Protein AF-0000000072900307 (afdb_homodimer)

Sequence (488 aa):
MNLLVRNEFMKLKRLKSIYFVFVLSFFPYIVNTVGLFLKATQYDATKYYMFVFNQYAFLLPAVVFIFSGFYFYIEFKNKTMLNWMSYPFKNFQLIFSKIVATFIVLFSISIVNHILHLATLWIIFQNEQSFNDVLSMFLTSVLFTVLSLCVIPIAALLASITKNIMVVSIAGVLSFFVMTILLGGNVSILFPFSFIYRISMQTFDYEMGYSDFALQAGGSAIFAAYILAAFIGLYVYSKKTRSYMNLLVRNEFMKLKRLKSIYFVFVLSFFPYIVNTVGLFLKATQYDATKYYMFVFNQYAFLLPAVVFIFSGFYFYIEFKNKTMLNWMSYPFKNFQLIFSKIVATFIVLFSISIVNHILHLATLWIIFQNEQSFNDVLSMFLTSVLFTVLSLCVIPIAALLASITKNIMVVSIAGVLSFFVMTILLGGNVSILFPFSFIYRISMQTFDYEMGYSDFALQAGGSAIFAAYILAAFIGLYVYSKKTRSY

pLDDT: mean 90.38, std 6.72, range [49.38, 97.88]

Secondary structure (DSSP, 8-state):
-HHHHHHHHHHHHT-THHHHHHHHHHHHHHHHHHHHHTT-S---HHHHHHHHHHHHHHHHHHHHHHHHHHHHHHHHHTT-HHHHHTSSS-HHHHHHHHHHHHHHHHHHHHHHHHHHHHHHHHHHSGGG--HHHHHHHHHHHHHHHHHHHTTHHHHHHHHHHH--HHHHHHHHHHHHHHHHHHTTSGGGGGSHHHHHHHHHHTTT-GGGS-S-HHHHHHHHHHHHHHHHHHHHHHHHHHHHHHT-/-HHHHHHHHHHHHT-THHHHHHHHHHHHHHHHHHHHHTT-S---HHHHHHHHHHHHHHHHHHHHHHHHHHHHHHHHHTT-HHHHHTSSS-HHHHHHHHHHHHHHHHHHHHHHHHHHHHHHHHHHSGGG--HHHHHHHHHHHHHHHHHHHTTHHHHHHHHHHH--HHHHHHHHHHHHHHHHHHTTSGGGGGSHHHHHHHHHHTTT-GGGS-S-HHHHHHHHHHHHHHHHHHHHHHHHHHHHHHT-

Solvent-accessible surface area (backbone atoms only — not comparable to full-atom values): 25120 Å² total; per-residue (Å²): 108,67,66,52,23,51,53,42,41,54,55,52,71,68,38,70,64,54,57,55,52,51,53,59,67,41,41,37,52,51,55,53,50,51,33,53,74,65,59,73,50,93,69,50,68,67,54,48,50,49,53,32,48,49,49,40,60,47,46,44,48,28,50,47,17,37,51,42,9,44,62,58,34,45,33,62,65,69,67,36,46,64,65,62,59,62,43,99,58,59,49,49,57,55,52,50,21,47,51,50,31,50,41,51,53,56,47,53,54,48,49,54,48,50,51,52,51,52,50,51,48,44,73,75,33,47,91,80,51,56,70,68,55,52,49,28,48,49,50,22,54,50,46,33,48,55,58,56,50,59,47,42,49,50,27,39,37,49,14,65,74,62,73,33,61,63,58,26,40,50,50,8,53,49,46,30,53,53,25,66,68,31,53,86,46,79,69,12,38,78,38,59,67,21,30,40,50,27,59,22,36,32,63,63,36,61,85,62,24,70,90,46,65,66,54,52,53,49,23,50,49,47,40,48,47,54,46,49,51,22,49,52,51,41,47,56,52,36,56,58,61,69,74,102,107,67,67,53,24,51,52,40,41,55,53,51,72,68,39,72,64,53,57,55,52,51,53,60,67,41,40,36,52,52,55,52,49,52,32,53,76,64,58,73,49,94,68,51,65,66,54,49,50,49,52,31,49,50,50,41,60,46,45,44,47,27,51,48,16,36,52,41,9,44,62,58,34,46,33,62,65,68,66,37,46,65,64,62,60,62,44,101,58,59,50,50,56,53,54,48,21,47,50,50,29,50,43,50,52,57,47,53,55,48,50,54,47,49,51,53,51,52,50,51,48,44,70,76,36,48,90,78,52,54,70,68,56,53,49,28,48,50,51,20,54,51,45,34,49,55,58,56,51,57,48,42,48,48,27,38,37,48,14,66,74,62,72,33,61,65,59,24,38,51,50,8,53,49,45,30,53,52,26,66,68,31,54,85,45,80,70,11,36,78,39,60,68,20,29,39,49,28,59,21,36,32,63,63,36,60,86,62,26,69,92,44,67,66,55,50,53,49,24,50,51,48,39,50,47,54,44,49,52,21,50,50,50,40,47,54,51,35,57,57,62,66,73,103

Organism: NCBI:txid1402861

Structure (mmCIF, N/CA/C/O backbone):
data_AF-0000000072900307-model_v1
#
loop_
_entity.id
_entity.type
_entity.pdbx_description
1 polymer 'Uncharacterized protein'
#
loop_
_atom_site.group_PDB
_atom_site.id
_atom_site.type_symbol
_atom_site.label_atom_id
_atom_site.label_alt_id
_atom_site.label_comp_id
_atom_site.label_asym_id
_atom_site.label_entity_id
_atom_site.label_seq_id
_atom_site.pdbx_PDB_ins_code
_atom_site.Cartn_x
_atom_site.Cartn_y
_atom_site.Cartn_z
_atom_site.occupancy
_atom_site.B_iso_or_equiv
_atom_site.auth_seq_id
_atom_site.auth_comp_id
_atom_site.auth_asym_id
_atom_site.auth_atom_id
_atom_site.pdbx_PDB_model_num
ATOM 1 N N . MET A 1 1 ? -30.188 13.219 7.391 1 85.25 1 MET A N 1
ATOM 2 C CA . MET A 1 1 ? -29.062 12.398 6.965 1 85.25 1 MET A CA 1
ATOM 3 C C . MET A 1 1 ? -28.688 12.688 5.516 1 85.25 1 MET A C 1
ATOM 5 O O . MET A 1 1 ? -27.5 12.812 5.184 1 85.25 1 MET A O 1
ATOM 9 N N . ASN A 1 2 ? -29.594 12.984 4.68 1 87.75 2 ASN A N 1
ATOM 10 C CA . ASN A 1 2 ? -29.328 13.242 3.27 1 87.75 2 ASN A CA 1
ATOM 11 C C . ASN A 1 2 ? -28.547 14.539 3.078 1 87.75 2 ASN A C 1
ATOM 13 O O . ASN A 1 2 ? -27.625 14.602 2.258 1 87.75 2 ASN A O 1
ATOM 17 N N . LEU A 1 3 ? -28.891 15.453 3.859 1 90.44 3 LEU A N 1
ATOM 18 C CA . LEU A 1 3 ? -28.188 16.734 3.781 1 90.44 3 LEU A CA 1
ATOM 19 C C . LEU A 1 3 ? -26.734 16.578 4.207 1 90.44 3 LEU A C 1
ATOM 21 O O . LEU A 1 3 ? -25.828 17.141 3.582 1 90.44 3 LEU A O 1
ATOM 25 N N . LEU A 1 4 ? -26.547 15.781 5.168 1 91.44 4 LEU A N 1
ATOM 26 C CA . LEU A 1 4 ? -25.188 15.578 5.68 1 91.44 4 LEU A CA 1
ATOM 27 C C . LEU A 1 4 ? -24.328 14.828 4.664 1 91.44 4 LEU A C 1
ATOM 29 O O . LEU A 1 4 ? -23.172 15.188 4.441 1 91.44 4 LEU A O 1
ATOM 33 N N . VAL A 1 5 ? -24.922 13.867 4.09 1 92.94 5 VAL A N 1
ATOM 34 C CA . VAL A 1 5 ? -24.203 13.078 3.092 1 92.94 5 VAL A CA 1
ATOM 35 C C . VAL A 1 5 ? -23.891 13.945 1.876 1 92.94 5 VAL A C 1
ATOM 37 O O . VAL A 1 5 ? -22.797 13.852 1.315 1 92.94 5 VAL A O 1
ATOM 40 N N . ARG A 1 6 ? -24.828 14.812 1.502 1 92.38 6 ARG A N 1
ATOM 41 C CA . ARG A 1 6 ? -24.625 15.703 0.363 1 92.38 6 ARG A CA 1
ATOM 42 C C . ARG A 1 6 ? -23.5 16.688 0.633 1 92.38 6 ARG A C 1
ATOM 44 O O . ARG A 1 6 ? -22.688 16.953 -0.252 1 92.38 6 ARG A O 1
ATOM 51 N N . ASN A 1 7 ? -23.406 17.125 1.818 1 89.12 7 ASN A N 1
ATOM 52 C CA . ASN A 1 7 ? -22.344 18.031 2.199 1 89.12 7 ASN A CA 1
ATOM 53 C C . ASN A 1 7 ? -20.969 17.359 2.156 1 89.12 7 ASN A C 1
ATOM 55 O O . ASN A 1 7 ? -20 17.938 1.667 1 89.12 7 ASN A O 1
ATOM 59 N N . GLU A 1 8 ? -20.953 16.141 2.627 1 91.56 8 GLU A N 1
ATOM 60 C CA . GLU A 1 8 ? -19.688 15.406 2.607 1 91.56 8 GLU A CA 1
ATOM 61 C C . GLU A 1 8 ? -19.281 15.062 1.18 1 91.56 8 GLU A C 1
ATOM 63 O O . GLU A 1 8 ? -18.094 15.07 0.854 1 91.56 8 GLU A O 1
ATOM 68 N N . PHE A 1 9 ? -20.312 14.82 0.419 1 90.25 9 PHE A N 1
ATOM 69 C CA . PHE A 1 9 ? -20.047 14.523 -0.981 1 90.25 9 PHE A CA 1
ATOM 70 C C . PHE A 1 9 ? -19.453 15.734 -1.69 1 90.25 9 PHE A C 1
ATOM 72 O O . PHE A 1 9 ? -18.547 15.602 -2.506 1 90.25 9 PHE A O 1
ATOM 79 N N . MET A 1 10 ?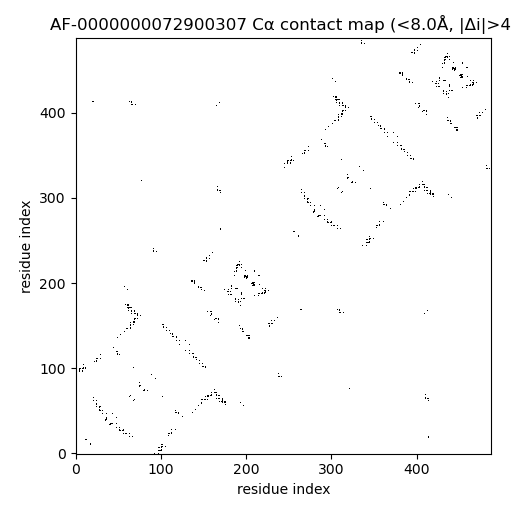 -19.859 16.891 -1.364 1 89.56 10 MET A N 1
ATOM 80 C CA . MET A 1 10 ? -19.344 18.125 -1.954 1 89.56 10 MET A CA 1
ATOM 81 C C . MET A 1 10 ? -17.906 18.391 -1.504 1 89.56 10 MET A C 1
ATOM 83 O O . MET A 1 10 ? -17.094 18.859 -2.287 1 89.56 10 MET A O 1
ATOM 87 N N . LYS A 1 11 ? -17.656 18.047 -0.281 1 87.88 11 LYS A N 1
ATOM 88 C CA . LYS A 1 11 ? -16.297 18.172 0.227 1 87.88 11 LYS A CA 1
ATOM 89 C C . LYS A 1 11 ? -15.344 17.234 -0.51 1 87.88 11 LYS A C 1
ATOM 91 O O . LYS A 1 11 ? -14.242 17.641 -0.897 1 87.88 11 LYS A O 1
ATOM 96 N N . LEU A 1 12 ? -15.82 16.047 -0.747 1 89.44 12 LEU A N 1
ATOM 97 C CA . LEU A 1 12 ? -15.008 15.023 -1.387 1 89.44 12 LEU A CA 1
ATOM 98 C C . LEU A 1 12 ? -14.719 15.383 -2.842 1 89.44 12 LEU A C 1
ATOM 100 O O . LEU A 1 12 ? -13.617 15.148 -3.342 1 89.44 12 LEU A O 1
ATOM 104 N N . LYS A 1 13 ? -15.703 15.922 -3.455 1 84.94 13 LYS A N 1
ATOM 105 C CA . LYS A 1 13 ? -15.586 16.281 -4.863 1 84.94 13 LYS A CA 1
ATOM 106 C C . LYS A 1 13 ? -14.492 17.344 -5.07 1 84.94 13 LYS A C 1
ATOM 108 O O . LYS A 1 13 ? -13.898 17.422 -6.145 1 84.94 13 LYS A O 1
ATOM 113 N N . ARG A 1 14 ? -14.172 18.031 -4.055 1 84.5 14 ARG A N 1
ATOM 114 C CA . ARG A 1 14 ? -13.219 19.125 -4.168 1 84.5 14 ARG A CA 1
ATOM 115 C C . ARG A 1 14 ? -11.805 18.656 -3.834 1 84.5 14 ARG A C 1
ATOM 117 O O . ARG A 1 14 ? -10.828 19.359 -4.094 1 84.5 14 ARG A O 1
ATOM 124 N N . LEU A 1 15 ? -11.766 17.469 -3.346 1 85.62 15 LEU A N 1
ATOM 125 C CA . LEU A 1 15 ? -10.461 16.953 -2.955 1 85.62 15 LEU A CA 1
ATOM 126 C C . LEU A 1 15 ? -9.688 16.453 -4.172 1 85.62 15 LEU A C 1
ATOM 128 O O . LEU A 1 15 ? -10.164 15.586 -4.902 1 85.62 15 LEU A O 1
ATOM 132 N N . LYS A 1 16 ? -8.531 16.984 -4.375 1 82.94 16 LYS A N 1
ATOM 133 C CA . LYS A 1 16 ? -7.672 16.562 -5.48 1 82.94 16 LYS A CA 1
ATOM 134 C C . LYS A 1 16 ? -7.215 15.125 -5.309 1 82.94 16 LYS A C 1
ATOM 136 O O . LYS A 1 16 ? -6.848 14.461 -6.281 1 82.94 16 LYS A O 1
ATOM 141 N N . SER A 1 17 ? -7.301 14.648 -4.066 1 83.12 17 SER A N 1
ATOM 142 C CA . SER A 1 17 ? -6.848 13.297 -3.75 1 83.12 17 SER A CA 1
ATOM 143 C C . SER A 1 17 ? -7.688 12.25 -4.473 1 83.12 17 SER A C 1
ATOM 145 O O . SER A 1 17 ? -7.223 11.133 -4.723 1 83.12 17 SER A O 1
ATOM 147 N N . ILE A 1 18 ? -8.883 12.555 -4.863 1 86.75 18 ILE A N 1
ATOM 148 C CA . ILE A 1 18 ? -9.789 11.617 -5.52 1 86.75 18 ILE A CA 1
ATOM 149 C C . ILE A 1 18 ? -9.203 11.203 -6.867 1 86.75 18 ILE A C 1
ATOM 151 O O . ILE A 1 18 ? -9.344 10.047 -7.277 1 86.75 18 ILE A O 1
ATOM 155 N N . TYR A 1 19 ? -8.461 12.047 -7.477 1 86.56 19 TYR A N 1
ATOM 156 C CA . TYR A 1 19 ? -7.891 11.75 -8.781 1 86.56 19 TYR A CA 1
ATOM 157 C C . TYR A 1 19 ? -6.785 10.703 -8.672 1 86.56 19 TYR A C 1
ATOM 159 O O . TYR A 1 19 ? -6.625 9.859 -9.555 1 86.56 19 TYR A O 1
ATOM 167 N N . PHE A 1 20 ? -6.133 10.734 -7.605 1 85.69 20 PHE A N 1
ATOM 168 C CA . PHE A 1 20 ? -5.051 9.773 -7.414 1 85.69 20 PHE A CA 1
ATOM 169 C C . PHE A 1 20 ? -5.605 8.391 -7.109 1 85.69 20 PHE A C 1
ATOM 171 O O . PHE A 1 20 ? -5.035 7.379 -7.535 1 85.69 20 PHE A O 1
ATOM 178 N N . VAL A 1 21 ? -6.699 8.398 -6.418 1 88.19 21 VAL A N 1
ATOM 179 C CA . VAL A 1 21 ? -7.375 7.129 -6.145 1 88.19 21 VAL A CA 1
ATOM 180 C C . VAL A 1 21 ? -7.922 6.547 -7.445 1 88.19 21 VAL A C 1
ATOM 182 O O . VAL A 1 21 ? -7.863 5.332 -7.664 1 88.19 21 VAL A O 1
ATOM 185 N N . PHE A 1 22 ? -8.406 7.445 -8.289 1 89.31 22 PHE A N 1
ATOM 186 C CA . PHE A 1 22 ? -8.922 7.035 -9.586 1 89.31 22 PHE A CA 1
ATOM 187 C C . PHE A 1 22 ? -7.832 6.379 -10.422 1 89.31 22 PHE A C 1
ATOM 189 O O . PHE A 1 22 ? -8.031 5.285 -10.961 1 89.31 22 PHE A O 1
ATOM 196 N N . VAL A 1 23 ? -6.723 6.93 -10.422 1 86.62 23 VAL A N 1
ATOM 197 C CA . VAL A 1 23 ? -5.609 6.414 -11.211 1 86.62 23 VAL A CA 1
ATOM 198 C C . VAL A 1 23 ? -5.152 5.07 -10.648 1 86.62 23 VAL A C 1
ATOM 200 O O . VAL A 1 23 ? -4.938 4.113 -11.398 1 86.62 23 VAL A O 1
ATOM 203 N N . LEU A 1 24 ? -5.086 5.012 -9.398 1 88.56 24 LEU A N 1
ATOM 204 C CA . LEU A 1 24 ? -4.648 3.777 -8.758 1 88.56 24 LEU A CA 1
ATOM 205 C C . LEU A 1 24 ? -5.637 2.648 -9.023 1 88.56 24 LEU A C 1
ATOM 207 O O . LEU A 1 24 ? -5.238 1.52 -9.312 1 88.56 24 LEU A O 1
ATOM 211 N N . SER A 1 25 ? -6.902 2.971 -9.008 1 91.12 25 SER A N 1
ATOM 212 C CA . SER A 1 25 ? -7.949 1.965 -9.156 1 91.12 25 SER A CA 1
ATOM 213 C C . SER A 1 25 ? -7.984 1.406 -10.578 1 91.12 25 SER A C 1
ATOM 215 O O . SER A 1 25 ? -8.359 0.25 -10.789 1 91.12 25 SER A O 1
ATOM 217 N N . PHE A 1 26 ? -7.539 2.146 -11.516 1 93.5 26 PHE A N 1
ATOM 218 C CA . PHE A 1 26 ? -7.613 1.729 -12.914 1 93.5 26 PHE A CA 1
ATOM 219 C C . PHE A 1 26 ? -6.316 1.056 -13.344 1 93.5 26 PHE A C 1
ATOM 221 O O . PHE A 1 26 ? -6.238 0.491 -14.438 1 93.5 26 PHE A O 1
ATOM 228 N N . PHE A 1 27 ? -5.457 0.992 -12.516 1 92.62 27 PHE A N 1
ATOM 229 C CA . PHE A 1 27 ? -4.137 0.48 -12.852 1 92.62 27 PHE A CA 1
ATOM 230 C C . PHE A 1 27 ? -4.219 -0.973 -13.305 1 92.62 27 PHE A C 1
ATOM 232 O O . PHE A 1 27 ? -3.711 -1.326 -14.375 1 92.62 27 PHE A O 1
ATOM 239 N N . PRO A 1 28 ? -4.863 -1.81 -12.531 1 92.69 28 PRO A N 1
ATOM 240 C CA . PRO A 1 28 ? -4.926 -3.205 -12.969 1 92.69 28 PRO A CA 1
ATOM 241 C C . PRO A 1 28 ? -5.574 -3.361 -14.344 1 92.69 28 PRO A C 1
ATOM 243 O O . PRO A 1 28 ? -5.09 -4.133 -15.18 1 92.69 28 PRO A O 1
ATOM 246 N N . TYR A 1 29 ? -6.586 -2.586 -14.578 1 95.06 29 TYR A N 1
ATOM 247 C CA . TYR A 1 29 ? -7.277 -2.648 -15.859 1 95.06 29 TYR A CA 1
ATOM 248 C C . TYR A 1 29 ? -6.367 -2.195 -16.984 1 95.06 29 TYR A C 1
ATOM 250 O O . TYR A 1 29 ? -6.242 -2.885 -18 1 95.06 29 TYR A O 1
ATOM 258 N N . ILE A 1 30 ? -5.688 -1.134 -16.828 1 92.62 30 ILE A N 1
ATOM 259 C CA . ILE A 1 30 ? -4.867 -0.534 -17.859 1 92.62 30 ILE A CA 1
ATOM 260 C C . ILE A 1 30 ? -3.684 -1.447 -18.188 1 92.62 30 ILE A C 1
ATOM 262 O O . ILE A 1 30 ? -3.416 -1.744 -19.344 1 92.62 30 ILE A O 1
ATOM 266 N N . VAL A 1 31 ? -3.055 -1.949 -17.234 1 88.5 31 VAL A N 1
ATOM 267 C 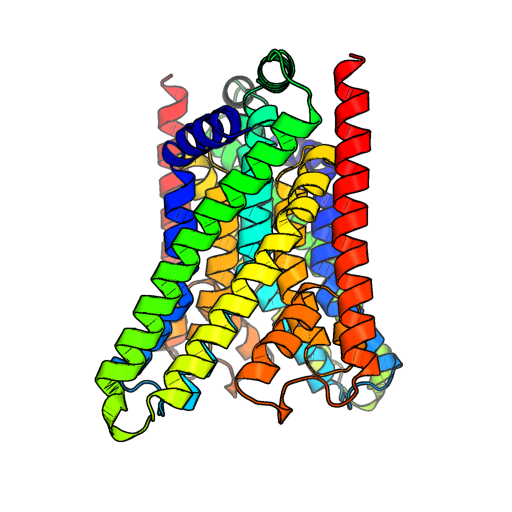CA . VAL A 1 31 ? -1.84 -2.734 -17.422 1 88.5 31 VAL A CA 1
ATOM 268 C C . VAL A 1 31 ? -2.176 -4.043 -18.125 1 88.5 31 VAL A C 1
ATOM 270 O O . VAL A 1 31 ? -1.488 -4.434 -19.078 1 88.5 31 VAL A O 1
ATOM 273 N N . ASN A 1 32 ? -3.205 -4.684 -17.688 1 90.56 32 ASN A N 1
ATOM 274 C CA . ASN A 1 32 ? -3.551 -5.969 -18.281 1 90.56 32 ASN A CA 1
ATOM 275 C C . ASN A 1 32 ? -4.133 -5.793 -19.688 1 90.56 32 ASN A C 1
ATOM 277 O O . ASN A 1 32 ? -3.939 -6.645 -20.547 1 90.56 32 ASN A O 1
ATOM 281 N N . THR A 1 33 ? -4.812 -4.703 -19.938 1 92.62 33 THR A N 1
ATOM 282 C CA . THR A 1 33 ? -5.348 -4.441 -21.281 1 92.62 33 THR A CA 1
ATOM 283 C C . THR A 1 33 ? -4.223 -4.094 -22.25 1 92.62 33 THR A C 1
ATOM 285 O O . THR A 1 33 ? -4.234 -4.531 -23.406 1 92.62 33 THR A O 1
ATOM 288 N N . VAL A 1 34 ? -3.295 -3.359 -21.797 1 88.38 34 VAL A N 1
ATOM 289 C CA . VAL A 1 34 ? -2.125 -3.074 -22.625 1 88.38 34 VAL A CA 1
ATOM 290 C C . VAL A 1 34 ? -1.368 -4.371 -22.906 1 88.38 34 VAL A C 1
ATOM 292 O O . VAL A 1 34 ? -0.914 -4.594 -24.031 1 88.38 34 VAL A O 1
ATOM 295 N N . GLY A 1 35 ? -1.248 -5.195 -21.891 1 85.56 35 GLY A N 1
ATOM 296 C CA . GLY A 1 35 ? -0.63 -6.496 -22.094 1 85.56 35 GLY A CA 1
ATOM 297 C C . GLY A 1 35 ? -1.364 -7.359 -23.109 1 85.56 35 GLY A C 1
ATOM 298 O O . GLY A 1 35 ? -0.74 -8.102 -23.859 1 85.56 35 GLY A O 1
ATOM 299 N N . LEU A 1 36 ? -2.611 -7.254 -23.078 1 87.94 36 LEU A N 1
ATOM 300 C CA . LEU A 1 36 ? -3.449 -7.984 -24.031 1 87.94 36 LEU A CA 1
ATOM 301 C C . LEU A 1 36 ? -3.197 -7.508 -25.453 1 87.94 36 LEU A C 1
ATOM 303 O O . LEU A 1 36 ? -2.994 -8.32 -26.359 1 87.94 36 LEU A O 1
ATOM 307 N N . PHE A 1 37 ? -3.119 -6.281 -25.625 1 88.69 37 PHE A N 1
ATOM 308 C CA . PHE A 1 37 ? -2.965 -5.707 -26.953 1 88.69 37 PHE A CA 1
ATOM 309 C C . PHE A 1 37 ? -1.543 -5.902 -27.469 1 88.69 37 PHE A C 1
ATOM 311 O O . PHE A 1 37 ? -1.328 -6.07 -28.672 1 88.69 37 PHE A O 1
ATOM 318 N N . LEU A 1 38 ? -0.64 -5.953 -26.547 1 81.06 38 LEU A N 1
ATOM 319 C CA . LEU A 1 38 ? 0.753 -6.148 -26.922 1 81.06 38 LEU A CA 1
ATOM 320 C C . LEU A 1 38 ? 1.082 -7.633 -27.047 1 81.06 38 LEU A C 1
ATOM 322 O O . LEU A 1 38 ? 2.205 -7.996 -27.391 1 81.06 38 LEU A O 1
ATOM 326 N N . LYS A 1 39 ? 0.154 -8.5 -26.812 1 78.25 39 LYS A N 1
ATOM 327 C CA . LYS A 1 39 ? 0.313 -9.945 -26.875 1 78.25 39 LYS A CA 1
ATOM 328 C C . LYS A 1 39 ? 1.459 -10.406 -25.969 1 78.25 39 LYS A C 1
ATOM 330 O O . LYS A 1 39 ? 2.234 -11.289 -26.359 1 78.25 39 LYS A O 1
ATOM 335 N N . ALA A 1 40 ? 1.614 -9.641 -24.906 1 70.69 40 ALA A N 1
ATOM 336 C CA . ALA A 1 40 ? 2.66 -9.977 -23.953 1 70.69 40 ALA A CA 1
ATOM 337 C C . ALA A 1 40 ? 2.352 -11.297 -23.234 1 70.69 40 ALA A C 1
ATOM 339 O O . ALA A 1 40 ? 3.262 -11.984 -22.766 1 70.69 40 ALA A O 1
ATOM 340 N N . THR A 1 41 ? 1.085 -11.594 -23.125 1 70.62 41 THR A N 1
ATOM 341 C CA . THR A 1 41 ? 0.592 -12.812 -22.484 1 70.62 41 THR A CA 1
ATOM 342 C C . THR A 1 41 ? -0.491 -13.469 -23.344 1 70.62 41 THR A C 1
ATOM 344 O O . THR A 1 41 ? -1.204 -12.781 -24.078 1 70.62 41 THR A O 1
ATOM 347 N N . GLN A 1 42 ? -0.431 -14.719 -23.281 1 81.06 42 GLN A N 1
ATOM 348 C CA . GLN A 1 42 ? -1.507 -15.43 -23.969 1 81.06 42 GLN A CA 1
ATOM 349 C C . GLN A 1 42 ? -2.785 -15.422 -23.141 1 81.06 42 GLN A C 1
ATOM 351 O O . GLN A 1 42 ? -2.99 -16.312 -22.297 1 81.06 42 GLN A O 1
ATOM 356 N N . TYR A 1 43 ? -3.592 -14.469 -23.422 1 85.81 43 TYR A N 1
ATOM 357 C CA . TYR A 1 43 ? -4.824 -14.312 -22.656 1 85.81 43 TYR A CA 1
ATOM 358 C C . TYR A 1 43 ? -5.98 -15.039 -23.328 1 85.81 43 TYR A C 1
ATOM 360 O O . TYR A 1 43 ? -6.125 -14.992 -24.562 1 85.81 43 TYR A O 1
ATOM 368 N N . ASP A 1 44 ? -6.691 -15.82 -22.531 1 90.62 44 ASP A N 1
ATOM 369 C CA . ASP A 1 44 ? -8.078 -16.125 -22.859 1 90.62 44 ASP A CA 1
ATOM 370 C C . ASP A 1 44 ? -9.039 -15.273 -22.031 1 90.62 44 ASP A C 1
ATOM 372 O O . ASP A 1 44 ? -8.609 -14.453 -21.219 1 90.62 44 ASP A O 1
ATOM 376 N N . ALA A 1 45 ? -10.352 -15.336 -22.266 1 91.75 45 ALA A N 1
ATOM 377 C CA . ALA A 1 45 ? -11.336 -14.492 -21.594 1 91.75 45 ALA A CA 1
ATOM 378 C C . ALA A 1 45 ? -11.258 -14.656 -20.078 1 91.75 45 ALA A C 1
ATOM 380 O O . ALA A 1 45 ? -11.234 -13.672 -19.344 1 91.75 45 ALA A O 1
ATOM 381 N N . THR A 1 46 ? -11.203 -15.883 -19.656 1 91.19 46 THR A N 1
ATOM 382 C CA . THR A 1 46 ? 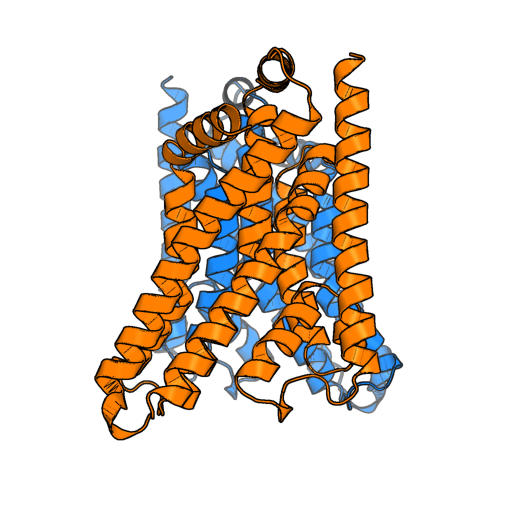-11.195 -16.188 -18.234 1 91.19 46 THR A CA 1
ATOM 383 C C . THR A 1 46 ? -9.898 -15.695 -17.594 1 91.19 46 THR A C 1
ATOM 385 O O . THR A 1 46 ? -9.922 -15.094 -16.516 1 91.19 46 THR A O 1
ATOM 388 N N . LYS A 1 47 ? -8.812 -15.898 -18.234 1 92.31 47 LYS A N 1
ATOM 389 C CA . LYS A 1 47 ? -7.523 -15.469 -17.703 1 92.31 47 LYS A CA 1
ATOM 390 C C . LYS A 1 47 ? -7.449 -13.945 -17.625 1 92.31 47 LYS A C 1
ATOM 392 O O . LYS A 1 47 ? -6.945 -13.391 -16.641 1 92.31 47 LYS A O 1
ATOM 397 N N . TYR A 1 48 ? -7.898 -13.336 -18.688 1 93.75 48 TYR A N 1
ATOM 398 C CA . TYR A 1 48 ? -7.914 -11.883 -18.688 1 93.75 48 TYR A CA 1
ATOM 399 C C . TYR A 1 48 ? -8.75 -11.336 -17.531 1 93.75 48 TYR A C 1
ATOM 401 O O . TYR A 1 48 ? -8.305 -10.445 -16.812 1 93.75 48 TYR A O 1
ATOM 409 N N . TYR A 1 49 ? -9.945 -11.883 -17.312 1 94.81 49 TYR A N 1
ATOM 410 C CA . TYR A 1 49 ? -10.812 -11.445 -16.219 1 94.81 49 TYR A CA 1
ATOM 411 C C . TYR A 1 49 ? -10.141 -11.664 -14.875 1 94.81 49 TYR A C 1
ATOM 413 O O . TYR A 1 49 ? -10.109 -10.758 -14.031 1 94.81 49 TYR A O 1
ATOM 421 N N . MET A 1 50 ? -9.555 -12.805 -14.711 1 93.5 50 MET A N 1
ATOM 422 C CA . MET A 1 50 ? -9 -13.188 -13.414 1 93.5 50 MET A CA 1
ATOM 423 C C . MET A 1 50 ? -7.781 -12.336 -13.07 1 93.5 50 MET A C 1
ATOM 425 O O . MET A 1 50 ? -7.586 -11.969 -11.914 1 93.5 50 MET A O 1
ATOM 429 N N . PHE A 1 51 ? -7.039 -11.992 -14.023 1 91.31 51 PHE A N 1
ATOM 430 C CA . PHE A 1 51 ? -5.852 -11.18 -13.766 1 91.31 51 PHE A CA 1
ATOM 431 C C . PHE A 1 51 ? -6.242 -9.773 -13.336 1 91.31 51 PHE A C 1
ATOM 433 O O . PHE A 1 51 ? -5.707 -9.25 -12.352 1 91.31 51 PHE A O 1
ATOM 440 N N . VAL A 1 52 ? -7.137 -9.227 -14.031 1 94 52 VAL A N 1
ATOM 441 C CA . VAL A 1 52 ? -7.59 -7.883 -13.688 1 94 52 VAL A CA 1
ATOM 442 C C . VAL A 1 52 ? -8.289 -7.902 -12.328 1 94 52 VAL A C 1
ATOM 444 O O . VAL A 1 52 ? -8.008 -7.074 -11.461 1 94 52 VAL A O 1
ATOM 447 N N . PHE A 1 53 ? -9.148 -8.859 -12.133 1 94.81 53 PHE A N 1
ATOM 448 C CA . PHE A 1 53 ? -9.914 -8.969 -10.898 1 94.81 53 PHE A CA 1
ATOM 449 C C . PHE A 1 53 ? -8.992 -9.172 -9.703 1 94.81 53 PHE A C 1
ATOM 451 O O . PHE A 1 53 ? -9.141 -8.508 -8.672 1 94.81 53 PHE A O 1
ATOM 458 N N . ASN A 1 54 ? -8.055 -10.047 -9.828 1 92.19 54 ASN A N 1
ATOM 459 C CA . ASN A 1 54 ? -7.16 -10.359 -8.719 1 92.19 54 ASN A CA 1
ATOM 460 C C . ASN A 1 54 ? -6.316 -9.148 -8.328 1 92.19 54 ASN A C 1
ATOM 462 O O . ASN A 1 54 ? -6.176 -8.844 -7.141 1 92.19 54 ASN A O 1
ATOM 466 N N . GLN A 1 55 ? -5.754 -8.555 -9.297 1 91.25 55 GLN A N 1
ATOM 467 C CA . GLN A 1 55 ? -4.945 -7.379 -8.992 1 91.25 55 GLN A CA 1
ATOM 468 C C . GLN A 1 55 ? -5.797 -6.277 -8.375 1 91.25 55 GLN A C 1
ATOM 470 O O . GLN A 1 55 ? -5.352 -5.582 -7.461 1 91.25 55 GLN A O 1
ATOM 475 N N . TYR A 1 56 ? -6.973 -6.09 -8.852 1 93.62 56 TYR A N 1
ATOM 476 C CA . TYR A 1 56 ? -7.898 -5.117 -8.281 1 93.62 56 TYR A CA 1
ATOM 477 C C . TYR A 1 56 ? -8.258 -5.484 -6.844 1 93.62 56 TYR A C 1
ATOM 479 O O . TYR A 1 56 ? -8.266 -4.625 -5.961 1 93.62 56 TYR A O 1
ATOM 487 N N . ALA A 1 57 ? -8.539 -6.738 -6.656 1 93.06 57 ALA A N 1
ATOM 488 C CA . ALA A 1 57 ? -8.93 -7.223 -5.336 1 93.06 57 ALA A CA 1
ATOM 489 C C . ALA A 1 57 ? -7.797 -7.047 -4.328 1 93.06 57 ALA A C 1
ATOM 491 O O . ALA A 1 57 ? -8.039 -6.727 -3.16 1 93.06 57 ALA A O 1
ATOM 492 N N . PHE A 1 58 ? -6.645 -7.215 -4.785 1 90.69 58 PHE A N 1
ATOM 493 C CA . PHE A 1 58 ? -5.496 -7.07 -3.9 1 90.69 58 PHE A CA 1
ATOM 494 C C . PHE A 1 58 ? -5.23 -5.602 -3.59 1 90.69 58 PHE A C 1
ATOM 496 O O . PHE A 1 58 ? -4.781 -5.266 -2.494 1 90.69 58 PHE A O 1
ATOM 503 N N . LEU A 1 59 ? -5.523 -4.797 -4.48 1 91 59 LEU A N 1
ATOM 504 C CA . LEU A 1 59 ? -5.258 -3.365 -4.375 1 91 59 LEU A CA 1
ATOM 505 C C . LEU A 1 59 ? -6.316 -2.676 -3.523 1 91 59 LEU A C 1
ATOM 507 O O . LEU A 1 59 ? -6.02 -1.707 -2.82 1 91 59 LEU A O 1
ATOM 511 N N . LEU A 1 60 ? -7.488 -3.152 -3.525 1 92.94 60 LEU A N 1
ATOM 512 C CA . LEU A 1 60 ? -8.656 -2.449 -3 1 92.94 60 LEU A CA 1
ATOM 513 C C . LEU A 1 60 ? -8.539 -2.254 -1.493 1 92.94 60 LEU A C 1
ATOM 515 O O . LEU A 1 60 ? -8.867 -1.183 -0.976 1 92.94 60 LEU A O 1
ATOM 519 N N . PRO A 1 61 ? -8.031 -3.234 -0.753 1 92.12 61 PRO A N 1
ATOM 520 C CA . PRO A 1 61 ? -7.875 -2.996 0.684 1 92.12 61 PRO A CA 1
ATOM 521 C C . PRO A 1 61 ? -7.008 -1.775 0.988 1 92.12 61 PRO A C 1
ATOM 523 O O . PRO A 1 61 ? -7.344 -0.979 1.868 1 92.12 61 PRO A O 1
ATOM 526 N N . ALA A 1 62 ? -5.984 -1.67 0.272 1 92 62 ALA A N 1
ATOM 527 C CA . ALA A 1 62 ? -5.109 -0.518 0.478 1 92 62 ALA A CA 1
ATOM 528 C C . ALA A 1 62 ? -5.828 0.783 0.131 1 92 62 ALA A C 1
ATOM 530 O O . ALA A 1 62 ? -5.711 1.775 0.853 1 92 62 ALA A O 1
ATOM 531 N N . VAL A 1 63 ? -6.562 0.792 -0.923 1 92.31 63 VAL A N 1
ATOM 532 C CA . VAL A 1 63 ? -7.293 1.976 -1.367 1 92.31 63 VAL A CA 1
ATOM 533 C C . VAL A 1 63 ? -8.336 2.363 -0.319 1 92.31 63 VAL A C 1
ATOM 535 O O . VAL A 1 63 ? -8.461 3.539 0.031 1 92.31 63 VAL A O 1
ATOM 538 N N . VAL A 1 64 ? -9.016 1.384 0.156 1 94.25 64 VAL A N 1
ATOM 539 C CA . VAL A 1 64 ? -10.07 1.626 1.134 1 94.25 64 VAL A CA 1
ATOM 540 C C . VAL A 1 64 ? -9.477 2.24 2.398 1 94.25 64 VAL A C 1
ATOM 542 O O . VAL A 1 64 ? -9.969 3.252 2.898 1 94.25 64 VAL A O 1
ATOM 545 N N . PHE A 1 65 ? -8.391 1.714 2.857 1 94.69 65 PHE A N 1
ATOM 546 C CA . PHE A 1 65 ? -7.777 2.199 4.09 1 94.69 65 PHE A CA 1
ATOM 547 C C . PHE A 1 65 ? -7.141 3.566 3.873 1 94.69 65 PHE A C 1
ATOM 549 O O . PHE A 1 65 ? -7.363 4.492 4.656 1 94.69 65 PHE A O 1
ATOM 556 N N . ILE A 1 66 ? -6.457 3.723 2.805 1 92.5 66 ILE A N 1
ATOM 557 C CA . ILE A 1 66 ? -5.715 4.961 2.576 1 92.5 66 ILE A CA 1
ATOM 558 C C . ILE A 1 66 ? -6.691 6.105 2.316 1 92.5 66 ILE A C 1
ATOM 560 O O . ILE A 1 66 ? -6.578 7.176 2.92 1 92.5 66 ILE A O 1
ATOM 564 N N . PHE A 1 67 ? -7.672 5.895 1.538 1 93.5 67 PHE A N 1
ATOM 565 C CA . PHE A 1 67 ? -8.602 6.961 1.178 1 93.5 67 PHE A CA 1
ATOM 566 C C . PHE A 1 67 ? -9.516 7.297 2.348 1 93.5 67 PHE A C 1
ATOM 568 O O . PHE A 1 67 ? -9.695 8.469 2.682 1 93.5 67 PHE A O 1
ATOM 575 N N . SER A 1 68 ? -10.094 6.273 2.904 1 93.44 68 SER A N 1
ATOM 576 C CA . SER A 1 68 ? -10.984 6.52 4.031 1 93.44 68 SER A CA 1
ATOM 577 C C . SER A 1 68 ? -10.227 7.125 5.211 1 93.44 68 SER A C 1
ATOM 579 O O . SER A 1 68 ? -10.703 8.07 5.844 1 93.44 68 SER A O 1
ATOM 581 N N . GLY A 1 69 ? -9.117 6.559 5.449 1 91 69 GLY A N 1
ATOM 582 C CA . GLY A 1 69 ? -8.297 7.121 6.512 1 91 69 GLY A CA 1
ATOM 583 C C . GLY A 1 69 ? -7.941 8.578 6.285 1 91 69 GLY A C 1
ATOM 584 O O . GLY A 1 69 ? -8.031 9.391 7.207 1 91 69 GLY A O 1
ATOM 585 N N . PHE A 1 70 ? -7.566 8.859 5.102 1 89.94 70 PHE A N 1
ATOM 586 C CA . PHE A 1 70 ? -7.211 10.234 4.754 1 89.94 70 PHE A CA 1
ATOM 587 C C . PHE A 1 70 ? -8.406 11.156 4.922 1 89.94 70 PHE A C 1
ATOM 589 O O . PHE A 1 70 ? -8.273 12.273 5.434 1 89.94 70 PHE A O 1
ATOM 596 N N . TYR A 1 71 ? -9.508 10.727 4.488 1 92.12 71 TYR A N 1
ATOM 597 C CA . TYR A 1 71 ? -10.703 11.562 4.539 1 92.12 71 TYR A CA 1
ATOM 598 C C . TYR A 1 71 ? -11.07 11.898 5.977 1 92.12 71 TYR A C 1
ATOM 600 O O . TYR A 1 71 ? -11.5 13.023 6.266 1 92.12 71 TYR A O 1
ATOM 608 N N . PHE A 1 72 ? -10.914 10.992 6.844 1 91.25 72 PHE A N 1
ATOM 609 C CA . PHE A 1 72 ? -11.188 11.266 8.25 1 91.25 72 PHE A CA 1
ATOM 610 C C . PHE A 1 72 ? -10.07 12.086 8.875 1 91.25 72 PHE A C 1
ATOM 612 O O . PHE A 1 72 ? -10.32 12.938 9.734 1 91.25 72 PHE A O 1
ATOM 619 N N . TYR A 1 73 ? -8.906 11.836 8.383 1 88.06 73 TYR A N 1
ATOM 620 C CA . TYR A 1 73 ? -7.727 12.508 8.922 1 88.06 73 TYR A CA 1
ATOM 621 C C . TYR A 1 73 ? -7.727 13.992 8.555 1 88.06 73 TYR A C 1
ATOM 623 O O . TYR A 1 73 ? -7.156 14.812 9.273 1 88.06 73 TYR A O 1
ATOM 631 N N . ILE A 1 74 ? -8.344 14.367 7.52 1 86.19 74 ILE A N 1
ATOM 632 C CA . ILE A 1 74 ? -8.344 15.734 7.008 1 86.19 74 ILE A CA 1
ATOM 633 C C . ILE A 1 74 ? -8.898 16.672 8.07 1 86.19 74 ILE A C 1
ATOM 635 O O . ILE A 1 74 ? -8.445 17.812 8.195 1 86.19 74 ILE A O 1
ATOM 639 N N . GLU A 1 75 ? -9.836 16.203 8.836 1 85.19 75 GLU A N 1
ATOM 640 C CA . GLU A 1 75 ? -10.414 17.047 9.891 1 85.19 75 GLU A CA 1
ATOM 641 C C . GLU A 1 75 ? -9.383 17.359 10.969 1 85.19 75 GLU A C 1
ATOM 643 O O . GLU A 1 75 ? -9.375 18.469 11.508 1 85.19 75 GLU A O 1
ATOM 648 N N . PHE A 1 76 ? -8.555 16.438 11.203 1 82.81 76 PHE A N 1
ATOM 649 C CA . PHE A 1 76 ? -7.488 16.656 12.172 1 82.81 76 PHE A CA 1
ATOM 650 C C . PHE A 1 76 ? -6.402 17.562 11.594 1 82.81 76 PHE A C 1
ATOM 652 O O . PHE A 1 76 ? -5.93 18.484 12.258 1 82.81 76 PHE A O 1
ATOM 659 N N . LYS A 1 77 ? -6.121 17.281 10.438 1 79.12 77 LYS A N 1
ATOM 660 C CA . LYS A 1 77 ? -5.07 18.016 9.742 1 79.12 77 LYS A CA 1
ATOM 661 C C . LYS A 1 77 ? -5.414 19.5 9.641 1 79.12 77 LYS A C 1
ATOM 663 O O . LYS A 1 77 ? -4.57 20.359 9.898 1 79.12 77 LYS A O 1
ATOM 668 N N . ASN A 1 78 ? -6.66 19.766 9.234 1 79.38 78 ASN A N 1
ATOM 669 C CA . ASN A 1 78 ? -7.109 21.141 9.023 1 79.38 78 ASN A CA 1
ATOM 670 C C . ASN A 1 78 ? -7.574 21.781 10.328 1 79.38 78 ASN A C 1
ATOM 672 O O . ASN A 1 78 ? -8.008 22.938 10.336 1 79.38 78 ASN A O 1
ATOM 676 N N . LYS A 1 79 ? -7.508 21.062 11.461 1 79.56 79 LYS A N 1
ATOM 677 C CA . LYS A 1 79 ? -7.953 21.531 12.773 1 79.56 79 LYS A CA 1
ATOM 678 C C . LYS A 1 79 ? -9.414 21.984 12.734 1 79.56 79 LYS A C 1
ATOM 680 O O . LYS A 1 79 ? -9.766 23.016 13.289 1 79.56 79 LYS A O 1
ATOM 685 N N . THR A 1 80 ? -10.148 21.344 11.938 1 80.44 80 THR A N 1
ATOM 686 C CA . THR A 1 80 ? -11.562 21.688 11.812 1 80.44 80 THR A CA 1
ATOM 687 C C . THR A 1 80 ? -12.438 20.672 12.539 1 80.44 80 THR A C 1
ATOM 689 O O . THR A 1 80 ? -13.656 20.641 12.352 1 80.44 80 THR A O 1
ATOM 692 N N . MET A 1 81 ? -11.812 19.891 13.297 1 80.69 81 MET A N 1
ATOM 693 C CA . MET A 1 81 ? -12.547 18.859 14.016 1 80.69 81 MET A CA 1
ATOM 694 C C . MET A 1 81 ? -13.602 19.469 14.938 1 80.69 81 MET A C 1
ATOM 696 O O . MET A 1 81 ? -14.734 19 14.977 1 80.69 81 MET A O 1
ATOM 700 N N . LEU A 1 82 ? -13.195 20.438 15.562 1 78.31 82 LEU A N 1
ATOM 701 C CA . LEU A 1 82 ? -14.117 21.094 16.484 1 78.31 82 LEU A CA 1
ATOM 702 C C . LEU A 1 82 ? -15.258 21.766 15.727 1 78.31 82 LEU A C 1
ATOM 704 O O . LEU A 1 82 ? -16.422 21.703 16.156 1 78.31 82 LEU A O 1
ATOM 708 N N . ASN A 1 83 ? -14.906 22.438 14.625 1 82.19 83 ASN A N 1
ATOM 709 C CA . ASN A 1 83 ? -15.938 23.016 13.773 1 82.19 83 ASN A CA 1
ATOM 710 C C . ASN A 1 83 ? -16.891 21.969 13.234 1 82.19 83 ASN A C 1
ATOM 712 O O . ASN A 1 83 ? -18.109 22.188 13.188 1 82.19 83 ASN A O 1
ATOM 716 N N . TRP A 1 84 ? -16.344 20.906 12.922 1 82.62 84 TRP A N 1
ATOM 717 C CA . TRP A 1 84 ? -17.125 19.797 12.375 1 82.62 84 TRP A CA 1
ATOM 718 C C . TRP A 1 84 ? -18.047 19.203 13.43 1 82.62 84 TRP A C 1
ATOM 720 O O . TRP A 1 84 ? -19.219 18.922 13.156 1 82.62 84 TRP A O 1
ATOM 730 N N . MET A 1 85 ? -17.656 19.172 14.641 1 79.69 85 MET A N 1
ATOM 731 C CA . MET A 1 85 ? -18.422 18.578 15.727 1 79.69 85 MET A CA 1
ATOM 732 C C . MET A 1 85 ? -19.422 19.578 16.297 1 79.69 85 MET A C 1
ATOM 734 O O . MET A 1 85 ? -20.312 19.203 17.062 1 79.69 85 MET A O 1
ATOM 738 N N . SER A 1 86 ? -19.234 20.797 15.938 1 79.25 86 SER A N 1
ATOM 739 C CA . SER A 1 86 ? -20.125 21.828 16.453 1 79.25 86 SER A CA 1
ATOM 740 C C . SER A 1 86 ? -21.391 21.938 15.625 1 79.25 86 SER A C 1
ATOM 742 O O . SER A 1 86 ? -22.328 22.656 16 1 79.25 86 SER A O 1
ATOM 744 N N . TYR A 1 87 ? -21.453 21.25 14.578 1 80.75 87 TYR A N 1
ATOM 745 C CA . TYR A 1 87 ? -22.672 21.234 13.789 1 80.75 87 TYR A CA 1
ATOM 746 C C . TYR A 1 87 ? -23.859 20.781 14.625 1 80.75 87 TYR A C 1
ATOM 748 O O . TYR A 1 87 ? -23.703 19.984 15.539 1 80.75 87 TYR A O 1
ATOM 756 N N . PRO A 1 88 ? -25.062 21.281 14.281 1 84.25 88 PRO A N 1
ATOM 757 C CA . PRO A 1 88 ? -26.25 20.953 15.078 1 84.25 88 PRO A CA 1
ATOM 758 C C . PRO A 1 88 ? -26.781 19.547 14.789 1 84.25 88 PRO A C 1
ATOM 760 O O . PRO A 1 88 ? -27.953 19.391 14.438 1 84.25 88 PRO A O 1
ATOM 763 N N . PHE A 1 89 ? -25.953 18.578 14.836 1 88.19 89 PHE A N 1
ATOM 764 C CA . PHE A 1 89 ? -26.312 17.188 14.664 1 88.19 89 PHE A CA 1
ATOM 765 C C . PHE A 1 89 ? -25.531 16.312 15.648 1 88.19 89 PHE A C 1
ATOM 767 O O . PHE A 1 89 ? -24.578 16.766 16.266 1 88.19 89 PHE A O 1
ATOM 774 N N . LYS A 1 90 ? -26.016 15.156 15.758 1 89.75 90 LYS A N 1
ATOM 775 C CA . LYS A 1 90 ? -25.281 14.211 16.578 1 89.75 90 LYS A CA 1
ATOM 776 C C . LYS A 1 90 ? -23.938 13.852 15.945 1 89.75 90 LYS A C 1
ATOM 778 O O . LYS A 1 90 ? -23.859 13.695 14.727 1 89.75 90 LYS A O 1
ATOM 783 N N . ASN A 1 91 ? -22.953 13.648 16.703 1 90.44 91 ASN A N 1
ATOM 784 C CA . ASN A 1 91 ? -21.609 13.359 16.203 1 90.44 91 ASN A CA 1
ATOM 785 C C . ASN A 1 91 ? -21.578 12.062 15.406 1 90.44 91 ASN A C 1
ATOM 787 O O . ASN A 1 91 ? -20.891 11.984 14.383 1 90.44 91 ASN A O 1
ATOM 791 N N . PHE A 1 92 ? -22.344 11.141 15.883 1 91.94 92 PHE A N 1
ATOM 792 C CA . PHE A 1 92 ? -22.344 9.852 15.188 1 91.94 92 PHE A CA 1
ATOM 793 C C . PHE A 1 92 ? -22.953 9.984 13.805 1 91.94 92 PHE A C 1
ATOM 795 O O . PHE A 1 92 ? -22.531 9.305 12.859 1 91.94 92 PHE A O 1
ATOM 802 N N . GLN A 1 93 ? -23.875 10.82 13.625 1 92.62 93 GLN A N 1
ATOM 803 C CA . GLN A 1 93 ? -24.484 11.062 12.312 1 92.62 93 GLN A CA 1
ATOM 804 C C . GLN A 1 93 ? -23.484 11.695 11.352 1 92.62 93 GLN A C 1
ATOM 806 O O . GLN A 1 93 ? -23.5 11.398 10.156 1 92.62 93 GLN A O 1
ATOM 811 N N . LEU A 1 94 ? -22.719 12.445 11.906 1 91.56 94 LEU A N 1
ATOM 812 C CA . LEU A 1 94 ? -21.688 13.078 11.094 1 91.56 94 LEU A CA 1
ATOM 813 C C . LEU A 1 94 ? -20.672 12.055 10.625 1 91.56 94 LEU A C 1
ATOM 815 O O . LEU A 1 94 ? -20.297 12.031 9.445 1 91.56 94 LEU A O 1
ATOM 819 N N . ILE A 1 95 ? -20.312 11.234 11.547 1 93.5 95 ILE A N 1
ATOM 820 C CA . ILE A 1 95 ? -19.359 10.18 11.234 1 93.5 95 ILE A CA 1
ATOM 821 C C . ILE A 1 95 ? -19.953 9.242 10.188 1 93.5 95 ILE A C 1
ATOM 823 O O . ILE A 1 95 ? -19.297 8.906 9.195 1 93.5 95 ILE A O 1
ATOM 827 N N . PHE A 1 96 ? -21.172 8.898 10.398 1 95 96 PHE A N 1
ATOM 828 C CA . PHE A 1 96 ? -21.859 7.965 9.508 1 95 96 PHE A CA 1
ATOM 829 C C . PHE A 1 96 ? -22.016 8.562 8.117 1 95 96 PHE A C 1
ATOM 831 O O . PHE A 1 96 ? -21.891 7.855 7.117 1 95 96 PHE A O 1
ATOM 838 N N . SER A 1 97 ? -22.312 9.836 8.047 1 94.38 97 SER A N 1
ATOM 839 C CA . SER A 1 97 ? -22.453 10.492 6.75 1 94.38 97 SER A CA 1
ATOM 840 C C . SER A 1 97 ? -21.141 10.477 5.98 1 94.38 97 SER A C 1
ATOM 842 O O . SER A 1 97 ? -21.125 10.352 4.754 1 94.38 97 SER A O 1
ATOM 844 N N . LYS A 1 98 ? -20.078 10.641 6.703 1 94.25 98 LYS A N 1
ATOM 845 C CA . LYS A 1 98 ? -18.766 10.594 6.082 1 94.25 98 LYS A CA 1
ATOM 846 C C . LYS A 1 98 ? -18.469 9.203 5.516 1 94.25 98 LYS A C 1
ATOM 848 O O . LYS A 1 98 ? -17.875 9.078 4.441 1 94.25 98 LYS A O 1
ATOM 853 N N . ILE A 1 99 ? -18.859 8.211 6.219 1 96.62 99 ILE A N 1
ATOM 854 C CA . ILE A 1 99 ? -18.672 6.828 5.801 1 96.62 99 ILE A CA 1
ATOM 855 C C . ILE A 1 99 ? -19.5 6.551 4.547 1 96.62 99 ILE A C 1
ATOM 857 O O . ILE A 1 99 ? -19 5.984 3.574 1 96.62 99 ILE A O 1
ATOM 861 N N . VAL A 1 100 ? -20.672 7 4.551 1 96.31 100 VAL A N 1
ATOM 862 C CA . VAL A 1 100 ? -21.578 6.777 3.428 1 96.31 100 VAL A CA 1
ATOM 863 C C . VAL A 1 100 ? -21.062 7.52 2.195 1 96.31 100 VAL A C 1
ATOM 865 O O . VAL A 1 100 ? -21.078 6.977 1.087 1 96.31 100 VAL A O 1
ATOM 868 N N . ALA A 1 101 ? -20.656 8.719 2.404 1 95.12 101 ALA A N 1
ATOM 869 C CA . ALA A 1 101 ? -20.141 9.5 1.285 1 95.12 101 ALA A CA 1
ATOM 870 C C . ALA A 1 101 ? -18.906 8.828 0.684 1 95.12 101 ALA A C 1
ATOM 872 O O . ALA A 1 101 ? -18.766 8.75 -0.54 1 95.12 101 ALA A O 1
ATOM 873 N N . THR A 1 102 ? -18.047 8.367 1.583 1 95.69 102 THR A N 1
ATOM 874 C CA . THR A 1 102 ? -16.844 7.664 1.13 1 95.69 102 THR A CA 1
ATOM 875 C C . THR A 1 102 ? -17.234 6.398 0.366 1 95.69 102 THR A C 1
ATOM 877 O O . THR A 1 102 ? -16.656 6.105 -0.683 1 95.69 102 THR A O 1
ATOM 880 N N . PHE A 1 103 ? -18.219 5.684 0.852 1 97 103 PHE A N 1
ATOM 881 C CA . PHE A 1 103 ? -18.703 4.473 0.207 1 97 103 PHE A CA 1
ATOM 882 C C . PHE A 1 103 ? -19.203 4.773 -1.202 1 97 103 PHE A C 1
ATOM 884 O O . PHE A 1 103 ? -18.844 4.074 -2.154 1 97 103 PHE A O 1
ATOM 891 N N . ILE A 1 104 ? -19.906 5.789 -1.316 1 95.94 104 ILE A N 1
ATOM 892 C CA . ILE A 1 104 ? -20.516 6.129 -2.594 1 95.94 104 ILE A CA 1
ATOM 893 C C . ILE A 1 104 ? -19.438 6.508 -3.604 1 95.94 104 ILE A C 1
ATOM 895 O O . ILE A 1 104 ? -19.484 6.066 -4.754 1 95.94 104 ILE A O 1
ATOM 899 N N . VAL A 1 105 ? -18.516 7.242 -3.209 1 94.69 105 VAL A N 1
ATOM 900 C CA . VAL A 1 105 ? -17.469 7.699 -4.113 1 94.69 105 VAL A CA 1
ATOM 901 C C . VAL A 1 105 ? -16.625 6.512 -4.57 1 94.69 105 VAL A C 1
ATOM 903 O O . VAL A 1 105 ? -16.391 6.328 -5.766 1 94.69 105 VAL A O 1
ATOM 906 N N . LEU A 1 106 ? -16.172 5.719 -3.617 1 95.75 106 LEU A N 1
ATOM 907 C CA . LEU A 1 106 ? -15.336 4.57 -3.963 1 95.75 106 LEU A CA 1
ATOM 908 C C . LEU A 1 106 ? -16.125 3.553 -4.777 1 95.75 106 LEU A C 1
ATOM 910 O O . LEU A 1 106 ? -15.586 2.918 -5.684 1 95.75 106 LEU A O 1
ATOM 914 N N . PHE A 1 107 ? -17.406 3.42 -4.453 1 97.19 107 PHE A N 1
ATOM 915 C CA . PHE A 1 107 ? -18.266 2.512 -5.207 1 97.19 107 PHE A CA 1
ATOM 916 C C . PHE A 1 107 ? -18.422 2.986 -6.645 1 97.19 107 PHE A C 1
ATOM 918 O O . PHE A 1 107 ? -18.375 2.182 -7.578 1 97.19 107 PHE A O 1
ATOM 925 N N . SER A 1 108 ? -18.625 4.242 -6.805 1 95.81 108 SER A N 1
ATOM 926 C CA . SER A 1 108 ? -18.766 4.812 -8.141 1 95.81 108 SER A CA 1
ATOM 927 C C . SER A 1 108 ? -17.516 4.594 -8.977 1 95.81 108 SER A C 1
ATOM 929 O O . SER A 1 108 ? -17.609 4.211 -10.148 1 95.81 108 SER A O 1
ATOM 931 N N . ILE A 1 109 ? -16.406 4.766 -8.391 1 94.94 109 ILE A N 1
ATOM 932 C CA . ILE A 1 109 ? -15.141 4.555 -9.094 1 94.94 109 ILE A CA 1
ATOM 933 C C . ILE A 1 109 ? -15 3.08 -9.461 1 94.94 109 ILE A C 1
ATOM 935 O O . ILE A 1 109 ? -14.609 2.75 -10.586 1 94.94 109 ILE A O 1
ATOM 939 N N . SER A 1 110 ? -15.359 2.211 -8.562 1 96.12 110 SER A N 1
ATOM 940 C CA . SER A 1 110 ? -15.219 0.773 -8.773 1 96.12 110 SER A CA 1
ATOM 941 C C . SER A 1 110 ? -16.156 0.282 -9.867 1 96.12 110 SER A C 1
ATOM 943 O O . SER A 1 110 ? -15.773 -0.547 -10.695 1 96.12 110 SER A O 1
ATOM 945 N N . ILE A 1 111 ? -17.359 0.802 -9.859 1 96.75 111 ILE A N 1
ATOM 946 C CA . ILE A 1 111 ? -18.344 0.359 -10.836 1 96.75 111 ILE A CA 1
ATOM 947 C C . ILE A 1 111 ? -17.891 0.743 -12.242 1 96.75 111 ILE A C 1
ATOM 949 O O . ILE A 1 111 ? -18.062 -0.021 -13.195 1 96.75 111 ILE A O 1
ATOM 953 N N . VAL A 1 112 ? -17.375 1.921 -12.391 1 95.94 112 VAL A N 1
ATOM 954 C CA . VAL A 1 112 ? -16.844 2.346 -13.688 1 95.94 112 VAL A CA 1
ATOM 955 C C . VAL A 1 112 ? -15.719 1.409 -14.117 1 95.94 112 VAL A C 1
ATOM 957 O O . VAL A 1 112 ? -15.656 1.003 -15.281 1 95.94 112 VAL A O 1
ATOM 960 N N . ASN A 1 113 ? -14.914 1.065 -13.195 1 95.44 113 ASN A N 1
ATOM 961 C CA . ASN A 1 113 ? -13.82 0.144 -13.469 1 95.44 113 ASN A CA 1
ATOM 962 C C . ASN A 1 113 ? -14.336 -1.217 -13.93 1 95.44 113 ASN A C 1
ATOM 964 O O . ASN A 1 113 ? -13.828 -1.782 -14.898 1 95.44 113 ASN A O 1
ATOM 968 N N . HIS A 1 114 ? -15.32 -1.733 -13.227 1 96.69 114 HIS A N 1
ATOM 969 C CA . HIS A 1 114 ? -15.867 -3.045 -13.555 1 96.69 114 HIS A CA 1
ATOM 970 C C . HIS A 1 114 ? -16.547 -3.029 -14.93 1 96.69 114 HIS A C 1
ATOM 972 O O . HIS A 1 114 ? -16.391 -3.973 -15.703 1 96.69 114 HIS A O 1
ATOM 978 N N . ILE A 1 115 ? -17.266 -1.963 -15.188 1 96.75 115 ILE A N 1
ATOM 979 C CA . ILE A 1 115 ? -17.969 -1.853 -16.453 1 96.75 115 ILE A CA 1
ATOM 980 C C . ILE A 1 115 ? -16.969 -1.784 -17.609 1 96.75 115 ILE A C 1
ATOM 982 O O . ILE A 1 115 ? -17.125 -2.461 -18.625 1 96.75 115 ILE A O 1
ATOM 986 N N . LEU A 1 116 ? -15.922 -1.032 -17.469 1 96.44 116 LEU A N 1
ATOM 987 C CA . LEU A 1 116 ? -14.898 -0.926 -18.5 1 96.44 116 LEU A CA 1
ATOM 988 C C . LEU A 1 116 ? -14.18 -2.258 -18.688 1 96.44 116 LEU A C 1
ATOM 990 O O . LEU A 1 116 ? -13.914 -2.664 -19.828 1 96.44 116 LEU A O 1
ATOM 994 N N . HIS A 1 117 ? -13.867 -2.877 -17.594 1 96.44 117 HIS A N 1
ATOM 995 C CA . HIS A 1 117 ? -13.195 -4.172 -17.625 1 96.44 117 HIS A CA 1
ATOM 996 C C . HIS A 1 117 ? -14.031 -5.207 -18.375 1 96.44 117 HIS A C 1
ATOM 998 O O . HIS A 1 117 ? -13.531 -5.863 -19.297 1 96.44 117 HIS A O 1
ATOM 1004 N N . LEU A 1 118 ? -15.297 -5.332 -18.047 1 96.38 118 LEU A N 1
ATOM 1005 C CA . LEU A 1 118 ? -16.156 -6.352 -18.625 1 96.38 118 LEU A CA 1
ATOM 1006 C C . LEU A 1 118 ? -16.547 -5.98 -20.062 1 96.38 118 LEU A C 1
ATOM 1008 O O . LEU A 1 118 ? -16.719 -6.855 -20.906 1 96.38 118 LEU A O 1
ATOM 1012 N N . ALA A 1 119 ? -16.672 -4.664 -20.344 1 95.75 119 ALA A N 1
ATOM 1013 C CA . ALA A 1 119 ? -16.922 -4.223 -21.719 1 95.75 119 ALA A CA 1
ATOM 1014 C C . ALA A 1 119 ? -15.766 -4.598 -22.625 1 95.75 119 ALA A C 1
ATOM 1016 O O . ALA A 1 119 ? -15.977 -5.086 -23.75 1 95.75 119 ALA A O 1
ATOM 1017 N N . THR A 1 120 ? -14.57 -4.398 -22.172 1 95.44 120 THR A N 1
ATOM 1018 C CA . THR A 1 120 ? -13.391 -4.762 -22.953 1 95.44 120 THR A CA 1
ATOM 1019 C C . THR A 1 120 ? -13.336 -6.273 -23.172 1 95.44 120 THR A C 1
ATOM 1021 O O . THR A 1 120 ? -13.023 -6.73 -24.281 1 95.44 120 THR A O 1
ATOM 1024 N N . LEU A 1 121 ? -13.609 -6.973 -22.094 1 95.19 121 LEU A N 1
ATOM 1025 C CA . LEU A 1 121 ? -13.633 -8.43 -22.188 1 95.19 121 LEU A CA 1
ATOM 1026 C C . LEU A 1 121 ? -14.656 -8.891 -23.219 1 95.19 121 LEU A C 1
ATOM 1028 O O . LEU A 1 121 ? -14.359 -9.766 -24.047 1 95.19 121 LEU A O 1
ATOM 1032 N N . TRP A 1 122 ? -15.812 -8.289 -23.234 1 94.12 122 TRP A N 1
ATOM 1033 C CA . TRP A 1 122 ? -16.891 -8.664 -24.156 1 94.12 122 TRP A CA 1
ATOM 1034 C C . TRP A 1 122 ? -16.531 -8.328 -25.594 1 94.12 122 TRP A C 1
ATOM 1036 O O . TRP A 1 122 ? -16.781 -9.117 -26.5 1 94.12 122 TRP A O 1
ATOM 1046 N N . ILE A 1 123 ? -15.961 -7.211 -25.828 1 93.75 123 ILE A N 1
ATOM 1047 C CA . ILE A 1 123 ? -15.641 -6.734 -27.172 1 93.75 123 ILE A CA 1
ATOM 1048 C C . ILE A 1 123 ? -14.555 -7.617 -27.781 1 93.75 123 ILE A C 1
ATOM 1050 O O . ILE A 1 123 ? -14.633 -7.984 -28.969 1 93.75 123 ILE A O 1
ATOM 1054 N N . ILE A 1 124 ? -13.602 -8.016 -27.047 1 92.25 124 ILE A N 1
ATOM 1055 C CA . ILE A 1 124 ? -12.438 -8.711 -27.562 1 92.25 124 ILE A CA 1
ATOM 1056 C C . ILE A 1 124 ? -12.711 -10.211 -27.641 1 92.25 124 ILE A C 1
ATOM 1058 O O . ILE A 1 124 ? -12.312 -10.883 -28.594 1 92.25 124 ILE A O 1
ATOM 1062 N N . PHE A 1 125 ? -13.43 -10.68 -26.641 1 92.38 125 PHE A N 1
ATOM 1063 C CA . PHE A 1 125 ? -13.586 -12.125 -26.547 1 92.38 125 PHE A CA 1
ATOM 1064 C C . PHE A 1 125 ? -15.047 -12.523 -26.75 1 92.38 125 PHE A C 1
ATOM 1066 O O . PHE A 1 125 ? -15.531 -13.477 -26.141 1 92.38 125 PHE A O 1
ATOM 1073 N N . GLN A 1 126 ? -15.789 -11.852 -27.391 1 85.62 126 GLN A N 1
ATOM 1074 C CA . GLN A 1 126 ? -17.219 -12.047 -27.594 1 85.62 126 GLN A CA 1
ATOM 1075 C C . GLN A 1 126 ? -17.531 -13.477 -28.031 1 85.62 126 GLN A C 1
ATOM 1077 O O . GLN A 1 126 ? -18.531 -14.062 -27.609 1 85.62 126 GLN A O 1
ATOM 1082 N N . ASN A 1 127 ? -16.703 -14.109 -28.734 1 86.62 127 ASN A N 1
ATOM 1083 C CA . ASN A 1 127 ? -16.969 -15.445 -29.281 1 86.62 127 ASN A CA 1
ATOM 1084 C C . ASN A 1 127 ? -16.672 -16.531 -28.25 1 86.62 127 ASN A C 1
ATOM 1086 O O . ASN A 1 127 ? -17.125 -17.672 -28.406 1 86.62 127 ASN A O 1
ATOM 1090 N N . GLU A 1 128 ? -16.047 -16.188 -27.203 1 86.69 128 GLU A N 1
ATOM 1091 C CA . GLU A 1 128 ? -15.594 -17.188 -26.25 1 86.69 128 GLU A CA 1
ATOM 1092 C C . GLU A 1 128 ? -16.422 -17.156 -24.969 1 86.69 128 GLU A C 1
ATOM 1094 O O . GLU A 1 128 ? -16.281 -18.031 -24.109 1 86.69 128 GLU A O 1
ATOM 1099 N N . GLN A 1 129 ? -17.281 -16.188 -24.891 1 85.62 129 GLN A N 1
ATOM 1100 C CA . GLN A 1 129 ? -17.953 -16.016 -23.609 1 85.62 129 GLN A CA 1
ATOM 1101 C C . GLN A 1 129 ? -19.453 -15.891 -23.781 1 85.62 129 GLN A C 1
ATOM 1103 O O . GLN A 1 129 ? -19.922 -15.258 -24.734 1 85.62 129 GLN A O 1
ATOM 1108 N N . SER A 1 130 ? -20.141 -16.578 -22.938 1 90.31 130 SER A N 1
ATOM 1109 C CA . SER A 1 130 ? -21.594 -16.438 -22.906 1 90.31 130 SER A CA 1
ATOM 1110 C C . SER A 1 130 ? -22.016 -15.242 -22.062 1 90.31 130 SER A C 1
ATOM 1112 O O . SER A 1 130 ? -21.219 -14.742 -21.25 1 90.31 130 SER A O 1
ATOM 1114 N N . PHE A 1 131 ? -23.172 -14.734 -22.312 1 91 131 PHE A N 1
ATOM 1115 C CA . PHE A 1 131 ? -23.688 -13.602 -21.547 1 91 131 PHE A CA 1
ATOM 1116 C C . PHE A 1 131 ? -23.797 -13.945 -20.062 1 91 131 PHE A C 1
ATOM 1118 O O . PHE A 1 131 ? -23.547 -13.094 -19.219 1 91 131 PHE A O 1
ATOM 1125 N N . ASN A 1 132 ? -24.141 -15.203 -19.797 1 91.56 132 ASN A N 1
ATOM 1126 C CA . ASN A 1 132 ? -24.266 -15.633 -18.406 1 91.56 132 ASN A CA 1
ATOM 1127 C C . ASN A 1 132 ? -22.922 -15.602 -17.688 1 91.56 132 ASN A C 1
ATOM 1129 O O . ASN A 1 132 ? -22.859 -15.305 -16.5 1 91.56 132 ASN A O 1
ATOM 1133 N N . ASP A 1 133 ? -21.859 -15.883 -18.406 1 92.25 133 ASP A N 1
ATOM 1134 C CA . ASP A 1 133 ? -20.531 -15.836 -17.812 1 92.25 133 ASP A CA 1
ATOM 1135 C C . ASP A 1 133 ? -20.141 -14.398 -17.453 1 92.25 133 ASP A C 1
ATOM 1137 O O . ASP A 1 133 ? -19.625 -14.148 -16.359 1 92.25 133 ASP A O 1
ATOM 1141 N N . VAL A 1 134 ? -20.453 -13.531 -18.359 1 93.56 134 VAL A N 1
ATOM 1142 C CA . VAL A 1 134 ? -20.109 -12.125 -18.156 1 93.56 134 VAL A CA 1
ATOM 1143 C C . VAL A 1 134 ? -20.938 -11.562 -16.984 1 93.56 134 VAL A C 1
ATOM 1145 O O . VAL A 1 134 ? -20.422 -10.781 -16.188 1 93.56 134 VAL A O 1
ATOM 1148 N N . LEU A 1 135 ? -22.156 -11.961 -16.906 1 93.94 135 LEU A N 1
ATOM 1149 C CA . LEU A 1 135 ? -23.016 -11.523 -15.805 1 93.94 135 LEU A CA 1
ATOM 1150 C C . LEU A 1 135 ? -22.5 -12.039 -14.469 1 93.94 135 LEU A C 1
ATOM 1152 O O . LEU A 1 135 ? -22.484 -11.312 -13.477 1 93.94 135 LEU A O 1
ATOM 1156 N N . SER A 1 136 ? -22.109 -13.289 -14.492 1 94.56 136 SER A N 1
ATOM 1157 C CA . SER A 1 136 ? -21.547 -13.859 -13.273 1 94.56 136 SER A CA 1
ATOM 1158 C C . SER A 1 136 ? -20.281 -13.125 -12.859 1 94.56 136 SER A C 1
ATOM 1160 O O . SER A 1 136 ? -20.047 -12.898 -11.672 1 94.56 136 SER A O 1
ATOM 1162 N N . MET A 1 137 ? -19.453 -12.812 -13.859 1 95.88 137 MET A N 1
ATOM 1163 C CA . MET A 1 137 ? -18.25 -12.055 -13.586 1 95.88 137 MET A CA 1
ATOM 1164 C C . MET A 1 137 ? -18.578 -10.68 -13.008 1 95.88 137 MET A C 1
ATOM 1166 O O . MET A 1 137 ? -17.906 -10.219 -12.078 1 95.88 137 MET A O 1
ATOM 1170 N N . PHE A 1 138 ? -19.594 -10.07 -13.547 1 96.44 138 PHE A N 1
ATOM 1171 C CA . PHE A 1 138 ? -20.016 -8.758 -13.086 1 96.44 138 PHE A CA 1
ATOM 1172 C C . PHE A 1 138 ? -20.516 -8.828 -11.648 1 96.44 138 PHE A C 1
ATOM 1174 O O . PHE A 1 138 ? -20.141 -8 -10.812 1 96.44 138 PHE A O 1
ATOM 1181 N N . LEU A 1 139 ? -21.312 -9.812 -11.328 1 96.31 139 LEU A N 1
ATOM 1182 C CA . LEU A 1 139 ? -21.859 -9.969 -9.992 1 96.31 139 LEU A CA 1
ATOM 1183 C C . LEU A 1 139 ? -20.766 -10.25 -8.969 1 96.31 139 LEU A C 1
ATOM 1185 O O . LEU A 1 139 ? -20.812 -9.742 -7.848 1 96.31 139 LEU A O 1
ATOM 1189 N N . THR A 1 140 ? -19.812 -11.039 -9.383 1 96.56 140 THR A N 1
ATOM 1190 C CA . THR A 1 140 ? -18.688 -11.336 -8.523 1 96.56 140 THR A CA 1
ATOM 1191 C C . THR A 1 140 ? -17.906 -10.07 -8.188 1 96.56 140 THR A C 1
ATOM 1193 O O . THR A 1 140 ? -17.578 -9.82 -7.023 1 96.56 140 THR A O 1
ATOM 1196 N N . SER A 1 141 ? -17.641 -9.266 -9.203 1 97.12 141 SER A N 1
ATOM 1197 C CA . SER A 1 141 ? -16.875 -8.039 -9.008 1 97.12 141 SER A CA 1
ATOM 1198 C C . SER A 1 141 ? -17.641 -7.035 -8.148 1 97.12 141 SER A C 1
ATOM 1200 O O . SER A 1 141 ? -17.047 -6.395 -7.273 1 97.12 141 SER A O 1
ATOM 1202 N N . VAL A 1 142 ? -18.922 -6.93 -8.375 1 97.38 142 VAL A N 1
ATOM 1203 C CA . VAL A 1 142 ? -19.734 -5.988 -7.625 1 97.38 142 VAL A CA 1
ATOM 1204 C C . VAL A 1 142 ? -19.875 -6.453 -6.176 1 97.38 142 VAL A C 1
ATOM 1206 O O . VAL A 1 142 ? -19.766 -5.648 -5.246 1 97.38 142 VAL A O 1
ATOM 1209 N N . LEU A 1 143 ? -20.047 -7.73 -6.008 1 97.31 143 LEU A N 1
ATOM 1210 C CA . LEU A 1 143 ? -20.156 -8.273 -4.656 1 97.31 143 LEU A CA 1
ATOM 1211 C C . LEU A 1 143 ? -18.859 -8.047 -3.875 1 97.31 143 LEU A C 1
ATOM 1213 O O . LEU A 1 143 ? -18.906 -7.629 -2.717 1 97.31 143 LEU A O 1
ATOM 1217 N N . PHE A 1 144 ? -17.766 -8.312 -4.527 1 97.38 144 PHE A N 1
ATOM 1218 C CA . PHE A 1 144 ? -16.469 -8.094 -3.896 1 97.38 144 PHE A CA 1
ATOM 1219 C C . PHE A 1 144 ? -16.328 -6.645 -3.463 1 97.38 144 PHE A C 1
ATOM 1221 O O . PHE A 1 144 ? -15.867 -6.367 -2.352 1 97.38 144 PHE A O 1
ATOM 1228 N N . THR A 1 145 ? -16.719 -5.754 -4.324 1 97.62 145 THR A N 1
ATOM 1229 C CA . THR A 1 145 ? -16.562 -4.328 -4.059 1 97.62 145 THR A CA 1
ATOM 1230 C C . THR A 1 145 ? -17.469 -3.889 -2.912 1 97.62 145 THR A C 1
ATOM 1232 O O . THR A 1 145 ? -17.031 -3.203 -1.987 1 97.62 145 THR A O 1
ATOM 1235 N N . VAL A 1 146 ? -18.672 -4.301 -2.936 1 97.75 146 VAL A N 1
ATOM 1236 C CA . VAL A 1 146 ? -19.641 -3.885 -1.931 1 97.75 146 VAL A CA 1
ATOM 1237 C C . VAL A 1 146 ? -19.203 -4.383 -0.554 1 97.75 146 VAL A C 1
ATOM 1239 O O . VAL A 1 146 ? -19.188 -3.617 0.412 1 97.75 146 VAL A O 1
ATOM 1242 N N . LEU A 1 147 ? -18.812 -5.617 -0.491 1 97.56 147 LEU A N 1
ATOM 1243 C CA . LEU A 1 147 ? -18.391 -6.184 0.789 1 97.56 147 LEU A CA 1
ATOM 1244 C C . LEU A 1 147 ? -17.094 -5.543 1.277 1 97.56 147 LEU A C 1
ATOM 1246 O O . LEU A 1 147 ? -16.922 -5.316 2.479 1 97.56 147 LEU A O 1
ATOM 1250 N N . SER A 1 148 ? -16.203 -5.273 0.383 1 97.31 148 SER A N 1
ATOM 1251 C CA . SER A 1 148 ? -14.945 -4.633 0.751 1 97.31 148 SER A CA 1
ATOM 1252 C C . SER A 1 148 ? -15.18 -3.225 1.289 1 97.31 148 SER A C 1
ATOM 1254 O O . SER A 1 148 ? -14.5 -2.789 2.221 1 97.31 148 SER A O 1
ATOM 1256 N N . LEU A 1 149 ? -16.109 -2.512 0.713 1 97.88 149 LEU A N 1
ATOM 1257 C CA . LEU A 1 149 ? -16.391 -1.14 1.125 1 97.88 149 LEU A CA 1
ATOM 1258 C C . LEU A 1 149 ? -17.109 -1.109 2.473 1 97.88 149 LEU A C 1
ATOM 1260 O O . LEU A 1 149 ? -17.109 -0.082 3.156 1 97.88 149 LEU A O 1
ATOM 1264 N N . CYS A 1 150 ? -17.656 -2.211 2.871 1 97.44 150 CYS A N 1
ATOM 1265 C CA . CYS A 1 150 ? -18.25 -2.305 4.195 1 97.44 150 CYS A CA 1
ATOM 1266 C C . CYS A 1 150 ? -17.188 -2.264 5.285 1 97.44 150 CYS A C 1
ATOM 1268 O O . CYS A 1 150 ? -17.5 -2.082 6.461 1 97.44 150 CYS A O 1
ATOM 1270 N N . VAL A 1 151 ? -15.945 -2.359 4.945 1 96.69 151 VAL A N 1
ATOM 1271 C CA . VAL A 1 151 ? -14.836 -2.344 5.895 1 96.69 151 VAL A CA 1
ATOM 1272 C C . VAL A 1 151 ? -14.422 -0.901 6.18 1 96.69 151 VAL A C 1
ATOM 1274 O O . VAL A 1 151 ? -13.57 -0.651 7.035 1 96.69 151 VAL A O 1
ATOM 1277 N N . ILE A 1 152 ? -14.977 0.085 5.594 1 97.81 152 ILE A N 1
ATOM 1278 C CA . ILE A 1 152 ? -14.633 1.498 5.707 1 97.81 152 ILE A CA 1
ATOM 1279 C C . ILE A 1 152 ? -14.703 1.929 7.172 1 97.81 152 ILE A C 1
ATOM 1281 O O . ILE A 1 152 ? -13.836 2.656 7.652 1 97.81 152 ILE A O 1
ATOM 1285 N N . PRO A 1 153 ? -15.656 1.409 7.957 1 97.31 153 PRO A N 1
ATOM 1286 C CA . PRO A 1 153 ? -15.719 1.814 9.367 1 97.31 153 PRO A CA 1
ATOM 1287 C C . PRO A 1 153 ? -14.469 1.41 10.148 1 97.31 153 PRO A C 1
ATOM 1289 O O . PRO A 1 153 ? -14.078 2.102 11.094 1 97.31 153 PRO A O 1
ATOM 1292 N N . ILE A 1 154 ? -13.836 0.385 9.75 1 96.88 154 ILE A N 1
ATOM 1293 C CA . ILE A 1 154 ? -12.625 -0.048 10.43 1 96.88 154 ILE A CA 1
ATOM 1294 C C . ILE A 1 154 ? -11.5 0.958 10.172 1 96.88 154 ILE A C 1
ATOM 1296 O O . ILE A 1 154 ? -10.797 1.364 11.102 1 96.88 154 ILE A O 1
ATOM 1300 N N . ALA A 1 155 ? -11.383 1.334 8.961 1 95.69 155 ALA A N 1
ATOM 1301 C CA . ALA A 1 155 ? -10.383 2.338 8.609 1 95.69 155 ALA A CA 1
ATOM 1302 C C . ALA A 1 155 ? -10.68 3.668 9.297 1 95.69 155 ALA A C 1
ATOM 1304 O O . ALA A 1 155 ? -9.758 4.348 9.766 1 95.69 155 ALA A O 1
ATOM 1305 N N . ALA A 1 156 ? -11.922 4.004 9.344 1 95.44 156 ALA A N 1
ATOM 1306 C CA . ALA A 1 156 ? -12.344 5.242 9.992 1 95.44 156 ALA A CA 1
ATOM 1307 C C . ALA A 1 156 ? -12.016 5.223 11.484 1 95.44 156 ALA A C 1
ATOM 1309 O O . ALA A 1 156 ? -11.523 6.215 12.031 1 95.44 156 ALA A O 1
ATOM 1310 N N . LEU A 1 157 ? -12.266 4.129 12.086 1 95.94 157 LEU A N 1
ATOM 1311 C CA . LEU A 1 157 ? -11.977 3.979 13.516 1 95.94 157 LEU A CA 1
ATOM 1312 C C . LEU A 1 157 ? -10.477 4.086 13.781 1 95.94 157 LEU A C 1
ATOM 1314 O O . LEU A 1 157 ? -10.055 4.805 14.688 1 95.94 157 LEU A O 1
ATOM 1318 N N . LEU A 1 158 ? -9.727 3.43 12.977 1 93.75 158 LEU A N 1
ATOM 1319 C CA . LEU A 1 158 ? -8.281 3.459 13.133 1 93.75 158 LEU A CA 1
ATOM 1320 C C . LEU A 1 158 ? -7.742 4.879 12.961 1 93.75 158 LEU A C 1
ATOM 1322 O O . LEU A 1 158 ? -6.898 5.324 13.742 1 93.75 158 LEU A O 1
ATOM 1326 N N . ALA A 1 159 ? -8.234 5.555 12 1 92.44 159 ALA A N 1
ATOM 1327 C CA . ALA A 1 159 ? -7.809 6.93 11.75 1 92.44 159 ALA A CA 1
ATOM 1328 C C . ALA A 1 159 ? -8.211 7.844 12.906 1 92.44 159 ALA A C 1
ATOM 1330 O O . ALA A 1 159 ? -7.441 8.719 13.312 1 92.44 159 ALA A O 1
ATOM 1331 N N . SER A 1 160 ? -9.383 7.605 13.422 1 91.75 160 SER A N 1
ATOM 1332 C CA . SER A 1 160 ? -9.914 8.477 14.461 1 91.75 160 SER A CA 1
ATOM 1333 C C . SER A 1 160 ? -9.188 8.266 15.789 1 91.75 160 SER A C 1
ATOM 1335 O O . SER A 1 160 ? -8.914 9.227 16.516 1 91.75 160 SER A O 1
ATOM 1337 N N . ILE A 1 161 ? -8.828 7.074 16.062 1 90.94 161 ILE A N 1
ATOM 1338 C CA . ILE A 1 161 ? -8.211 6.758 17.344 1 90.94 161 ILE A CA 1
ATOM 1339 C C . ILE A 1 161 ? -6.738 7.148 17.328 1 90.94 161 ILE A C 1
ATOM 1341 O O . ILE A 1 161 ? -6.219 7.707 18.297 1 90.94 161 ILE A O 1
ATOM 1345 N N . THR A 1 162 ? -6.09 6.891 16.25 1 88.56 162 THR A N 1
ATOM 1346 C CA . THR A 1 162 ? -4.648 7.102 16.203 1 88.56 162 THR A CA 1
ATOM 1347 C C . THR A 1 162 ? -4.324 8.539 15.797 1 88.56 162 THR A C 1
ATOM 1349 O O . THR A 1 162 ? -3.219 9.023 16.047 1 88.56 162 THR A O 1
ATOM 1352 N N . LYS A 1 163 ? -5.184 9.211 15.039 1 88 163 LYS A N 1
ATOM 1353 C CA . LYS A 1 163 ? -4.969 10.555 14.516 1 88 163 LYS A CA 1
ATOM 1354 C C . LYS A 1 163 ? -3.668 10.633 13.719 1 88 163 LYS A C 1
ATOM 1356 O O . LYS A 1 163 ? -2.914 11.602 13.836 1 88 163 LYS A O 1
ATOM 1361 N N . ASN A 1 164 ? -3.422 9.453 13.125 1 86.06 164 ASN A N 1
ATOM 1362 C CA . ASN A 1 164 ? -2.186 9.305 12.359 1 86.06 164 ASN A CA 1
ATOM 1363 C C . ASN A 1 164 ? -2.43 8.602 11.031 1 86.06 164 ASN A C 1
ATOM 1365 O O . ASN A 1 164 ? -2.736 7.41 11 1 86.06 164 ASN A O 1
ATOM 1369 N N . ILE A 1 165 ? -2.244 9.375 9.969 1 87.19 165 ILE A N 1
ATOM 1370 C CA . ILE A 1 165 ? -2.543 8.875 8.633 1 87.19 165 ILE A CA 1
ATOM 1371 C C . ILE A 1 165 ? -1.562 7.766 8.266 1 87.19 165 ILE A C 1
ATOM 1373 O O . ILE A 1 165 ? -1.89 6.875 7.477 1 87.19 165 ILE A O 1
ATOM 1377 N N . MET A 1 166 ? -0.393 7.75 8.766 1 87.31 166 MET A N 1
ATOM 1378 C CA . MET A 1 166 ? 0.612 6.734 8.477 1 87.31 166 MET A CA 1
ATOM 1379 C C . MET A 1 166 ? 0.153 5.359 8.953 1 87.31 166 MET A C 1
ATOM 1381 O O . MET A 1 166 ? 0.321 4.363 8.25 1 87.31 166 MET A O 1
ATOM 1385 N N . VAL A 1 167 ? -0.419 5.395 10.102 1 87.69 167 VAL A N 1
ATOM 1386 C CA . VAL A 1 167 ? -0.866 4.137 10.695 1 87.69 167 VAL A CA 1
ATOM 1387 C C . VAL A 1 167 ? -1.933 3.496 9.812 1 87.69 167 VAL A C 1
ATOM 1389 O O . VAL A 1 167 ? -1.895 2.291 9.555 1 87.69 167 VAL A O 1
ATOM 1392 N N . VAL A 1 168 ? -2.791 4.281 9.328 1 91.62 168 VAL A N 1
ATOM 1393 C CA . VAL A 1 168 ? -3.885 3.777 8.508 1 91.62 168 VAL A CA 1
ATOM 1394 C C . VAL A 1 168 ? -3.342 3.301 7.16 1 91.62 168 VAL A C 1
ATOM 1396 O O . VAL A 1 168 ? -3.775 2.273 6.637 1 91.62 168 VAL A O 1
ATOM 1399 N N . SER A 1 169 ? -2.396 4.008 6.609 1 91.12 169 SER A N 1
ATOM 1400 C CA . SER A 1 169 ? -1.784 3.611 5.348 1 91.12 169 SER A CA 1
ATOM 1401 C C . SER A 1 169 ? -1.037 2.289 5.484 1 91.12 169 SER A C 1
ATOM 1403 O O . SER A 1 169 ? -1.131 1.424 4.613 1 91.12 169 SER A O 1
ATOM 1405 N N . ILE A 1 170 ? -0.354 2.129 6.555 1 90.44 170 ILE A N 1
ATOM 1406 C CA . ILE A 1 170 ? 0.388 0.902 6.82 1 90.44 170 ILE A CA 1
ATOM 1407 C C . ILE A 1 170 ? -0.586 -0.26 7.004 1 90.44 170 ILE A C 1
ATOM 1409 O O . ILE A 1 170 ? -0.346 -1.364 6.508 1 90.44 170 ILE A O 1
ATOM 1413 N N . ALA A 1 171 ? -1.674 0 7.656 1 91.38 171 ALA A N 1
ATOM 1414 C CA . ALA A 1 171 ? -2.695 -1.026 7.844 1 91.38 171 ALA A CA 1
ATOM 1415 C C . ALA A 1 171 ? -3.27 -1.48 6.504 1 91.38 171 ALA A C 1
ATOM 1417 O O . ALA A 1 171 ? -3.568 -2.662 6.316 1 91.38 171 ALA A O 1
ATOM 1418 N N . GLY A 1 172 ? -3.426 -0.548 5.656 1 92.12 172 GLY A N 1
ATOM 1419 C CA . GLY A 1 172 ? -3.904 -0.887 4.324 1 92.12 172 GLY A CA 1
ATOM 1420 C C . GLY A 1 172 ? -2.951 -1.785 3.559 1 92.12 172 GLY A C 1
ATOM 1421 O O . GLY A 1 172 ? -3.365 -2.795 2.984 1 92.12 172 GLY A O 1
ATOM 1422 N N . VAL A 1 173 ? -1.68 -1.469 3.619 1 89.31 173 VAL A N 1
ATOM 1423 C CA . VAL A 1 173 ? -0.667 -2.264 2.932 1 89.31 173 VAL A CA 1
ATOM 1424 C C . VAL A 1 173 ? -0.572 -3.646 3.572 1 89.31 173 VAL A C 1
ATOM 1426 O O . VAL A 1 173 ? -0.492 -4.656 2.871 1 89.31 173 VAL A O 1
ATOM 1429 N N . LEU A 1 174 ? -0.646 -3.654 4.836 1 89.31 174 LEU A N 1
ATOM 1430 C CA . LEU A 1 174 ? -0.609 -4.922 5.559 1 89.31 174 LEU A CA 1
ATOM 1431 C C . LEU A 1 174 ? -1.807 -5.793 5.188 1 89.31 174 LEU A C 1
ATOM 1433 O O . LEU A 1 174 ? -1.681 -7.012 5.07 1 89.31 174 LEU A O 1
ATOM 1437 N N . SER A 1 175 ? -2.916 -5.141 5.008 1 90.94 175 SER A N 1
ATOM 1438 C CA . SER A 1 175 ? -4.125 -5.887 4.672 1 90.94 175 SER A CA 1
ATOM 1439 C C . SER A 1 175 ? -3.98 -6.598 3.33 1 90.94 175 SER A C 1
ATOM 1441 O O . SER A 1 175 ? -4.48 -7.711 3.156 1 90.94 175 SER A O 1
ATOM 1443 N N . PHE A 1 176 ? -3.35 -5.945 2.494 1 86.69 176 PHE A N 1
ATOM 1444 C CA . PHE A 1 176 ? -3.082 -6.551 1.195 1 86.69 176 PHE A CA 1
ATOM 1445 C C . PHE A 1 176 ? -2.262 -7.828 1.352 1 86.69 176 PHE A C 1
ATOM 1447 O O . PHE A 1 176 ? -2.602 -8.867 0.78 1 86.69 176 PHE A O 1
ATOM 1454 N N . PHE A 1 177 ? -1.277 -7.852 2.141 1 83.44 177 PHE A N 1
ATOM 1455 C CA . PHE A 1 177 ? -0.374 -8.984 2.32 1 83.44 177 PHE A CA 1
ATOM 1456 C C . PHE A 1 177 ? -1.056 -10.102 3.096 1 83.44 177 PHE A C 1
ATOM 1458 O O . PHE A 1 177 ? -0.938 -11.273 2.734 1 83.44 177 PHE A O 1
ATOM 1465 N N . VAL A 1 178 ? -1.729 -9.727 4.07 1 87.81 178 VAL A N 1
ATOM 1466 C CA . VAL A 1 178 ? -2.416 -10.727 4.879 1 87.81 178 VAL A CA 1
ATOM 1467 C C . VAL A 1 178 ? -3.453 -11.453 4.023 1 87.81 178 VAL A C 1
ATOM 1469 O O . VAL A 1 178 ? -3.574 -12.68 4.094 1 87.81 178 VAL A O 1
ATOM 1472 N N . MET A 1 179 ? -4.098 -10.664 3.201 1 90.44 179 MET A N 1
ATOM 1473 C CA . MET A 1 179 ? -5.109 -11.258 2.33 1 90.44 179 MET A CA 1
ATOM 1474 C C . MET A 1 179 ? -4.484 -12.289 1.396 1 90.44 179 MET A C 1
ATOM 1476 O O . MET A 1 179 ? -5.016 -13.391 1.242 1 90.44 179 MET A O 1
ATOM 1480 N N . THR A 1 180 ? -3.35 -12.016 0.816 1 83.81 180 THR A N 1
ATOM 1481 C CA . THR A 1 180 ? -2.734 -12.898 -0.167 1 83.81 180 THR A CA 1
ATOM 1482 C C . THR A 1 180 ? -2.182 -14.156 0.503 1 83.81 180 THR A C 1
ATOM 1484 O O . THR A 1 180 ? -2.189 -15.234 -0.089 1 83.81 180 THR A O 1
ATOM 1487 N N . ILE A 1 181 ? -1.82 -14.078 1.738 1 81.69 181 ILE A N 1
ATOM 1488 C CA . ILE A 1 181 ? -1.233 -15.211 2.451 1 81.69 181 ILE A CA 1
ATOM 1489 C C . ILE A 1 181 ? -2.334 -16.172 2.889 1 81.69 181 ILE A C 1
ATOM 1491 O O . ILE A 1 181 ? -2.166 -17.391 2.816 1 81.69 181 ILE A O 1
ATOM 1495 N N . LEU A 1 182 ? -3.428 -15.648 3.248 1 86.12 182 LEU A N 1
ATOM 1496 C CA . LEU A 1 182 ? -4.473 -16.484 3.836 1 86.12 182 LEU A CA 1
ATOM 1497 C C . LEU A 1 182 ? -5.422 -17 2.762 1 86.12 182 LEU A C 1
ATOM 1499 O O . LEU A 1 182 ? -6.246 -17.875 3.029 1 86.12 182 LEU A O 1
ATOM 1503 N N . LEU A 1 183 ? -5.297 -16.5 1.606 1 86.06 183 LEU A N 1
ATOM 1504 C CA . LEU A 1 183 ? -6.266 -16.766 0.548 1 86.06 183 LEU A CA 1
ATOM 1505 C C . LEU A 1 183 ? -6.371 -18.25 0.258 1 86.06 183 LEU A C 1
ATOM 1507 O O . LEU A 1 183 ? -7.453 -18.766 -0.05 1 86.06 183 LEU A O 1
ATOM 1511 N N . GLY A 1 184 ? -5.402 -19.062 0.419 1 79 184 GLY A N 1
ATOM 1512 C CA . GLY A 1 184 ? -5.375 -20.453 -0.004 1 79 184 GLY A CA 1
ATOM 1513 C C . GLY A 1 184 ? -5.949 -21.406 1.031 1 79 184 GLY A C 1
ATOM 1514 O O . GLY A 1 184 ? -6.211 -22.562 0.733 1 79 184 GLY A O 1
ATOM 1515 N N . GLY A 1 185 ? -6.258 -20.922 2.227 1 80.94 185 GLY A N 1
ATOM 1516 C CA . GLY A 1 185 ? -6.715 -21.812 3.279 1 80.94 185 GLY A CA 1
ATOM 1517 C C . GLY A 1 185 ? -8.039 -21.391 3.883 1 80.94 185 GLY A C 1
ATOM 1518 O O . GLY A 1 185 ? -8.531 -20.297 3.613 1 80.94 185 GLY A O 1
ATOM 1519 N N . ASN A 1 186 ? -8.594 -22.297 4.66 1 86.62 186 ASN A N 1
ATOM 1520 C CA . ASN A 1 186 ? -9.867 -22.016 5.316 1 86.62 186 ASN A CA 1
ATOM 1521 C C . ASN A 1 186 ? -9.727 -20.953 6.402 1 86.62 186 ASN A C 1
ATOM 1523 O O . ASN A 1 186 ? -10.711 -20.344 6.816 1 86.62 186 ASN A O 1
ATOM 1527 N N . VAL A 1 187 ? -8.492 -20.766 6.77 1 86.62 187 VAL A N 1
ATOM 1528 C CA . VAL A 1 187 ? -8.234 -19.75 7.785 1 86.62 187 VAL A CA 1
ATOM 1529 C C . VAL A 1 187 ? -8.57 -18.359 7.227 1 86.62 187 VAL A C 1
ATOM 1531 O O . VAL A 1 187 ? -8.664 -17.391 7.977 1 86.62 187 VAL A O 1
ATOM 1534 N N . SER A 1 188 ? -8.906 -18.281 5.969 1 91.19 188 SER A N 1
ATOM 1535 C CA . SER A 1 188 ? -9.242 -17.016 5.32 1 91.19 188 SER A CA 1
ATOM 1536 C C . SER A 1 188 ? -10.523 -16.422 5.898 1 91.19 188 SER A C 1
ATOM 1538 O O . SER A 1 188 ? -10.805 -15.234 5.719 1 91.19 188 SER A O 1
ATOM 1540 N N . ILE A 1 189 ? -11.297 -17.219 6.617 1 92.94 189 ILE A N 1
ATOM 1541 C CA . ILE A 1 189 ? -12.555 -16.734 7.184 1 92.94 189 ILE A CA 1
ATOM 1542 C C . ILE A 1 189 ? -12.266 -15.742 8.305 1 92.94 189 ILE A C 1
ATOM 1544 O O . ILE A 1 189 ? -13.133 -14.945 8.672 1 92.94 189 ILE A O 1
ATOM 1548 N N . LEU A 1 190 ? -11.055 -15.711 8.797 1 91.62 190 LEU A N 1
ATOM 1549 C CA . LEU A 1 190 ? -10.727 -14.914 9.969 1 91.62 190 LEU A CA 1
ATOM 1550 C C . LEU A 1 190 ? -10.414 -13.477 9.586 1 91.62 190 LEU A C 1
ATOM 1552 O O . LEU A 1 190 ? -10.477 -12.578 10.422 1 91.62 190 LEU A O 1
ATOM 1556 N N . PHE A 1 191 ? -10.047 -13.32 8.359 1 94.44 191 PHE A N 1
ATOM 1557 C CA . PHE A 1 191 ? -9.68 -11.984 7.906 1 94.44 191 PHE A CA 1
ATOM 1558 C C . PHE A 1 191 ? -10.68 -11.461 6.883 1 94.44 191 PHE A C 1
ATOM 1560 O O . PHE A 1 191 ? -10.945 -12.125 5.875 1 94.44 191 PHE A O 1
ATOM 1567 N N . PRO A 1 192 ? -11.227 -10.305 7.09 1 94.38 192 PRO A N 1
ATOM 1568 C CA . PRO A 1 192 ? -12.352 -9.805 6.293 1 94.38 192 PRO A CA 1
ATOM 1569 C C . PRO A 1 192 ? -12.062 -9.82 4.793 1 94.38 192 PRO A C 1
ATOM 1571 O O . PRO A 1 192 ? -12.852 -10.367 4.016 1 94.38 192 PRO A O 1
ATOM 1574 N N . PHE A 1 193 ? -10.906 -9.359 4.359 1 94.94 193 PHE A N 1
ATOM 1575 C CA . PHE A 1 193 ? -10.664 -9.211 2.928 1 94.94 193 PHE A CA 1
ATOM 1576 C C . PHE A 1 193 ? -10.445 -10.562 2.271 1 94.94 193 PHE A C 1
ATOM 1578 O O . PHE A 1 193 ? -10.789 -10.758 1.103 1 94.94 193 PHE A O 1
ATOM 1585 N N . SER A 1 194 ? -9.867 -11.492 3.002 1 94.44 194 SER A N 1
ATOM 1586 C CA . SER A 1 194 ? -9.703 -12.836 2.451 1 94.44 194 SER A CA 1
ATOM 1587 C C . SER A 1 194 ? -11.047 -13.555 2.334 1 94.44 194 SER A C 1
ATOM 1589 O O . SER A 1 194 ? -11.305 -14.234 1.343 1 94.44 194 SER A O 1
ATOM 1591 N N . PHE A 1 195 ? -11.836 -13.367 3.305 1 95.81 195 PHE A N 1
ATOM 1592 C CA . PHE A 1 195 ? -13.172 -13.945 3.281 1 95.81 195 PHE A CA 1
ATOM 1593 C C . PHE A 1 195 ? -13.992 -13.375 2.131 1 95.81 195 PHE A C 1
ATOM 1595 O O . PHE A 1 195 ? -14.641 -14.117 1.396 1 95.81 195 PHE A O 1
ATOM 1602 N N . ILE A 1 196 ? -13.961 -12.055 1.997 1 96.19 196 ILE A N 1
ATOM 1603 C CA . ILE A 1 196 ? -14.711 -11.359 0.959 1 96.19 196 ILE A CA 1
ATOM 1604 C C . ILE A 1 196 ? -14.289 -11.875 -0.416 1 96.19 196 ILE A C 1
ATOM 1606 O O . ILE A 1 196 ? -15.133 -12.109 -1.283 1 96.19 196 ILE A O 1
ATOM 1610 N N . TYR A 1 197 ? -13.016 -12.062 -0.59 1 95.44 197 TYR A N 1
ATOM 1611 C CA . TYR A 1 197 ? -12.508 -12.547 -1.874 1 95.44 197 TYR A CA 1
ATOM 1612 C C . TYR A 1 197 ? -13.086 -13.914 -2.209 1 95.44 197 TYR A C 1
ATOM 1614 O O . TYR A 1 197 ? -13.641 -14.117 -3.293 1 95.44 197 TYR A O 1
ATOM 1622 N N . ARG A 1 198 ? -13 -14.812 -1.278 1 94.12 198 ARG A N 1
ATOM 1623 C CA . ARG A 1 198 ? -13.406 -16.188 -1.541 1 94.12 198 ARG A CA 1
ATOM 1624 C C . ARG A 1 198 ? -14.914 -16.312 -1.689 1 94.12 198 ARG A C 1
ATOM 1626 O O . ARG A 1 198 ? -15.406 -17.031 -2.555 1 94.12 198 ARG A O 1
ATOM 1633 N N . ILE A 1 199 ? -15.641 -15.602 -0.871 1 93.94 199 ILE A N 1
ATOM 1634 C CA . ILE A 1 199 ? -17.094 -15.688 -0.936 1 93.94 199 ILE A CA 1
ATOM 1635 C C . ILE A 1 199 ? -17.594 -15.062 -2.238 1 93.94 199 ILE A C 1
ATOM 1637 O O . ILE A 1 199 ? -18.562 -15.531 -2.824 1 93.94 199 ILE A O 1
ATOM 1641 N N . SER A 1 200 ? -16.953 -13.977 -2.682 1 94.62 200 SER A N 1
ATOM 1642 C CA . SER A 1 200 ? -17.359 -13.344 -3.932 1 94.62 200 SER A CA 1
ATOM 1643 C C . SER A 1 200 ? -17.031 -14.227 -5.133 1 94.62 200 SER A C 1
ATOM 1645 O O . SER A 1 200 ? -17.812 -14.297 -6.086 1 94.62 200 SER A O 1
ATOM 1647 N N . MET A 1 201 ? -15.93 -14.93 -5.043 1 92.38 201 MET A N 1
ATOM 1648 C CA . MET A 1 201 ? -15.484 -15.766 -6.152 1 92.38 201 MET A CA 1
ATOM 1649 C C . MET A 1 201 ? -16.391 -16.969 -6.32 1 92.38 201 MET A C 1
ATOM 1651 O O . MET A 1 201 ? -16.422 -17.594 -7.391 1 92.38 201 MET A O 1
ATOM 1655 N N . GLN A 1 202 ? -17.109 -17.266 -5.316 1 89.5 202 GLN A N 1
ATOM 1656 C CA . GLN A 1 202 ? -18.016 -18.406 -5.375 1 89.5 202 GLN A CA 1
ATOM 1657 C C . GLN A 1 202 ? -19.094 -18.188 -6.434 1 89.5 202 GLN A C 1
ATOM 1659 O O . GLN A 1 202 ? -19.625 -19.156 -7 1 89.5 202 GLN A O 1
ATOM 1664 N N . THR A 1 203 ? -19.438 -16.938 -6.785 1 88.25 203 THR A N 1
ATOM 1665 C CA . THR A 1 203 ? -20.438 -16.609 -7.785 1 88.25 203 THR A CA 1
ATOM 1666 C C . THR A 1 203 ? -19.938 -16.938 -9.188 1 88.25 203 THR A C 1
ATOM 1668 O O . THR A 1 203 ? -20.734 -17.266 -10.078 1 88.25 203 THR A O 1
ATOM 1671 N N . PHE A 1 204 ? -18.656 -16.875 -9.328 1 88.69 204 PHE A N 1
ATOM 1672 C CA . PHE A 1 204 ? -18.047 -17.125 -10.625 1 88.69 204 PHE A CA 1
ATOM 1673 C C . PHE A 1 204 ? -17.484 -18.531 -10.695 1 88.69 204 PHE A C 1
ATOM 1675 O O . PHE A 1 204 ? -17.688 -19.25 -11.688 1 88.69 204 PHE A O 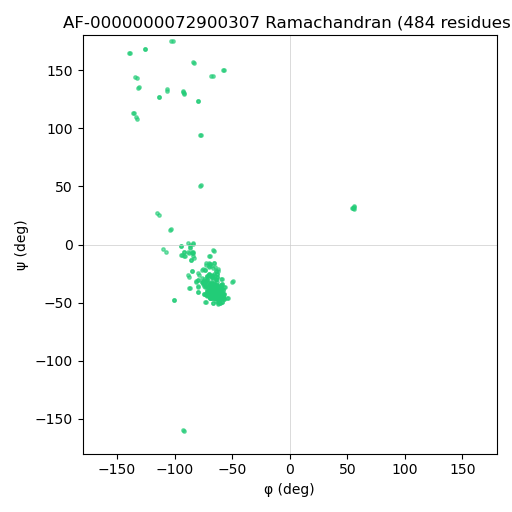1
ATOM 1682 N N . ASP A 1 205 ? -16.781 -18.906 -9.734 1 87.62 205 ASP A N 1
ATOM 1683 C CA . ASP A 1 205 ? -16.156 -20.219 -9.648 1 87.62 205 ASP A CA 1
ATOM 1684 C C . ASP A 1 205 ? -16.391 -20.859 -8.281 1 87.62 205 ASP A C 1
ATOM 1686 O O . ASP A 1 205 ? -15.711 -20.531 -7.309 1 87.62 205 ASP A O 1
ATOM 1690 N N . TYR A 1 206 ? -17.203 -21.828 -8.281 1 83 206 TYR A N 1
ATOM 1691 C CA . TYR A 1 206 ? -17.625 -22.469 -7.043 1 83 206 TYR A CA 1
ATOM 1692 C C . TYR A 1 206 ? -16.453 -23.172 -6.371 1 83 206 TYR A C 1
ATOM 1694 O O . TYR A 1 206 ? -16.375 -23.234 -5.141 1 83 206 TYR A O 1
ATOM 1702 N N . GLU A 1 207 ? -15.461 -23.562 -7.105 1 82.5 207 GLU A N 1
ATOM 1703 C CA . GLU A 1 207 ? -14.336 -24.328 -6.562 1 82.5 207 GLU A CA 1
ATOM 1704 C C . GLU A 1 207 ? -13.398 -23.422 -5.773 1 82.5 207 GLU A C 1
ATOM 1706 O O . GLU A 1 207 ? -12.688 -23.875 -4.875 1 82.5 207 GLU A O 1
ATOM 1711 N N . MET A 1 208 ? -13.5 -22.156 -6.09 1 83.25 208 MET A N 1
ATOM 1712 C CA . MET A 1 208 ? -12.594 -21.219 -5.434 1 83.25 208 MET A CA 1
ATOM 1713 C C . MET A 1 208 ? -13.227 -20.656 -4.164 1 83.25 208 MET A C 1
ATOM 1715 O O . MET A 1 208 ? -12.57 -19.953 -3.402 1 83.25 208 MET A O 1
ATOM 1719 N N . GLY A 1 209 ? -14.477 -20.984 -3.951 1 87 209 GLY A N 1
ATOM 1720 C CA . GLY A 1 209 ? -15.164 -20.531 -2.754 1 87 209 GLY A CA 1
ATOM 1721 C C . GLY A 1 209 ? -15.078 -21.516 -1.604 1 87 209 GLY A C 1
ATOM 1722 O O . GLY A 1 209 ? -14.062 -22.188 -1.431 1 87 209 GLY A O 1
ATOM 1723 N N . TYR A 1 210 ? -16 -21.375 -0.638 1 89.06 210 TYR A N 1
ATOM 1724 C CA . TYR A 1 210 ? -16.047 -22.281 0.506 1 89.06 210 TYR A CA 1
ATOM 1725 C C . TYR A 1 210 ? -16.984 -23.453 0.239 1 89.06 210 TYR A C 1
ATOM 1727 O O . TYR A 1 210 ? -18.094 -23.281 -0.266 1 89.06 210 TYR A O 1
ATOM 1735 N N . SER A 1 211 ? -16.516 -24.656 0.468 1 83.62 211 SER A N 1
ATOM 1736 C CA . SER A 1 211 ? -17.312 -25.859 0.208 1 83.62 211 SER A CA 1
ATOM 1737 C C . SER A 1 211 ? -18.312 -26.109 1.326 1 83.62 211 SER A C 1
ATOM 1739 O O . SER A 1 211 ? -19.375 -26.703 1.095 1 83.62 211 SER A O 1
ATOM 1741 N N . ASP A 1 212 ? -18.047 -25.641 2.451 1 88.31 212 ASP A N 1
ATOM 1742 C CA . ASP A 1 212 ? -18.844 -25.938 3.635 1 88.31 212 ASP A CA 1
ATOM 1743 C C . ASP A 1 212 ? -19.688 -24.719 4.043 1 88.31 212 ASP A C 1
ATOM 1745 O O . ASP A 1 212 ? -19.156 -23.609 4.129 1 88.31 212 ASP A O 1
ATOM 1749 N N . PHE A 1 213 ? -20.953 -24.969 4.297 1 89.44 213 PHE A N 1
ATOM 1750 C CA . PHE A 1 213 ? -21.875 -23.922 4.734 1 89.44 213 PHE A CA 1
ATOM 1751 C C . PHE A 1 213 ? -21.438 -23.375 6.09 1 89.44 213 PHE A C 1
ATOM 1753 O O . PHE A 1 213 ? -21.625 -22.172 6.359 1 89.44 213 PHE A O 1
ATOM 1760 N N . ALA A 1 214 ? -20.859 -24.188 6.836 1 90.94 214 ALA A N 1
ATOM 1761 C CA . ALA A 1 214 ? -20.406 -23.766 8.156 1 90.94 214 ALA A CA 1
ATOM 1762 C C . ALA A 1 214 ? -19.312 -22.703 8.039 1 90.94 214 ALA A C 1
ATOM 1764 O O . ALA A 1 214 ? -19.297 -21.75 8.812 1 90.94 214 ALA A O 1
ATOM 1765 N N . LEU A 1 215 ? -18.531 -22.859 7.027 1 91.81 215 LEU A N 1
ATOM 1766 C CA . LEU A 1 215 ? -17.469 -21.906 6.812 1 91.81 215 LEU A CA 1
ATOM 1767 C C . LEU A 1 215 ? -18.016 -20.594 6.273 1 91.81 215 LEU A C 1
ATOM 1769 O O . LEU A 1 215 ? -17.562 -19.516 6.676 1 91.81 215 LEU A O 1
ATOM 1773 N N . GLN A 1 216 ? -19.016 -20.656 5.469 1 93.25 216 GLN A N 1
ATOM 1774 C CA . GLN A 1 216 ? -19.625 -19.453 4.914 1 93.25 216 GLN A CA 1
ATOM 1775 C C . GLN A 1 216 ? -20.359 -18.672 5.988 1 93.25 216 GLN A C 1
ATOM 1777 O O . GLN A 1 216 ? -20.219 -17.453 6.09 1 93.25 216 GLN A O 1
ATOM 1782 N N . ALA A 1 217 ? -21.094 -19.391 6.746 1 94.06 217 ALA A N 1
ATOM 1783 C CA . ALA A 1 217 ? -21.859 -18.75 7.82 1 94.06 217 ALA A CA 1
ATOM 1784 C C . ALA A 1 217 ? -20.922 -18.203 8.898 1 94.06 217 ALA A C 1
ATOM 1786 O O . ALA A 1 217 ? -21.141 -17.094 9.398 1 94.06 217 ALA A O 1
ATOM 1787 N N . GLY A 1 218 ? -19.984 -19.047 9.227 1 93.94 218 GLY A N 1
ATOM 1788 C CA . GLY A 1 218 ? -19.016 -18.594 10.211 1 93.94 218 GLY A CA 1
ATOM 1789 C C . GLY A 1 218 ? -18.234 -17.375 9.766 1 93.94 218 GLY A C 1
ATOM 1790 O O . GLY A 1 218 ? -18.047 -16.438 10.531 1 93.94 218 GLY A O 1
ATOM 1791 N N . GLY A 1 219 ? -17.781 -17.422 8.516 1 94.88 219 GLY A N 1
ATOM 1792 C CA . GLY A 1 219 ? -17.078 -16.281 7.965 1 94.88 219 GLY A CA 1
ATOM 1793 C C . GLY A 1 219 ? -17.922 -15.016 7.926 1 94.88 219 GLY A C 1
ATOM 1794 O O . GLY A 1 219 ? -17.422 -13.922 8.211 1 94.88 219 GLY A O 1
ATOM 1795 N N . SER A 1 220 ? -19.203 -15.141 7.566 1 95.69 220 SER A N 1
ATOM 1796 C CA . SER A 1 220 ? -20.109 -13.992 7.52 1 95.69 220 SER A CA 1
ATOM 1797 C C . SER A 1 220 ? -20.344 -13.422 8.906 1 95.69 220 SER A C 1
ATOM 1799 O O . SER A 1 220 ? -20.422 -12.203 9.078 1 95.69 220 SER A O 1
ATOM 1801 N N . ALA A 1 221 ? -20.406 -14.289 9.867 1 96.5 221 ALA A N 1
ATOM 1802 C CA . ALA A 1 221 ? -20.609 -13.844 11.242 1 96.5 221 ALA A CA 1
ATOM 1803 C C . ALA A 1 221 ? -19.375 -13.086 11.75 1 96.5 221 ALA A C 1
ATOM 1805 O O . ALA A 1 221 ? -19.516 -12.039 12.391 1 96.5 221 ALA A O 1
ATOM 1806 N N . ILE A 1 222 ? -18.25 -13.617 11.438 1 96.75 222 ILE A N 1
ATOM 1807 C CA . ILE A 1 222 ? -17.031 -12.961 11.859 1 96.75 222 ILE A CA 1
ATOM 1808 C C . ILE A 1 222 ? -16.891 -11.609 11.156 1 96.75 222 ILE A C 1
ATOM 1810 O O . ILE A 1 222 ? -16.516 -10.617 11.781 1 96.75 222 ILE A O 1
ATOM 1814 N N . PHE A 1 223 ? -17.188 -11.633 9.898 1 96.88 223 PHE A N 1
ATOM 1815 C CA . PHE A 1 223 ? -17.156 -10.398 9.125 1 96.88 223 PHE A CA 1
ATOM 1816 C C . PHE A 1 223 ? -18.109 -9.367 9.703 1 96.88 223 PHE A C 1
ATOM 1818 O O . PHE A 1 223 ? -17.734 -8.203 9.891 1 96.88 223 PHE A O 1
ATOM 1825 N N . ALA A 1 224 ? -19.297 -9.781 10.023 1 96.81 224 ALA A N 1
ATOM 1826 C CA . ALA A 1 224 ? -20.281 -8.898 10.625 1 96.81 224 ALA A CA 1
ATOM 1827 C C . ALA A 1 224 ? -19.812 -8.398 11.984 1 96.81 224 ALA A C 1
ATOM 1829 O O . ALA A 1 224 ? -20.062 -7.246 12.352 1 96.81 224 ALA A O 1
ATOM 1830 N N . ALA A 1 225 ? -19.141 -9.227 12.695 1 97.12 225 ALA A N 1
ATOM 1831 C CA . ALA A 1 225 ? -18.625 -8.844 14.008 1 97.12 225 ALA A CA 1
ATOM 1832 C C . ALA A 1 225 ? -17.562 -7.754 13.883 1 97.12 225 ALA A C 1
ATOM 1834 O O . ALA A 1 225 ? -17.5 -6.836 14.703 1 97.12 225 ALA A O 1
ATOM 1835 N N . TYR A 1 226 ? -16.75 -7.887 12.867 1 97 226 TYR A N 1
ATOM 1836 C CA . TYR A 1 226 ? -15.742 -6.855 12.625 1 97 226 TYR A CA 1
ATOM 1837 C C . TYR A 1 226 ? -16.391 -5.504 12.367 1 97 226 TYR A C 1
ATOM 1839 O O . TYR A 1 226 ? -15.984 -4.488 12.93 1 97 226 TYR A O 1
ATOM 1847 N N . ILE A 1 227 ? -17.406 -5.508 11.562 1 96.75 227 ILE A N 1
ATOM 1848 C CA . ILE A 1 227 ? -18.078 -4.277 11.18 1 96.75 227 ILE A CA 1
ATOM 1849 C C . ILE A 1 227 ? -18.828 -3.701 12.391 1 96.75 227 ILE A C 1
ATOM 1851 O O . ILE A 1 227 ? -18.75 -2.498 12.648 1 96.75 227 ILE A O 1
ATOM 1855 N N . LEU A 1 228 ? -19.438 -4.562 13.117 1 97.12 228 LEU A N 1
ATOM 1856 C CA . LEU A 1 228 ? -20.172 -4.121 14.289 1 97.12 228 LEU A CA 1
ATOM 1857 C C . LEU A 1 228 ? -19.234 -3.551 15.344 1 97.12 228 LEU A C 1
ATOM 1859 O O . LEU A 1 228 ? -19.547 -2.533 15.969 1 97.12 228 LEU A O 1
ATOM 1863 N N . ALA A 1 229 ? -18.156 -4.215 15.547 1 97.25 229 ALA A N 1
ATOM 1864 C CA . ALA A 1 229 ? -17.172 -3.721 16.5 1 97.25 229 ALA A CA 1
ATOM 1865 C C . ALA A 1 229 ? -16.656 -2.342 16.109 1 97.25 229 ALA A C 1
ATOM 1867 O O . ALA A 1 229 ? -16.453 -1.476 16.953 1 97.25 229 ALA A O 1
ATOM 1868 N N . ALA A 1 230 ? -16.469 -2.156 14.836 1 97.19 230 ALA A N 1
ATOM 1869 C CA . ALA A 1 230 ? -16 -0.868 14.336 1 97.19 230 ALA A CA 1
ATOM 1870 C C . ALA A 1 230 ? -17.047 0.221 14.547 1 97.19 230 ALA A C 1
ATOM 1872 O O . ALA A 1 230 ? -16.719 1.333 14.969 1 97.19 230 ALA A O 1
ATOM 1873 N N . PHE A 1 231 ? -18.266 -0.094 14.305 1 96.81 231 PHE A N 1
ATOM 1874 C CA . PHE A 1 231 ? -19.328 0.883 14.5 1 96.81 231 PHE A CA 1
ATOM 1875 C C . PHE A 1 231 ? -19.5 1.208 15.984 1 96.81 231 PHE A C 1
ATOM 1877 O O . PHE A 1 231 ? -19.734 2.361 16.344 1 96.81 231 PHE A O 1
ATOM 1884 N N . ILE A 1 232 ? -19.359 0.182 16.844 1 96.75 232 ILE A N 1
ATOM 1885 C CA . ILE A 1 232 ? -19.438 0.414 18.281 1 96.75 232 ILE A CA 1
ATOM 1886 C C . ILE A 1 232 ? -18.281 1.316 18.734 1 96.75 232 ILE A C 1
ATOM 1888 O O . ILE A 1 232 ? -18.484 2.248 19.516 1 96.75 232 ILE A O 1
ATOM 1892 N N . GLY A 1 233 ? -17.156 0.982 18.172 1 95.94 233 GLY A N 1
ATOM 1893 C CA . GLY A 1 233 ? -16.016 1.832 18.484 1 95.94 233 GLY A CA 1
ATOM 1894 C C . GLY A 1 233 ? -16.219 3.271 18.047 1 95.94 233 GLY A C 1
ATOM 1895 O O . GLY A 1 233 ? -15.875 4.199 18.781 1 95.94 233 GLY A O 1
ATOM 1896 N N . LEU A 1 234 ? -16.734 3.486 16.922 1 95.38 234 LEU A N 1
ATOM 1897 C CA . LEU A 1 234 ? -16.984 4.828 16.406 1 95.38 234 LEU A CA 1
ATOM 1898 C C . LEU A 1 234 ? -18.062 5.535 17.219 1 95.38 234 LEU A C 1
ATOM 1900 O O . LEU A 1 234 ? -18 6.75 17.422 1 95.38 234 LEU A O 1
ATOM 1904 N N . TYR A 1 235 ? -19.016 4.762 17.656 1 94.5 235 TYR A N 1
ATOM 1905 C CA . TYR A 1 235 ? -20.078 5.324 18.484 1 94.5 235 TYR A CA 1
ATOM 1906 C C . TYR A 1 235 ? -19.516 5.809 19.828 1 94.5 235 TYR A C 1
ATOM 1908 O O . TYR A 1 235 ? -19.812 6.918 20.266 1 94.5 235 TYR A O 1
ATOM 1916 N N . VAL A 1 236 ? -18.703 5.012 20.438 1 94.12 236 VAL A N 1
ATOM 1917 C CA . VAL A 1 236 ? -18.062 5.387 21.688 1 94.12 236 VAL A CA 1
ATOM 1918 C C . VAL A 1 236 ? -17.188 6.609 21.484 1 94.12 236 VAL A C 1
ATOM 1920 O O . VAL A 1 236 ? -17.172 7.527 22.297 1 94.12 236 VAL A O 1
ATOM 1923 N N . TYR A 1 237 ? -16.5 6.594 20.359 1 91.56 237 TYR A N 1
ATOM 1924 C CA . TYR A 1 237 ? -15.633 7.727 20.031 1 91.56 237 TYR A CA 1
ATOM 1925 C C . TYR A 1 237 ? -16.453 9 19.859 1 91.56 237 TYR A C 1
ATOM 1927 O O . TYR A 1 237 ? -16.031 10.078 20.297 1 91.56 237 TYR A O 1
ATOM 1935 N N . SER A 1 238 ? -17.578 8.961 19.297 1 90.06 238 SER A N 1
ATOM 1936 C CA . SER A 1 238 ? -18.438 10.117 19.031 1 90.06 238 SER A CA 1
ATOM 1937 C C . SER A 1 238 ? -18.969 10.711 20.344 1 90.06 238 SER A C 1
ATOM 1939 O O . SER A 1 238 ? -19.203 11.914 20.422 1 90.06 238 SER A O 1
ATOM 1941 N N . LYS A 1 239 ? -19.094 9.953 21.344 1 88.44 239 LYS A N 1
ATOM 1942 C CA . LYS A 1 239 ? -19.594 10.422 22.625 1 88.44 239 LYS A CA 1
ATOM 1943 C C . LYS A 1 239 ? -18.484 11.109 23.422 1 88.44 239 LYS A C 1
ATOM 1945 O O . LYS A 1 239 ? -18.75 12.039 24.188 1 88.44 239 LYS A O 1
ATOM 1950 N N . LYS A 1 240 ? -17.312 10.711 23.281 1 81.88 240 LYS A N 1
ATOM 1951 C CA . LYS A 1 240 ? -16.188 11.289 24 1 81.88 240 LYS A CA 1
ATOM 1952 C C . LYS A 1 240 ? -15.859 12.688 23.484 1 81.88 240 LYS A C 1
ATOM 1954 O O . LYS A 1 240 ? -15.438 13.562 24.234 1 81.88 240 LYS A O 1
ATOM 1959 N N . THR A 1 241 ? -15.891 12.922 22.297 1 68.44 241 THR A N 1
ATOM 1960 C CA . THR A 1 241 ? -15.539 14.203 21.688 1 68.44 241 THR A CA 1
ATOM 1961 C C . THR A 1 241 ? -16.594 15.258 22.016 1 68.44 241 THR A C 1
ATOM 1963 O O . THR A 1 241 ? -16.297 16.453 21.984 1 68.44 241 THR A O 1
ATOM 1966 N N . ARG A 1 242 ? -17.766 14.961 22.281 1 62.38 242 ARG A N 1
ATOM 1967 C CA . ARG A 1 242 ? -18.797 15.922 22.641 1 62.38 242 ARG A CA 1
ATOM 1968 C C . ARG A 1 242 ? -18.578 16.438 24.062 1 62.38 242 ARG A C 1
ATOM 1970 O O . ARG A 1 242 ? -18.984 17.562 24.391 1 62.38 242 ARG A O 1
ATOM 1977 N N . SER A 1 243 ? -17.875 15.656 24.781 1 53.88 243 SER A N 1
ATOM 1978 C CA . SER A 1 243 ? -17.703 16.078 26.172 1 53.88 243 SER A CA 1
ATOM 1979 C C . SER A 1 243 ? -16.562 17.078 26.312 1 53.88 243 SER A C 1
ATOM 1981 O O . SER A 1 243 ? -16.359 17.641 27.391 1 53.88 243 SER A O 1
ATOM 1983 N N . TYR A 1 244 ? -15.859 17.25 25.203 1 49.62 244 TYR A N 1
ATOM 1984 C CA . TYR A 1 244 ? -14.852 18.312 25.359 1 49.62 244 TYR A CA 1
ATOM 1985 C C . TYR A 1 244 ? -15.375 19.641 24.859 1 49.62 244 TYR A C 1
ATOM 1987 O O . TYR A 1 244 ? -16.109 19.688 23.859 1 49.62 244 TYR A O 1
ATOM 1995 N N . MET B 1 1 ? 26.859 19.172 9.023 1 85.19 1 MET B N 1
ATOM 1996 C CA . MET B 1 1 ? 25.953 18.141 8.523 1 85.19 1 MET B CA 1
ATOM 1997 C C . MET B 1 1 ? 25.672 17.094 9.594 1 85.19 1 MET B C 1
ATOM 1999 O O . MET B 1 1 ? 24.531 16.688 9.789 1 85.19 1 MET B O 1
ATOM 2003 N N . ASN B 1 2 ? 26.594 16.781 10.422 1 87.75 2 ASN B N 1
ATOM 2004 C CA . ASN B 1 2 ? 26.406 15.766 11.445 1 87.75 2 ASN B CA 1
ATOM 2005 C C . ASN B 1 2 ? 25.422 16.219 12.516 1 87.75 2 ASN B C 1
ATOM 2007 O O . ASN B 1 2 ? 24.594 15.43 12.977 1 87.75 2 ASN B O 1
ATOM 2011 N N . LEU B 1 3 ? 25.531 17.422 12.812 1 90.25 3 LEU B N 1
ATOM 2012 C CA . LEU B 1 3 ? 24.609 17.969 13.812 1 90.25 3 LEU B CA 1
ATOM 2013 C C . LEU B 1 3 ? 23.172 17.953 13.297 1 90.25 3 LEU B C 1
ATOM 2015 O O . LEU B 1 3 ? 22.25 17.609 14.039 1 90.25 3 LEU B O 1
ATOM 2019 N N . LEU B 1 4 ? 23.031 18.219 12.062 1 91.44 4 LEU B N 1
ATOM 2020 C CA . LEU B 1 4 ? 21.703 18.266 11.469 1 91.44 4 LEU B CA 1
ATOM 2021 C C . LEU B 1 4 ? 21.094 16.859 11.414 1 91.44 4 LEU B C 1
ATOM 2023 O O . LEU B 1 4 ? 19.922 16.672 11.719 1 91.44 4 LEU B O 1
ATOM 2027 N N . VAL B 1 5 ? 21.906 15.953 11.055 1 92.81 5 VAL B N 1
ATOM 2028 C CA . VAL B 1 5 ? 21.438 14.57 10.961 1 92.81 5 VAL B CA 1
ATOM 2029 C C . VAL B 1 5 ? 21.078 14.047 12.352 1 92.81 5 VAL B C 1
ATOM 2031 O O . VAL B 1 5 ? 20.078 13.352 12.516 1 92.81 5 VAL B O 1
ATOM 2034 N N . ARG B 1 6 ? 21.891 14.43 13.344 1 92.25 6 ARG B N 1
ATOM 2035 C CA . ARG B 1 6 ? 21.625 14 14.719 1 92.25 6 ARG B CA 1
ATOM 2036 C C . ARG B 1 6 ? 20.312 14.578 15.227 1 92.25 6 ARG B C 1
ATOM 2038 O O . ARG B 1 6 ? 19.547 13.883 15.906 1 92.25 6 ARG B O 1
ATOM 2045 N N . ASN B 1 7 ? 20.031 15.766 14.852 1 88.75 7 ASN B N 1
ATOM 2046 C CA . ASN B 1 7 ? 18.781 16.406 15.25 1 88.75 7 ASN B CA 1
ATOM 2047 C C . ASN B 1 7 ? 17.578 15.711 14.609 1 88.75 7 ASN B C 1
ATOM 2049 O O . ASN B 1 7 ? 16.562 15.477 15.273 1 88.75 7 ASN B O 1
ATOM 2053 N N . GLU B 1 8 ? 17.734 15.367 13.367 1 91.31 8 GLU B N 1
ATOM 2054 C CA . GLU B 1 8 ? 16.641 14.688 12.672 1 91.31 8 GLU B CA 1
ATOM 2055 C C . GLU B 1 8 ? 16.438 13.281 13.219 1 91.31 8 GLU B C 1
ATOM 2057 O O . GLU B 1 8 ? 15.312 12.805 13.312 1 91.31 8 GLU B O 1
ATOM 2062 N N . PHE B 1 9 ? 17.578 12.742 13.586 1 90 9 PHE B N 1
ATOM 2063 C CA . PHE B 1 9 ? 17.5 11.406 14.164 1 90 9 PHE B CA 1
ATOM 2064 C C . PHE B 1 9 ? 16.766 11.438 15.5 1 90 9 PHE B C 1
ATOM 2066 O O . PHE B 1 9 ? 15.969 10.539 15.805 1 90 9 PHE B O 1
ATOM 2073 N N . MET B 1 10 ? 16.906 12.43 16.234 1 89.38 10 MET B N 1
ATOM 2074 C CA . MET B 1 10 ? 16.234 12.578 17.531 1 89.38 10 MET B CA 1
ATOM 2075 C C . MET B 1 10 ? 14.742 12.828 17.328 1 89.38 10 MET B C 1
ATOM 2077 O O . MET B 1 10 ? 13.922 12.32 18.109 1 89.38 10 MET B O 1
ATOM 2081 N N . LYS B 1 11 ? 14.438 13.547 16.297 1 87.62 11 LYS B N 1
ATOM 2082 C CA . LYS B 1 11 ? 13.031 13.773 15.969 1 87.62 11 LYS B CA 1
ATOM 2083 C C . LYS B 1 11 ? 12.344 12.461 15.586 1 87.62 11 LYS B C 1
ATOM 2085 O O . LYS B 1 11 ? 11.234 12.18 16.031 1 87.62 11 LYS B O 1
ATOM 2090 N N . LEU B 1 12 ? 13.062 11.68 14.844 1 89 12 LEU B N 1
ATOM 2091 C CA . LEU B 1 12 ? 12.523 10.422 14.336 1 89 12 LEU B CA 1
ATOM 2092 C C . LEU B 1 12 ? 12.312 9.422 15.477 1 89 12 LEU B C 1
ATOM 2094 O O . LEU B 1 12 ? 11.336 8.68 15.484 1 89 12 LEU B O 1
ATOM 2098 N N . LYS B 1 13 ? 13.234 9.438 16.375 1 84.75 13 LYS B N 1
ATOM 2099 C CA . LYS B 1 13 ? 13.18 8.516 17.5 1 84.75 13 LYS B CA 1
ATOM 2100 C C . LYS B 1 13 ? 11.945 8.758 18.344 1 84.75 13 LYS B C 1
ATOM 2102 O O . LYS B 1 13 ? 11.453 7.844 19.016 1 84.75 13 LYS B O 1
ATOM 2107 N N . ARG B 1 14 ? 11.406 9.906 18.266 1 84.31 14 ARG B N 1
ATOM 2108 C CA . ARG B 1 14 ? 10.273 10.266 19.109 1 84.31 14 ARG B CA 1
ATOM 2109 C C . ARG B 1 14 ? 8.945 9.992 18.391 1 84.31 14 ARG B C 1
ATOM 2111 O O . ARG B 1 14 ? 7.887 10.016 19.016 1 84.31 14 ARG B O 1
ATOM 2118 N N . LEU B 1 15 ? 9.086 9.68 17.156 1 85.44 15 LEU B N 1
ATOM 2119 C CA . LEU B 1 15 ? 7.871 9.438 16.391 1 85.44 15 LEU B CA 1
ATOM 2120 C C . LEU B 1 15 ? 7.332 8.039 16.656 1 85.44 15 LEU B C 1
ATOM 2122 O O . LEU B 1 15 ? 8.031 7.047 16.438 1 85.44 15 LEU B O 1
ATOM 2126 N N . LYS B 1 16 ? 6.121 7.965 17.078 1 82.88 16 LYS B N 1
ATOM 2127 C CA . LYS B 1 16 ? 5.469 6.684 17.344 1 82.88 16 LYS B CA 1
ATOM 2128 C C . LYS B 1 16 ? 5.273 5.902 16.047 1 82.88 16 LYS B C 1
ATOM 2130 O O . LYS B 1 16 ? 5.125 4.676 16.078 1 82.88 16 LYS B O 1
ATOM 2135 N N . SER B 1 17 ? 5.316 6.629 14.93 1 83 17 SER B N 1
ATOM 2136 C CA . SER B 1 17 ? 5.09 6.016 13.633 1 83 17 SER B CA 1
ATOM 2137 C C . SER B 1 17 ? 6.172 4.988 13.305 1 83 17 SER B C 1
ATOM 2139 O O . SER B 1 17 ? 5.941 4.055 12.539 1 83 17 SER B O 1
ATOM 2141 N N . ILE B 1 18 ? 7.32 5.082 13.898 1 86.62 18 ILE B N 1
ATOM 2142 C CA . ILE B 1 18 ? 8.438 4.188 13.633 1 86.62 18 ILE B CA 1
ATOM 2143 C C . ILE B 1 18 ? 8.078 2.766 14.055 1 86.62 18 ILE B C 1
ATOM 2145 O O . ILE B 1 18 ? 8.469 1.796 13.398 1 86.62 18 ILE B O 1
ATOM 2149 N N . TYR B 1 19 ? 7.25 2.635 15.016 1 86.62 19 TYR B N 1
ATOM 2150 C CA . TYR B 1 19 ? 6.871 1.315 15.516 1 86.62 19 TYR B CA 1
ATOM 2151 C C . TYR B 1 19 ? 5.973 0.594 14.516 1 86.62 19 TYR B C 1
ATOM 2153 O O . TYR B 1 19 ? 6.059 -0.627 14.367 1 86.62 19 TYR B O 1
ATOM 2161 N N . PHE B 1 20 ? 5.23 1.328 13.836 1 85.88 20 PHE B N 1
ATOM 2162 C CA . PHE B 1 20 ? 4.332 0.723 12.859 1 85.88 20 PHE B CA 1
ATOM 2163 C C . PHE B 1 20 ? 5.105 0.265 11.633 1 85.88 20 PHE B C 1
ATOM 2165 O O . PHE B 1 20 ? 4.777 -0.762 11.031 1 85.88 20 PHE B O 1
ATOM 2172 N N . VAL B 1 21 ? 6.117 1.021 11.32 1 88.06 21 VAL B N 1
ATOM 2173 C CA . VAL B 1 21 ? 6.988 0.632 10.219 1 88.06 21 VAL B CA 1
ATOM 2174 C C . VAL B 1 21 ? 7.758 -0.635 10.586 1 88.06 21 VAL B C 1
ATOM 2176 O O . VAL B 1 21 ? 7.945 -1.521 9.75 1 88.06 21 VAL B O 1
ATOM 2179 N N . PHE B 1 22 ? 8.133 -0.686 11.859 1 89.25 22 PHE B N 1
ATOM 2180 C CA . PHE B 1 22 ? 8.844 -1.855 12.359 1 89.25 22 PHE B CA 1
ATOM 2181 C C . PHE B 1 22 ? 7.98 -3.105 12.242 1 89.25 22 PHE B C 1
ATOM 2183 O O . PHE B 1 22 ? 8.43 -4.129 11.719 1 89.25 22 PHE B O 1
ATOM 2190 N N . VAL B 1 23 ? 6.797 -2.994 12.562 1 86.62 23 VAL B N 1
ATOM 2191 C CA . VAL B 1 23 ? 5.879 -4.129 12.531 1 86.62 23 VAL B CA 1
ATOM 2192 C C . VAL B 1 23 ? 5.637 -4.551 11.078 1 86.62 23 VAL B C 1
ATOM 2194 O O . VAL B 1 23 ? 5.676 -5.738 10.758 1 86.62 23 VAL B O 1
ATOM 2197 N N . LEU B 1 24 ? 5.453 -3.607 10.281 1 88.56 24 LEU B N 1
ATOM 2198 C CA . LEU B 1 24 ? 5.203 -3.898 8.875 1 88.56 24 LEU B CA 1
ATOM 2199 C C . LEU B 1 24 ? 6.41 -4.574 8.234 1 88.56 24 LEU B C 1
ATOM 2201 O O . LEU B 1 24 ? 6.258 -5.539 7.477 1 88.56 24 LEU B O 1
ATOM 2205 N N . SER B 1 25 ? 7.59 -4.141 8.594 1 91.31 25 SER B N 1
ATOM 2206 C CA . SER B 1 25 ? 8.82 -4.641 7.988 1 91.31 25 SER B CA 1
ATOM 2207 C C . SER B 1 25 ? 9.094 -6.082 8.406 1 91.31 25 SER B C 1
ATOM 2209 O O . SER B 1 25 ? 9.695 -6.848 7.656 1 91.31 25 SER B O 1
ATOM 2211 N N . PHE B 1 26 ? 8.617 -6.48 9.516 1 93.69 26 PHE B N 1
ATOM 2212 C CA . PHE B 1 26 ? 8.898 -7.812 10.039 1 93.69 26 PHE B CA 1
ATOM 2213 C C . PHE B 1 26 ? 7.801 -8.797 9.648 1 93.69 26 PHE B C 1
ATOM 2215 O O . PHE B 1 26 ? 7.934 -10 9.852 1 93.69 26 PHE B O 1
ATOM 2222 N N . PHE B 1 27 ? 6.891 -8.328 9.016 1 92.56 27 PHE B N 1
ATOM 2223 C CA . PHE B 1 27 ? 5.73 -9.156 8.695 1 92.56 27 PHE B CA 1
ATOM 2224 C C . PHE B 1 27 ? 6.129 -10.336 7.828 1 92.56 27 PHE B C 1
ATOM 2226 O O . PHE B 1 27 ? 5.812 -11.484 8.148 1 92.56 27 PHE B O 1
ATOM 2233 N N . PRO B 1 28 ? 6.844 -10.094 6.75 1 92.56 28 PRO B N 1
ATOM 2234 C CA . PRO B 1 28 ? 7.211 -11.242 5.918 1 92.56 28 PRO B CA 1
ATOM 2235 C C . PRO B 1 28 ? 8.008 -12.297 6.688 1 92.56 28 PRO B C 1
ATOM 2237 O O . PRO B 1 28 ? 7.754 -13.5 6.535 1 92.56 28 PRO B O 1
ATOM 2240 N N . TYR B 1 29 ? 8.875 -11.844 7.535 1 95.19 29 TYR B N 1
ATOM 2241 C CA . TYR B 1 29 ? 9.688 -12.766 8.328 1 95.19 29 TYR B CA 1
ATOM 2242 C C . TYR B 1 29 ? 8.82 -13.57 9.289 1 95.19 29 TYR B C 1
ATOM 2244 O O . TYR B 1 29 ? 8.922 -14.797 9.344 1 95.19 29 TYR B O 1
ATOM 2252 N N . ILE B 1 30 ? 7.938 -12.938 9.961 1 92.62 30 ILE B N 1
ATOM 2253 C CA . ILE B 1 30 ? 7.121 -13.57 10.992 1 92.62 30 ILE B CA 1
ATOM 2254 C C . ILE B 1 30 ? 6.168 -14.578 10.344 1 92.62 30 ILE B C 1
ATOM 2256 O O . ILE B 1 30 ? 6.074 -15.727 10.789 1 92.62 30 ILE B O 1
ATOM 2260 N N . VAL B 1 31 ? 5.559 -14.227 9.312 1 88.38 31 VAL B N 1
ATOM 2261 C CA . VAL B 1 31 ? 4.539 -15.07 8.688 1 88.38 31 VAL B CA 1
ATOM 2262 C C . VAL B 1 31 ? 5.184 -16.328 8.117 1 88.38 31 VAL B C 1
ATOM 2264 O O . VAL B 1 31 ? 4.676 -17.438 8.312 1 88.38 31 VAL B O 1
ATOM 2267 N N . ASN B 1 32 ? 6.266 -16.156 7.434 1 90.38 32 ASN B N 1
ATOM 2268 C CA . ASN B 1 32 ? 6.906 -17.312 6.812 1 90.38 32 ASN B CA 1
ATOM 2269 C C . ASN B 1 32 ? 7.578 -18.203 7.855 1 90.38 32 ASN B C 1
ATOM 2271 O O . ASN B 1 32 ? 7.633 -19.422 7.688 1 90.38 32 ASN B O 1
ATOM 2275 N N . THR B 1 33 ? 8.055 -17.656 8.945 1 92.62 33 THR B N 1
ATOM 2276 C CA . THR B 1 33 ? 8.656 -18.453 10.008 1 92.62 33 THR B CA 1
ATOM 2277 C C . THR B 1 33 ? 7.59 -19.25 10.766 1 92.62 33 THR B C 1
ATOM 2279 O O . THR B 1 33 ? 7.797 -20.406 11.117 1 92.62 33 THR B O 1
ATOM 2282 N N . VAL B 1 34 ? 6.508 -18.625 10.984 1 88.38 34 VAL B N 1
ATOM 2283 C CA . VAL B 1 34 ? 5.391 -19.344 11.602 1 88.38 34 VAL B CA 1
ATOM 2284 C C . VAL B 1 34 ? 4.926 -20.469 10.68 1 88.38 34 VAL B C 1
ATOM 2286 O O . VAL B 1 34 ? 4.633 -21.578 11.141 1 88.38 34 VAL B O 1
ATOM 2289 N N . GLY B 1 35 ? 4.855 -20.172 9.398 1 85.44 35 GLY B N 1
ATOM 2290 C CA . GLY B 1 35 ? 4.516 -21.203 8.43 1 85.44 35 GLY B CA 1
ATOM 2291 C C . GLY B 1 35 ? 5.496 -22.359 8.422 1 85.44 35 GLY B C 1
ATOM 2292 O O . GLY B 1 35 ? 5.105 -23.516 8.234 1 85.44 35 GLY B O 1
ATOM 2293 N N . LEU B 1 36 ? 6.707 -22.047 8.609 1 87.81 36 LEU B N 1
ATOM 2294 C CA . LEU B 1 36 ? 7.762 -23.062 8.68 1 87.81 36 LEU B CA 1
ATOM 2295 C C . LEU B 1 36 ? 7.566 -23.953 9.891 1 87.81 36 LEU B C 1
ATOM 2297 O O . LEU B 1 36 ? 7.613 -25.188 9.773 1 87.81 36 LEU B O 1
ATOM 2301 N N . PHE B 1 37 ? 7.266 -23.406 10.961 1 88.56 37 PHE B N 1
ATOM 2302 C CA . PHE B 1 37 ? 7.141 -24.156 12.203 1 88.56 37 PHE B CA 1
ATOM 2303 C C . PHE B 1 37 ? 5.836 -24.938 12.227 1 88.56 37 PHE B C 1
ATOM 2305 O O . PHE B 1 37 ? 5.777 -26.031 12.805 1 88.56 37 PHE B O 1
ATOM 2312 N N . LEU B 1 38 ? 4.871 -24.406 11.539 1 80.75 38 LEU B N 1
ATOM 2313 C CA . LEU B 1 38 ? 3.584 -25.094 11.492 1 80.75 38 LEU B CA 1
ATOM 2314 C C . LEU B 1 38 ? 3.549 -26.094 10.352 1 80.75 38 LEU B C 1
ATOM 2316 O O . LEU B 1 38 ? 2.553 -26.797 10.172 1 80.75 38 LEU B O 1
ATOM 2320 N N . LYS B 1 39 ? 4.586 -26.25 9.617 1 77.56 39 LYS B N 1
ATOM 2321 C CA . LYS B 1 39 ? 4.703 -27.172 8.477 1 77.56 39 LYS B CA 1
ATOM 2322 C C . LYS B 1 39 ? 3.582 -26.938 7.469 1 77.56 39 LYS B C 1
ATOM 2324 O O . LYS B 1 39 ? 3.023 -27.891 6.926 1 77.56 39 LYS B O 1
ATOM 2329 N N . ALA B 1 40 ? 3.184 -25.672 7.426 1 70.5 40 ALA B N 1
ATOM 2330 C CA . ALA B 1 40 ? 2.131 -25.312 6.48 1 70.5 40 ALA B CA 1
ATOM 2331 C C . ALA B 1 40 ? 2.611 -25.453 5.039 1 70.5 40 ALA B C 1
ATOM 2333 O O . ALA B 1 40 ? 1.807 -25.656 4.129 1 70.5 40 ALA B O 1
ATOM 2334 N N . THR B 1 41 ? 3.898 -25.281 4.855 1 70.25 41 THR B N 1
ATOM 2335 C CA . THR B 1 41 ? 4.547 -25.391 3.553 1 70.25 41 THR B CA 1
ATOM 2336 C C . THR B 1 41 ? 5.809 -26.25 3.648 1 70.25 41 THR B C 1
ATOM 2338 O O . THR B 1 41 ? 6.441 -26.312 4.703 1 70.25 41 THR B O 1
ATOM 2341 N N . GLN B 1 42 ? 5.973 -26.953 2.623 1 80.94 42 GLN B N 1
ATOM 2342 C CA . GLN B 1 42 ? 7.223 -27.703 2.568 1 80.94 42 GLN B CA 1
ATOM 2343 C C . GLN B 1 42 ? 8.391 -26.797 2.186 1 80.94 42 GLN B C 1
ATOM 2345 O O . GLN B 1 42 ? 8.672 -26.609 1 1 80.94 42 GLN B O 1
ATOM 2350 N N . TYR B 1 43 ? 9.039 -26.312 3.191 1 85.62 43 TYR B N 1
ATOM 2351 C CA . TYR B 1 43 ? 10.141 -25.391 2.967 1 85.62 43 TYR B CA 1
ATOM 2352 C C . TYR B 1 43 ? 11.469 -26.125 2.904 1 85.62 43 TYR B C 1
ATOM 2354 O O . TYR B 1 43 ? 11.719 -27.031 3.695 1 85.62 43 TYR B O 1
ATOM 2362 N N . ASP B 1 44 ? 12.25 -25.781 1.862 1 90.56 44 ASP B N 1
ATOM 2363 C CA . ASP B 1 44 ? 13.695 -25.969 1.958 1 90.56 44 ASP B CA 1
ATOM 2364 C C . ASP B 1 44 ? 14.391 -24.625 2.215 1 90.56 44 ASP B C 1
ATOM 2366 O O . ASP B 1 44 ? 13.742 -23.594 2.332 1 90.56 44 ASP B O 1
ATOM 2370 N N . ALA B 1 45 ? 15.711 -24.609 2.428 1 91.69 45 ALA B N 1
ATOM 2371 C CA . ALA B 1 45 ? 16.453 -23.406 2.783 1 91.69 45 ALA B CA 1
ATOM 2372 C C . ALA B 1 45 ? 16.266 -22.312 1.731 1 91.69 45 ALA B C 1
ATOM 2374 O O . ALA B 1 45 ? 15.977 -21.156 2.068 1 91.69 45 ALA B O 1
ATOM 2375 N N . THR B 1 46 ? 16.406 -22.703 0.492 1 91.19 46 THR B N 1
ATOM 2376 C CA . THR B 1 46 ? 16.312 -21.75 -0.605 1 91.19 46 THR B CA 1
ATOM 2377 C C . THR B 1 46 ? 14.891 -21.203 -0.727 1 91.19 46 THR B C 1
ATOM 2379 O O . THR B 1 46 ? 14.695 -20 -0.897 1 91.19 46 THR B O 1
ATOM 2382 N N . LYS B 1 47 ? 13.93 -22.047 -0.596 1 92.12 47 LYS B N 1
ATOM 2383 C CA . LYS B 1 47 ? 12.531 -21.625 -0.687 1 92.12 47 LYS B CA 1
ATOM 2384 C C . LYS B 1 47 ? 12.164 -20.688 0.462 1 92.12 47 LYS B C 1
ATOM 2386 O O . LYS B 1 47 ? 11.477 -19.688 0.258 1 92.12 47 LYS B O 1
ATOM 2391 N N . TYR B 1 48 ? 12.594 -21.078 1.622 1 93.75 48 TYR B N 1
ATOM 2392 C CA . TYR B 1 48 ? 12.336 -20.25 2.785 1 93.75 48 TYR B CA 1
ATOM 2393 C C . TYR B 1 48 ? 12.938 -18.859 2.6 1 93.75 48 TYR B C 1
ATOM 2395 O O . TYR B 1 48 ? 12.266 -17.844 2.826 1 93.75 48 TYR B O 1
ATOM 2403 N N . TYR B 1 49 ? 14.188 -18.766 2.137 1 94.75 49 TYR B N 1
ATOM 2404 C CA . TYR B 1 49 ? 14.844 -17.484 1.903 1 94.75 49 TYR B CA 1
ATOM 2405 C C . TYR B 1 49 ? 14.102 -16.656 0.855 1 94.75 49 TYR B C 1
ATOM 2407 O O . TYR B 1 49 ? 13.82 -15.477 1.062 1 94.75 49 TYR B O 1
ATOM 2415 N N . MET B 1 50 ? 13.734 -17.312 -0.194 1 93.44 50 MET B N 1
ATOM 2416 C CA . MET B 1 50 ? 13.141 -16.625 -1.33 1 93.44 50 MET B CA 1
ATOM 2417 C C . MET B 1 50 ? 11.758 -16.078 -0.979 1 93.44 50 MET B C 1
ATOM 2419 O O . MET B 1 50 ? 11.383 -14.984 -1.4 1 93.44 50 MET B O 1
ATOM 2423 N N . PHE B 1 51 ? 11.055 -16.781 -0.201 1 91.25 51 PHE B N 1
ATOM 2424 C CA . PHE B 1 51 ? 9.719 -16.328 0.175 1 91.25 51 PHE B CA 1
ATOM 2425 C C . PHE B 1 51 ? 9.797 -15.094 1.064 1 91.25 51 PHE B C 1
ATOM 2427 O O . PHE B 1 51 ? 9.078 -14.117 0.838 1 91.25 51 PHE B O 1
ATOM 2434 N N . VAL B 1 52 ? 10.625 -15.148 1.999 1 94 52 VAL B N 1
ATOM 2435 C CA . VAL B 1 52 ? 10.781 -14.016 2.898 1 94 52 VAL B CA 1
ATOM 2436 C C . VAL B 1 52 ? 11.344 -12.82 2.133 1 94 52 VAL B C 1
ATOM 2438 O O . VAL B 1 52 ? 10.828 -11.703 2.244 1 94 52 VAL B O 1
ATOM 2441 N N . PHE B 1 53 ? 12.336 -13.055 1.335 1 94.88 53 PHE B N 1
ATOM 2442 C CA . PHE B 1 53 ? 12.984 -12 0.575 1 94.88 53 PHE B CA 1
ATOM 2443 C C . PHE B 1 53 ? 12.008 -11.344 -0.395 1 94.88 53 PHE B C 1
ATOM 2445 O O . PHE B 1 53 ? 11.93 -10.117 -0.475 1 94.88 53 PHE B O 1
ATOM 2452 N N . ASN B 1 54 ? 11.281 -12.125 -1.106 1 92.25 54 ASN B N 1
ATOM 2453 C CA . ASN B 1 54 ? 10.352 -11.602 -2.104 1 92.25 54 ASN B CA 1
ATOM 2454 C C . ASN B 1 54 ? 9.266 -10.742 -1.463 1 92.25 54 ASN B C 1
ATOM 2456 O O . ASN B 1 54 ? 8.961 -9.656 -1.945 1 92.25 54 ASN B O 1
ATOM 2460 N N . GLN B 1 55 ? 8.695 -11.273 -0.465 1 91.25 55 GLN B N 1
ATOM 2461 C CA . GLN B 1 55 ? 7.656 -10.508 0.211 1 91.25 55 GLN B CA 1
ATOM 2462 C C . GLN B 1 55 ? 8.219 -9.219 0.795 1 91.25 55 GLN B C 1
ATOM 2464 O O . GLN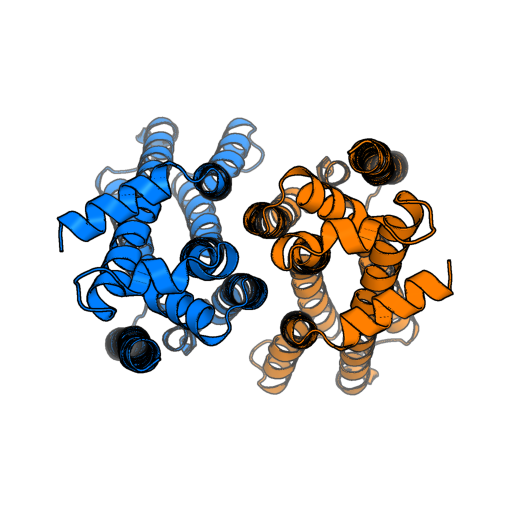 B 1 55 ? 7.559 -8.172 0.753 1 91.25 55 GLN B O 1
ATOM 2469 N N . TYR B 1 56 ? 9.375 -9.266 1.35 1 93.69 56 TYR B N 1
ATOM 2470 C CA . TYR B 1 56 ? 10.031 -8.07 1.865 1 93.69 56 TYR B CA 1
ATOM 2471 C C . TYR B 1 56 ? 10.312 -7.078 0.745 1 93.69 56 TYR B C 1
ATOM 2473 O O . TYR B 1 56 ? 10.078 -5.879 0.896 1 93.69 56 TYR B O 1
ATOM 2481 N N . ALA B 1 57 ? 10.812 -7.605 -0.343 1 93.19 57 ALA B N 1
ATOM 2482 C CA . ALA B 1 57 ? 11.164 -6.77 -1.487 1 93.19 57 ALA B CA 1
ATOM 2483 C C . ALA B 1 57 ? 9.93 -6.086 -2.064 1 93.19 57 ALA B C 1
ATOM 2485 O O . ALA B 1 57 ? 9.992 -4.934 -2.498 1 93.19 57 ALA B O 1
ATOM 2486 N N . PHE B 1 58 ? 8.883 -6.77 -2.029 1 90.75 58 PHE B N 1
ATOM 2487 C CA . PHE B 1 58 ? 7.645 -6.203 -2.557 1 90.75 58 PHE B CA 1
ATOM 2488 C C . PHE B 1 58 ? 7.082 -5.152 -1.609 1 90.75 58 PHE B C 1
ATOM 2490 O O . PHE B 1 58 ? 6.469 -4.176 -2.049 1 90.75 58 PHE B O 1
ATOM 2497 N N . LEU B 1 59 ? 7.297 -5.328 -0.396 1 91.12 59 LEU B N 1
ATOM 2498 C CA . LEU B 1 59 ? 6.754 -4.465 0.648 1 91.12 59 LEU B CA 1
ATOM 2499 C C . LEU B 1 59 ? 7.578 -3.184 0.775 1 91.12 59 LEU B C 1
ATOM 2501 O O . LEU B 1 59 ? 7.035 -2.123 1.091 1 91.12 59 LEU B O 1
ATOM 2505 N N . LEU B 1 60 ? 8.812 -3.242 0.5 1 93.12 60 LEU B N 1
ATOM 2506 C CA . LEU B 1 60 ? 9.773 -2.197 0.847 1 93.12 60 LEU B CA 1
ATOM 2507 C C . LEU B 1 60 ? 9.469 -0.91 0.086 1 93.12 60 LEU B C 1
ATOM 2509 O O . LEU B 1 60 ? 9.539 0.183 0.652 1 93.12 60 LEU B O 1
ATOM 2513 N N . PRO B 1 61 ? 9.078 -0.987 -1.197 1 92.31 61 PRO B N 1
ATOM 2514 C CA . PRO B 1 61 ? 8.734 0.259 -1.888 1 92.31 61 PRO B CA 1
ATOM 2515 C C . PRO B 1 61 ? 7.637 1.044 -1.18 1 92.31 61 PRO B C 1
ATOM 2517 O O . PRO B 1 61 ? 7.73 2.266 -1.045 1 92.31 61 PRO B O 1
ATOM 2520 N N . ALA B 1 62 ? 6.68 0.346 -0.744 1 92.19 62 ALA B N 1
ATOM 2521 C CA . ALA B 1 62 ? 5.59 1.012 -0.032 1 92.19 62 ALA B CA 1
ATOM 2522 C C . ALA B 1 62 ? 6.082 1.623 1.276 1 92.19 62 ALA B C 1
ATOM 2524 O O . ALA B 1 62 ? 5.711 2.748 1.621 1 92.19 62 ALA B O 1
ATOM 2525 N N . VAL B 1 63 ? 6.906 0.936 1.98 1 92.56 63 VAL B N 1
ATOM 2526 C CA . VAL B 1 63 ? 7.441 1.405 3.254 1 92.56 63 VAL B CA 1
ATOM 2527 C C . VAL B 1 63 ? 8.289 2.658 3.029 1 92.56 63 VAL B C 1
ATOM 2529 O O . VAL B 1 63 ? 8.156 3.641 3.764 1 92.56 63 VAL B O 1
ATOM 2532 N N . VAL B 1 64 ? 9.086 2.6 2.027 1 94.31 64 VAL B N 1
ATOM 2533 C CA . VAL B 1 64 ? 9.977 3.715 1.73 1 94.31 64 VAL B CA 1
ATOM 2534 C C . VAL B 1 64 ? 9.156 4.961 1.4 1 94.31 64 VAL B C 1
ATOM 2536 O O . VAL B 1 64 ? 9.406 6.039 1.944 1 94.31 64 VAL B O 1
ATOM 2539 N N . PHE B 1 65 ? 8.148 4.812 0.605 1 94.69 65 PHE B N 1
ATOM 2540 C CA . PHE B 1 65 ? 7.34 5.953 0.194 1 94.69 65 PHE B CA 1
ATOM 2541 C C . PHE B 1 65 ? 6.48 6.453 1.349 1 94.69 65 PHE B C 1
ATOM 2543 O O . PHE B 1 65 ? 6.449 7.652 1.633 1 94.69 65 PHE B O 1
ATOM 2550 N N . ILE B 1 66 ? 5.891 5.57 2.051 1 92.56 66 ILE B N 1
ATOM 2551 C CA . ILE B 1 66 ? 4.961 5.961 3.102 1 92.56 66 ILE B CA 1
ATOM 2552 C C . ILE B 1 66 ? 5.727 6.605 4.254 1 92.56 66 ILE B C 1
ATOM 2554 O O . ILE B 1 66 ? 5.355 7.68 4.73 1 92.56 66 ILE B O 1
ATOM 2558 N N . PHE B 1 67 ? 6.793 6.047 4.648 1 93.44 67 PHE B N 1
ATOM 2559 C CA . PHE B 1 67 ? 7.535 6.551 5.797 1 93.44 67 PHE B CA 1
ATOM 2560 C C . PHE B 1 67 ? 8.258 7.848 5.449 1 93.44 67 PHE B C 1
ATOM 2562 O O . PHE B 1 67 ? 8.18 8.828 6.195 1 93.44 67 PHE B O 1
ATOM 2569 N N . SER B 1 68 ? 8.953 7.797 4.352 1 93.38 68 SER B N 1
ATOM 2570 C CA . SER B 1 68 ? 9.672 9 3.953 1 93.38 68 SER B CA 1
ATOM 2571 C C . SER B 1 68 ? 8.711 10.148 3.65 1 93.38 68 SER B C 1
ATOM 2573 O O . SER B 1 68 ? 8.938 11.281 4.062 1 93.38 68 SER B O 1
ATOM 2575 N N . GLY B 1 69 ? 7.703 9.805 2.955 1 90.88 69 GLY B N 1
ATOM 2576 C CA . GLY B 1 69 ? 6.695 10.812 2.684 1 90.88 69 GLY B CA 1
ATOM 2577 C C . GLY B 1 69 ? 6.098 11.414 3.941 1 90.88 69 GLY B C 1
ATOM 2578 O O . GLY B 1 69 ? 5.945 12.633 4.043 1 90.88 69 GLY B O 1
ATOM 2579 N N . PHE B 1 70 ? 5.801 10.578 4.848 1 89.94 70 PHE B N 1
ATOM 2580 C CA . PHE B 1 70 ? 5.23 11.023 6.109 1 89.94 70 PHE B CA 1
ATOM 2581 C C . PHE B 1 70 ? 6.207 11.922 6.859 1 89.94 70 PHE B C 1
ATOM 2583 O O . PHE B 1 70 ? 5.816 12.945 7.422 1 89.94 70 PHE B O 1
ATOM 2590 N N . TYR B 1 71 ? 7.402 11.539 6.879 1 92 71 TYR B N 1
ATOM 2591 C CA . TYR B 1 71 ? 8.414 12.289 7.621 1 92 71 TYR B CA 1
ATOM 2592 C C . TYR B 1 71 ? 8.562 13.695 7.059 1 92 71 TYR B C 1
ATOM 2594 O O . TYR B 1 71 ? 8.742 14.656 7.812 1 92 71 TYR B O 1
ATOM 2602 N N . PHE B 1 72 ? 8.492 13.82 5.805 1 91.12 72 PHE B N 1
ATOM 2603 C CA . PHE B 1 72 ? 8.578 15.148 5.199 1 91.12 72 PHE B CA 1
ATOM 2604 C C . PHE B 1 72 ? 7.266 15.906 5.375 1 91.12 72 PHE B C 1
ATOM 2606 O O . PHE B 1 72 ? 7.266 17.125 5.562 1 91.12 72 PHE B O 1
ATOM 2613 N N . TYR B 1 73 ? 6.223 15.148 5.367 1 88.06 73 TYR B N 1
ATOM 2614 C CA . TYR B 1 73 ? 4.895 15.742 5.469 1 88.06 73 TYR B CA 1
ATOM 2615 C C . TYR B 1 73 ? 4.648 16.312 6.863 1 88.06 73 TYR B C 1
ATOM 2617 O O . TYR B 1 73 ? 3.867 17.25 7.035 1 88.06 73 TYR B O 1
ATOM 2625 N N . ILE B 1 74 ? 5.281 15.82 7.84 1 86.25 74 ILE B N 1
ATOM 2626 C CA . ILE B 1 74 ? 5.074 16.203 9.234 1 86.25 74 ILE B CA 1
ATOM 2627 C C . ILE B 1 74 ? 5.336 17.703 9.398 1 86.25 74 ILE B C 1
ATOM 2629 O O . ILE B 1 74 ? 4.664 18.375 10.188 1 86.25 74 ILE B O 1
ATOM 2633 N N . GLU B 1 75 ? 6.266 18.203 8.648 1 85.25 75 GLU B N 1
ATOM 2634 C CA . GLU B 1 75 ? 6.578 19.625 8.727 1 85.25 75 GLU B CA 1
ATOM 2635 C C . GLU B 1 75 ? 5.402 20.484 8.25 1 85.25 75 GLU B C 1
ATOM 2637 O O . GLU B 1 75 ? 5.137 21.547 8.797 1 85.25 75 GLU B O 1
ATOM 2642 N N . PHE B 1 76 ? 4.738 19.984 7.297 1 82.81 76 PHE B N 1
ATOM 2643 C CA . PHE B 1 76 ? 3.562 20.672 6.785 1 82.81 76 PHE B CA 1
ATOM 2644 C C . PHE B 1 76 ? 2.389 20.531 7.746 1 82.81 76 PHE B C 1
ATOM 2646 O O . PHE B 1 76 ? 1.686 21.5 8.031 1 82.81 76 PHE B O 1
ATOM 2653 N N . LYS B 1 77 ? 2.285 19.391 8.203 1 79.19 77 LYS B N 1
ATOM 2654 C CA . LYS B 1 77 ? 1.188 19.062 9.109 1 79.19 77 LYS B CA 1
ATOM 2655 C C . LYS B 1 77 ? 1.26 19.906 10.383 1 79.19 77 LYS B C 1
ATOM 2657 O O . LYS B 1 77 ? 0.249 20.453 10.828 1 79.19 77 LYS B O 1
ATOM 2662 N N . ASN B 1 78 ? 2.467 19.969 10.953 1 79.25 78 ASN B N 1
ATOM 2663 C CA . ASN B 1 78 ? 2.666 20.672 12.211 1 79.25 78 ASN B CA 1
ATOM 2664 C C . ASN B 1 78 ? 2.873 22.172 11.984 1 79.25 78 ASN B C 1
ATOM 2666 O O . ASN B 1 78 ? 3.078 22.922 12.93 1 79.25 78 ASN B O 1
ATOM 2670 N N . LYS B 1 79 ? 2.828 22.656 10.727 1 79.44 79 LYS B N 1
ATOM 2671 C CA . LYS B 1 79 ? 3.047 24.047 10.352 1 79.44 79 LYS B CA 1
ATOM 2672 C C . LYS B 1 79 ? 4.398 24.547 10.859 1 79.44 79 LYS B C 1
ATOM 2674 O O . LYS B 1 79 ? 4.496 25.656 11.391 1 79.44 79 LYS B O 1
ATOM 2679 N N . THR B 1 80 ? 5.32 23.688 10.906 1 80.44 80 THR B N 1
ATOM 2680 C CA . THR B 1 80 ? 6.652 24.047 11.391 1 80.44 80 THR B CA 1
ATOM 2681 C C . THR B 1 80 ? 7.621 24.203 10.219 1 80.44 80 THR B C 1
ATOM 2683 O O . THR B 1 80 ? 8.836 24.25 10.422 1 80.44 80 THR B O 1
ATOM 2686 N N . MET B 1 81 ? 7.074 24.266 9.086 1 80.75 81 MET B N 1
ATOM 2687 C CA . MET B 1 81 ? 7.91 24.375 7.895 1 80.75 81 MET B CA 1
ATOM 2688 C C . MET B 1 81 ? 8.734 25.656 7.938 1 80.75 81 MET B C 1
ATOM 2690 O O . MET B 1 81 ? 9.93 25.641 7.641 1 80.75 81 MET B O 1
ATOM 2694 N N . LEU B 1 82 ? 8.109 26.641 8.312 1 78.38 82 LEU B N 1
ATOM 2695 C CA . LEU B 1 82 ? 8.797 27.922 8.367 1 78.38 82 LEU B CA 1
ATOM 2696 C C . LEU B 1 82 ? 9.867 27.922 9.461 1 78.38 82 LEU B C 1
ATOM 2698 O O . LEU B 1 82 ? 10.961 28.453 9.266 1 78.38 82 LEU B O 1
ATOM 2702 N N . ASN B 1 83 ? 9.508 27.344 10.602 1 82.12 83 ASN B N 1
ATOM 2703 C CA . ASN B 1 83 ? 10.484 27.203 11.672 1 82.12 83 ASN B CA 1
ATOM 2704 C C . ASN B 1 83 ? 11.672 26.344 11.234 1 82.12 83 ASN B C 1
ATOM 2706 O O . ASN B 1 83 ? 12.82 26.672 11.547 1 82.12 83 ASN B O 1
ATOM 2710 N N . TRP B 1 84 ? 11.359 25.391 10.523 1 82.69 84 TRP B N 1
ATOM 2711 C CA . TRP B 1 84 ? 12.375 24.469 10.031 1 82.69 84 TRP B CA 1
ATOM 2712 C C . TRP B 1 84 ? 13.289 25.141 9.016 1 82.69 84 TRP B C 1
ATOM 2714 O O . TRP B 1 84 ? 14.508 25 9.07 1 82.69 84 TRP B O 1
ATOM 2724 N N . MET B 1 85 ? 12.797 26.016 8.242 1 79.75 85 MET B N 1
ATOM 2725 C CA . MET B 1 85 ? 13.555 26.688 7.188 1 79.75 85 MET B CA 1
ATOM 2726 C C . MET B 1 85 ? 14.289 27.906 7.738 1 79.75 85 MET B C 1
ATOM 2728 O O . MET B 1 85 ? 15.156 28.469 7.07 1 79.75 85 MET B O 1
ATOM 2732 N N . SER B 1 86 ? 13.922 28.281 8.914 1 79.12 86 SER B N 1
ATOM 2733 C CA . SER B 1 86 ? 14.531 29.469 9.516 1 79.12 86 SER B CA 1
ATOM 2734 C C . SER B 1 86 ? 15.844 29.109 10.211 1 79.12 86 SER B C 1
ATOM 2736 O O . SER B 1 86 ? 16.578 30 10.641 1 79.12 86 SER B O 1
ATOM 2738 N N . TYR B 1 87 ? 16.109 27.875 10.281 1 80.56 87 TYR B N 1
ATOM 2739 C CA . TYR B 1 87 ? 17.391 27.484 10.859 1 80.56 87 TYR B CA 1
ATOM 2740 C C . TYR B 1 87 ? 18.562 28.109 10.102 1 80.56 87 TYR B C 1
ATOM 2742 O O . TYR B 1 87 ? 18.469 28.344 8.898 1 80.56 87 TYR B O 1
ATOM 2750 N N . PRO B 1 88 ? 19.688 28.359 10.82 1 84.25 88 PRO B N 1
ATOM 2751 C CA . PRO B 1 88 ? 20.828 29.031 10.188 1 84.25 88 PRO B CA 1
ATOM 2752 C C . PRO B 1 88 ? 21.641 28.094 9.297 1 84.25 88 PRO B C 1
ATOM 2754 O O . PRO B 1 88 ? 22.844 27.938 9.484 1 84.25 88 PRO B O 1
ATOM 2757 N N . PHE B 1 89 ? 21 27.406 8.438 1 88.31 89 PHE B N 1
ATOM 2758 C CA . PHE B 1 89 ? 21.625 26.531 7.457 1 88.31 89 PHE B CA 1
ATOM 2759 C C . PHE B 1 89 ? 20.953 26.656 6.102 1 88.31 89 PHE B C 1
ATOM 2761 O O . PHE B 1 89 ? 19.859 27.234 5.996 1 88.31 89 PHE B O 1
ATOM 2768 N N . LYS B 1 90 ? 21.641 26.156 5.176 1 89.94 90 LYS B N 1
ATOM 2769 C CA . LYS B 1 90 ? 21.016 26.125 3.854 1 89.94 90 LYS B CA 1
ATOM 2770 C C . LYS B 1 90 ? 19.844 25.156 3.822 1 89.94 90 LYS B C 1
ATOM 2772 O O . LYS B 1 90 ? 19.891 24.078 4.426 1 89.94 90 LYS B O 1
ATOM 2777 N N . ASN B 1 91 ? 18.844 25.469 3.105 1 90.38 91 ASN B N 1
ATOM 2778 C CA . ASN B 1 91 ? 17.625 24.656 3.053 1 90.38 91 ASN B CA 1
ATOM 2779 C C . ASN B 1 91 ? 17.906 23.266 2.502 1 90.38 91 ASN B C 1
ATOM 2781 O O . ASN B 1 91 ? 17.344 22.266 2.986 1 90.38 91 ASN B O 1
ATOM 2785 N N . PHE B 1 92 ? 18.781 23.25 1.561 1 91.88 92 PHE B N 1
ATOM 2786 C CA . PHE B 1 92 ? 19.078 21.953 0.958 1 91.88 92 PHE B CA 1
ATOM 2787 C C . PHE B 1 92 ? 19.797 21.047 1.952 1 91.88 92 PHE B C 1
ATOM 2789 O O . PHE B 1 92 ? 19.594 19.828 1.944 1 91.88 92 PHE B O 1
ATOM 2796 N N . GLN B 1 93 ? 20.562 21.562 2.811 1 92.5 93 GLN B N 1
ATOM 2797 C CA . GLN B 1 93 ? 21.219 20.781 3.844 1 92.5 93 GLN B CA 1
ATOM 2798 C C . GLN B 1 93 ? 20.219 20.188 4.828 1 92.5 93 GLN B C 1
ATOM 2800 O O . GLN B 1 93 ? 20.406 19.078 5.32 1 92.5 93 GLN B O 1
ATOM 2805 N N . LEU B 1 94 ? 19.281 20.922 5.012 1 91.62 94 LEU B N 1
ATOM 2806 C CA . LEU B 1 94 ? 18.219 20.453 5.902 1 91.62 94 LEU B CA 1
ATOM 2807 C C . LEU B 1 94 ? 17.469 19.281 5.277 1 91.62 94 LEU B C 1
ATOM 2809 O O . LEU B 1 94 ? 17.219 18.266 5.93 1 91.62 94 LEU B O 1
ATOM 2813 N N . ILE B 1 95 ? 17.172 19.469 4.035 1 93.38 95 ILE B N 1
ATOM 2814 C CA . ILE B 1 95 ? 16.484 18.438 3.295 1 93.38 95 ILE B CA 1
ATOM 2815 C C . ILE B 1 95 ? 17.344 17.172 3.236 1 93.38 95 ILE B C 1
ATOM 2817 O O . ILE B 1 95 ? 16.859 16.078 3.508 1 93.38 95 ILE B O 1
ATOM 2821 N N . PHE B 1 96 ? 18.578 17.375 2.961 1 94.94 96 PHE B N 1
ATOM 2822 C CA . PHE B 1 96 ? 19.5 16.266 2.822 1 94.94 96 PHE B CA 1
ATOM 2823 C C . PHE B 1 96 ? 19.672 15.531 4.148 1 94.94 96 PHE B C 1
ATOM 2825 O O . PHE B 1 96 ? 19.781 14.305 4.18 1 94.94 96 PHE B O 1
ATOM 2832 N N . SER B 1 97 ? 19.734 16.266 5.234 1 94.31 97 SER B N 1
ATOM 2833 C CA . SER B 1 97 ? 19.875 15.641 6.547 1 94.31 97 SER B CA 1
ATOM 2834 C C . SER B 1 97 ? 18.656 14.773 6.879 1 94.31 97 SER B C 1
ATOM 2836 O O . SER B 1 97 ? 18.797 13.727 7.512 1 94.31 97 SER B O 1
ATOM 2838 N N . LYS B 1 98 ? 17.531 15.242 6.473 1 94.25 98 LYS B N 1
ATOM 2839 C CA . LYS B 1 98 ? 16.312 14.477 6.68 1 94.25 98 LYS B CA 1
ATOM 2840 C C . LYS B 1 98 ? 16.344 13.172 5.895 1 94.25 98 LYS B C 1
ATOM 2842 O O . LYS B 1 98 ? 15.891 12.133 6.387 1 94.25 98 LYS B O 1
ATOM 2847 N N . ILE B 1 99 ? 16.844 13.227 4.715 1 96.5 99 ILE B N 1
ATOM 2848 C CA . ILE B 1 99 ? 16.953 12.055 3.854 1 96.5 99 ILE B CA 1
ATOM 2849 C C . ILE B 1 99 ? 17.938 11.055 4.469 1 96.5 99 ILE B C 1
ATOM 2851 O O . ILE B 1 99 ? 17.641 9.859 4.555 1 96.5 99 ILE B O 1
ATOM 2855 N N . VAL B 1 100 ? 19 11.547 4.934 1 96.25 100 VAL B N 1
ATOM 2856 C CA . VAL B 1 100 ? 20.031 10.695 5.52 1 96.25 100 VAL B CA 1
ATOM 2857 C C . VAL B 1 100 ? 19.516 10.055 6.801 1 96.25 100 VAL B C 1
ATOM 2859 O O . VAL B 1 100 ? 19.734 8.867 7.039 1 96.25 100 VAL B O 1
ATOM 2862 N N . ALA B 1 101 ? 18.859 10.836 7.594 1 95 101 ALA B N 1
ATOM 2863 C CA . ALA B 1 101 ? 18.312 10.297 8.828 1 95 101 ALA B CA 1
ATOM 2864 C C . ALA B 1 101 ? 17.281 9.203 8.547 1 95 101 ALA B C 1
ATOM 2866 O O . ALA B 1 101 ? 17.281 8.164 9.203 1 95 101 ALA B O 1
ATOM 2867 N N . THR B 1 102 ? 16.453 9.484 7.551 1 95.56 102 THR B N 1
ATOM 2868 C CA . THR B 1 102 ? 15.461 8.492 7.148 1 95.56 102 THR B CA 1
ATOM 2869 C C . THR B 1 102 ? 16.141 7.227 6.641 1 95.56 102 THR B C 1
ATOM 2871 O O . THR B 1 102 ? 15.734 6.117 6.988 1 95.56 102 THR B O 1
ATOM 2874 N N . PHE B 1 103 ? 17.203 7.383 5.879 1 97 103 PHE B N 1
ATOM 2875 C CA . PHE B 1 103 ? 17.969 6.262 5.355 1 97 103 PHE B CA 1
ATOM 2876 C C . PHE B 1 103 ? 18.531 5.414 6.492 1 97 103 PHE B C 1
ATOM 2878 O O . PHE B 1 103 ? 18.406 4.188 6.477 1 97 103 PHE B O 1
ATOM 2885 N N . ILE B 1 104 ? 19.031 6.047 7.438 1 95.88 104 ILE B N 1
ATOM 2886 C CA . ILE B 1 104 ? 19.688 5.352 8.539 1 95.88 104 ILE B CA 1
ATOM 2887 C C . ILE B 1 104 ? 18.656 4.562 9.344 1 95.88 104 ILE B C 1
ATOM 2889 O O . ILE B 1 104 ? 18.891 3.398 9.688 1 95.88 104 ILE B O 1
ATOM 2893 N N . VAL B 1 105 ? 17.578 5.129 9.586 1 94.62 105 VAL B N 1
ATOM 2894 C CA . VAL B 1 105 ? 16.547 4.477 10.398 1 94.62 105 VAL B CA 1
ATOM 2895 C C . VAL B 1 105 ? 15.992 3.268 9.648 1 94.62 105 VAL B C 1
ATOM 2897 O O . VAL B 1 105 ? 15.914 2.168 10.203 1 94.62 105 VAL B O 1
ATOM 2900 N N . LEU B 1 106 ? 15.609 3.479 8.406 1 95.81 106 LEU B N 1
ATOM 2901 C CA . LEU B 1 106 ? 15.047 2.383 7.621 1 95.81 106 LEU B CA 1
ATOM 2902 C C . LEU B 1 106 ? 16.094 1.295 7.383 1 95.81 106 LEU B C 1
ATOM 2904 O O . LEU B 1 106 ? 15.766 0.106 7.375 1 95.81 106 LEU B O 1
ATOM 2908 N N . PHE B 1 107 ? 17.328 1.72 7.203 1 97.19 107 PHE B N 1
ATOM 2909 C CA . PHE B 1 107 ? 18.406 0.757 7.02 1 97.19 107 PHE B CA 1
ATOM 2910 C C . PHE B 1 107 ? 18.609 -0.077 8.281 1 97.19 107 PHE B C 1
ATOM 2912 O O . PHE B 1 107 ? 18.812 -1.292 8.203 1 97.19 107 PHE B O 1
ATOM 2919 N N . SER B 1 108 ? 18.578 0.563 9.391 1 95.69 108 SER B N 1
ATOM 2920 C CA . SER B 1 108 ? 18.75 -0.135 10.664 1 95.69 108 SER B CA 1
ATOM 2921 C C . SER B 1 108 ? 17.641 -1.166 10.875 1 95.69 108 SER B C 1
ATOM 2923 O O . SER B 1 108 ? 17.922 -2.297 11.289 1 95.69 108 SER B O 1
ATOM 2925 N N . ILE B 1 109 ? 16.469 -0.814 10.539 1 94.94 109 ILE B N 1
ATOM 2926 C CA . ILE B 1 109 ? 15.352 -1.735 10.68 1 94.94 109 ILE B CA 1
ATOM 2927 C C . ILE B 1 109 ? 15.531 -2.912 9.719 1 94.94 109 ILE B C 1
ATOM 2929 O O . ILE B 1 109 ? 15.32 -4.066 10.102 1 94.94 109 ILE B O 1
ATOM 2933 N N . SER B 1 110 ? 15.953 -2.635 8.523 1 96.19 110 SER B N 1
ATOM 2934 C CA . SER B 1 110 ? 16.109 -3.662 7.5 1 96.19 110 SER B CA 1
ATOM 2935 C C . SER B 1 110 ? 17.219 -4.637 7.859 1 96.19 110 SER B C 1
ATOM 2937 O O . SER B 1 110 ? 17.078 -5.848 7.668 1 96.19 110 SER B O 1
ATOM 2939 N N . ILE B 1 111 ? 18.312 -4.09 8.375 1 96.75 111 ILE B N 1
ATOM 2940 C CA . ILE B 1 111 ? 19.453 -4.938 8.711 1 96.75 111 ILE B CA 1
ATOM 2941 C C . ILE B 1 111 ? 19.062 -5.914 9.82 1 96.75 111 ILE B C 1
ATOM 2943 O O . ILE B 1 111 ? 19.484 -7.074 9.805 1 96.75 111 ILE B O 1
ATOM 2947 N N . VAL B 1 112 ? 18.344 -5.449 10.797 1 95.88 112 VAL B N 1
ATOM 2948 C CA . VAL B 1 112 ? 17.875 -6.328 11.859 1 95.88 112 VAL B CA 1
ATOM 2949 C C . VAL B 1 112 ? 17 -7.43 11.281 1 95.88 112 VAL B C 1
ATOM 2951 O O . VAL B 1 112 ? 17.125 -8.594 11.656 1 95.88 112 VAL B O 1
ATOM 2954 N N . ASN B 1 113 ? 16.188 -7.043 10.375 1 95.44 113 ASN B N 1
ATOM 2955 C CA . ASN B 1 113 ? 15.32 -8.008 9.711 1 95.44 113 ASN B CA 1
ATOM 2956 C C . ASN B 1 113 ? 16.125 -9.062 8.961 1 95.44 113 ASN B C 1
ATOM 2958 O O . ASN B 1 113 ? 15.828 -10.258 9.047 1 95.44 113 ASN B O 1
ATOM 2962 N N . HIS B 1 114 ? 17.109 -8.617 8.211 1 96.69 114 HIS B N 1
ATOM 2963 C CA . HIS B 1 114 ? 17.922 -9.539 7.426 1 96.69 114 HIS B CA 1
ATOM 2964 C C . HIS B 1 114 ? 18.719 -10.484 8.328 1 96.69 114 HIS B C 1
ATOM 2966 O O . HIS B 1 114 ? 18.812 -11.68 8.039 1 96.69 114 HIS B O 1
ATOM 2972 N N . ILE B 1 115 ? 19.234 -9.938 9.391 1 96.75 115 ILE B N 1
ATOM 2973 C CA . ILE B 1 115 ? 20.031 -10.742 10.312 1 96.75 115 ILE B CA 1
ATOM 2974 C C . ILE B 1 115 ? 19.156 -11.805 10.961 1 96.75 115 ILE B C 1
ATOM 2976 O O . ILE B 1 115 ? 19.531 -12.969 11.055 1 96.75 115 ILE B O 1
ATOM 2980 N N . LEU B 1 116 ? 17.984 -11.453 11.383 1 96.44 116 LEU B N 1
ATOM 2981 C CA . LEU B 1 116 ? 17.062 -12.406 12 1 96.44 116 LEU B CA 1
ATOM 2982 C C . LEU B 1 116 ? 16.625 -13.469 10.992 1 96.44 116 LEU B C 1
ATOM 2984 O O . LEU B 1 116 ? 16.547 -14.648 11.336 1 96.44 116 LEU B O 1
ATOM 2988 N N . HIS B 1 117 ? 16.328 -13.016 9.812 1 96.38 117 HIS B N 1
ATOM 2989 C CA . HIS B 1 117 ? 15.922 -13.922 8.742 1 96.38 117 HIS B CA 1
ATOM 2990 C C . HIS B 1 117 ? 17 -14.953 8.461 1 96.38 117 HIS B C 1
ATOM 2992 O O . HIS B 1 117 ? 16.734 -16.156 8.445 1 96.38 117 HIS B O 1
ATOM 2998 N N . LEU B 1 118 ? 18.234 -14.531 8.281 1 96.38 118 LEU B N 1
ATOM 2999 C CA . LEU B 1 118 ? 19.328 -15.43 7.902 1 96.38 118 LEU B CA 1
ATOM 3000 C C . LEU B 1 118 ? 19.781 -16.266 9.094 1 96.38 118 LEU B C 1
ATOM 3002 O O . LEU B 1 118 ? 20.203 -17.406 8.93 1 96.38 118 LEU B O 1
ATOM 3006 N N . ALA B 1 119 ? 19.688 -15.695 10.32 1 95.75 119 ALA B N 1
ATOM 3007 C CA . ALA B 1 119 ? 19.984 -16.484 11.516 1 95.75 119 ALA B CA 1
ATOM 3008 C C . ALA B 1 119 ? 19.016 -17.641 11.664 1 95.75 119 ALA B C 1
ATOM 3010 O O . ALA B 1 119 ? 19.422 -18.766 11.969 1 95.75 119 ALA B O 1
ATOM 3011 N N . THR B 1 120 ? 17.766 -17.391 11.43 1 95.38 120 THR B N 1
ATOM 3012 C CA . THR B 1 120 ? 16.75 -18.453 11.5 1 95.38 120 THR B CA 1
ATOM 3013 C C . THR B 1 120 ? 17.016 -19.516 10.43 1 95.38 120 THR B C 1
ATOM 3015 O O . THR B 1 120 ? 16.906 -20.719 10.703 1 95.38 120 THR B O 1
ATOM 3018 N N . LEU B 1 121 ? 17.312 -19.016 9.25 1 95.19 121 LEU B N 1
ATOM 3019 C CA . LEU B 1 121 ? 17.609 -19.922 8.156 1 95.19 121 LEU B CA 1
ATOM 3020 C C . LEU B 1 121 ? 18.797 -20.812 8.508 1 95.19 121 LEU B C 1
ATOM 3022 O O . LEU B 1 121 ? 18.766 -22.031 8.273 1 95.19 121 LEU B O 1
ATOM 3026 N N . TRP B 1 122 ? 19.828 -20.25 9.102 1 94.12 122 TRP B N 1
ATOM 3027 C CA . TRP B 1 122 ? 21.031 -20.984 9.453 1 94.12 122 TRP B CA 1
ATOM 3028 C C . TRP B 1 122 ? 20.75 -22 10.555 1 94.12 122 TRP B C 1
ATOM 3030 O O . TRP B 1 122 ? 21.234 -23.141 10.5 1 94.12 122 TRP B O 1
ATOM 3040 N N . ILE B 1 123 ? 20 -21.656 11.539 1 93.81 123 ILE B N 1
ATOM 3041 C CA . ILE B 1 123 ? 19.734 -22.516 12.695 1 93.81 123 ILE B CA 1
ATOM 3042 C C . ILE B 1 123 ? 18.906 -23.719 12.273 1 93.81 123 ILE B C 1
ATOM 3044 O O . ILE B 1 123 ? 19.156 -24.844 12.688 1 93.81 123 ILE B O 1
ATOM 3048 N N . ILE B 1 124 ? 17.969 -23.531 11.414 1 92.12 124 ILE B N 1
ATOM 3049 C CA . ILE B 1 124 ? 17.016 -24.578 11.07 1 92.12 124 ILE B CA 1
ATOM 3050 C C . ILE B 1 124 ? 17.578 -25.438 9.953 1 92.12 124 ILE B C 1
ATOM 3052 O O . ILE B 1 124 ? 17.406 -26.672 9.961 1 92.12 124 ILE B O 1
ATOM 3056 N N . PHE B 1 125 ? 18.266 -24.781 9.047 1 92.38 125 PHE B N 1
ATOM 3057 C CA . PHE B 1 125 ? 18.688 -25.516 7.863 1 92.38 125 PHE B CA 1
ATOM 3058 C C . PHE B 1 125 ? 20.203 -25.641 7.82 1 92.38 125 PHE B C 1
ATOM 3060 O O . PHE B 1 125 ? 20.812 -25.625 6.746 1 92.38 125 PHE B O 1
ATOM 3067 N N . GLN B 1 126 ? 20.875 -25.594 8.805 1 85.5 126 GLN B N 1
ATOM 3068 C CA . GLN B 1 126 ? 22.344 -25.594 8.906 1 85.5 126 GLN B CA 1
ATOM 3069 C C . GLN B 1 126 ? 22.953 -26.719 8.086 1 85.5 126 GLN B C 1
ATOM 3071 O O . GLN B 1 126 ? 24 -26.531 7.457 1 85.5 126 GLN B O 1
ATOM 3076 N N . ASN B 1 127 ? 22.328 -27.797 7.934 1 86.31 127 ASN B N 1
ATOM 3077 C CA . ASN B 1 127 ? 22.906 -28.953 7.242 1 86.31 127 ASN B CA 1
ATOM 3078 C C . ASN B 1 127 ? 22.719 -28.844 5.73 1 86.31 127 ASN B C 1
ATOM 3080 O O . ASN B 1 127 ? 23.406 -29.531 4.969 1 86.31 127 ASN B O 1
ATOM 3084 N N . GLU B 1 128 ? 21.953 -27.922 5.305 1 86.56 128 GLU B N 1
ATOM 3085 C CA . GLU B 1 128 ? 21.625 -27.859 3.887 1 86.56 128 GLU B CA 1
ATOM 3086 C C . GLU B 1 128 ? 22.281 -26.656 3.219 1 86.56 128 GLU B C 1
ATOM 3088 O O . GLU B 1 128 ? 22.25 -26.516 1.995 1 86.56 128 GLU B O 1
ATOM 3093 N N . GLN B 1 129 ? 22.922 -25.875 4.016 1 85.38 129 GLN B N 1
ATOM 3094 C CA . GLN B 1 129 ? 23.406 -24.625 3.439 1 85.38 129 GLN B CA 1
ATOM 3095 C C . GLN B 1 129 ? 24.875 -24.391 3.789 1 85.38 129 GLN B C 1
ATOM 3097 O O . GLN B 1 129 ? 25.312 -24.688 4.91 1 85.38 129 GLN B O 1
ATOM 3102 N N . SER B 1 130 ? 25.609 -24 2.787 1 90.19 130 SER B N 1
ATOM 3103 C CA . SER B 1 130 ? 26.984 -23.609 3.018 1 90.19 130 SER B CA 1
ATOM 3104 C C . SER B 1 130 ? 27.078 -22.156 3.494 1 90.19 130 SER B C 1
ATOM 3106 O O . SER B 1 130 ? 26.141 -21.391 3.324 1 90.19 130 SER B O 1
ATOM 3108 N N . PHE B 1 131 ? 28.141 -21.828 4.172 1 90.94 131 PHE B N 1
ATOM 3109 C CA . PHE B 1 131 ? 28.359 -20.484 4.656 1 90.94 131 PHE B CA 1
ATOM 3110 C C . PHE B 1 131 ? 28.391 -19.484 3.5 1 90.94 131 PHE B C 1
ATOM 3112 O O . PHE B 1 131 ? 27.891 -18.359 3.629 1 90.94 131 PHE B O 1
ATOM 3119 N N . ASN B 1 132 ? 28.938 -19.922 2.354 1 91.44 132 ASN B N 1
ATOM 3120 C CA . ASN B 1 132 ? 29.016 -19.062 1.183 1 91.44 132 ASN B CA 1
ATOM 3121 C C . ASN B 1 132 ? 27.625 -18.734 0.645 1 91.44 132 ASN B C 1
ATOM 3123 O O . ASN B 1 132 ? 27.375 -17.625 0.146 1 91.44 132 ASN B O 1
ATOM 3127 N N . ASP B 1 133 ? 26.719 -19.672 0.764 1 92.19 133 ASP B N 1
ATOM 3128 C CA . ASP B 1 133 ? 25.344 -19.438 0.315 1 92.19 133 ASP B CA 1
ATOM 3129 C C . ASP B 1 133 ? 24.656 -18.406 1.188 1 92.19 133 ASP B C 1
ATOM 3131 O O . ASP B 1 133 ? 24 -17.5 0.677 1 92.19 133 ASP B O 1
ATOM 3135 N N . VAL B 1 134 ? 24.891 -18.547 2.461 1 93.44 134 VAL B N 1
ATOM 3136 C CA . VAL B 1 134 ? 24.266 -17.625 3.406 1 93.44 134 VAL B CA 1
ATOM 3137 C C . VAL B 1 134 ? 24.828 -16.234 3.225 1 93.44 134 VAL B C 1
ATOM 3139 O O . VAL B 1 134 ? 24.109 -15.234 3.309 1 93.44 134 VAL B O 1
ATOM 3142 N N . LEU B 1 135 ? 26.094 -16.141 2.98 1 93.81 135 LEU B N 1
ATOM 3143 C CA . LEU B 1 135 ? 26.75 -14.859 2.744 1 93.81 135 LEU B CA 1
ATOM 3144 C C . LEU B 1 135 ? 26.203 -14.195 1.48 1 93.81 135 LEU B C 1
ATOM 3146 O O . LEU B 1 135 ? 25.969 -12.992 1.456 1 93.81 135 LEU B O 1
ATOM 3150 N N . SER B 1 136 ? 26.078 -15.023 0.463 1 94.56 136 SER B N 1
ATOM 3151 C CA . SER B 1 136 ? 25.516 -14.5 -0.777 1 94.56 136 SER B CA 1
ATOM 3152 C C . SER B 1 136 ? 24.094 -13.992 -0.57 1 94.56 136 SER B C 1
ATOM 3154 O O . SER B 1 136 ? 23.703 -12.961 -1.127 1 94.56 136 SER B O 1
ATOM 3156 N N . MET B 1 137 ? 23.328 -14.75 0.208 1 95.81 137 MET B N 1
ATOM 3157 C CA . MET B 1 137 ? 21.969 -14.328 0.529 1 95.81 137 MET B CA 1
ATOM 3158 C C . MET B 1 137 ? 21.969 -13.016 1.295 1 95.81 137 MET B C 1
ATOM 3160 O O . MET B 1 137 ? 21.156 -12.133 1.032 1 95.81 137 MET B O 1
ATOM 3164 N N . PHE B 1 138 ? 22.891 -12.891 2.213 1 96.44 138 PHE B N 1
ATOM 3165 C CA . PHE B 1 138 ? 23.016 -11.68 3.016 1 96.44 138 PHE B CA 1
ATOM 3166 C C . PHE B 1 138 ? 23.391 -10.484 2.141 1 96.44 138 PHE B C 1
ATOM 3168 O O . PHE B 1 138 ? 22.781 -9.414 2.258 1 96.44 138 PHE B O 1
ATOM 3175 N N . LEU B 1 139 ? 24.312 -10.656 1.237 1 96.31 139 LEU B N 1
ATOM 3176 C CA . LEU B 1 139 ? 24.766 -9.578 0.36 1 96.31 139 LEU B CA 1
ATOM 3177 C C . LEU B 1 139 ? 23.641 -9.148 -0.58 1 96.31 139 LEU B C 1
ATOM 3179 O O . LEU B 1 139 ? 23.484 -7.953 -0.854 1 96.31 139 LEU B O 1
ATOM 3183 N N . THR B 1 140 ? 22.906 -10.117 -1.048 1 96.5 140 THR B N 1
ATOM 3184 C CA . THR B 1 140 ? 21.766 -9.82 -1.916 1 96.5 140 THR B CA 1
ATOM 3185 C C . THR B 1 140 ? 20.734 -8.961 -1.188 1 96.5 140 THR B C 1
ATOM 3187 O O . THR B 1 140 ? 20.266 -7.957 -1.724 1 96.5 140 THR B O 1
ATOM 3190 N N . SER B 1 141 ? 20.422 -9.352 0.038 1 97.12 141 SER B N 1
ATOM 3191 C CA . SER B 1 141 ? 19.422 -8.633 0.816 1 97.12 141 SER B CA 1
ATOM 3192 C C . SER B 1 141 ? 19.891 -7.227 1.167 1 97.12 141 SER B C 1
ATOM 3194 O O . SER B 1 141 ? 19.125 -6.27 1.089 1 97.12 141 SER B O 1
ATOM 3196 N N . VAL B 1 142 ? 21.156 -7.105 1.513 1 97.38 142 VAL B N 1
ATOM 3197 C CA . VAL B 1 142 ? 21.703 -5.805 1.884 1 97.38 142 VAL B CA 1
ATOM 3198 C C . VAL B 1 142 ? 21.781 -4.906 0.653 1 97.38 142 VAL B C 1
ATOM 3200 O O . VAL B 1 142 ? 21.438 -3.723 0.719 1 97.38 142 VAL B O 1
ATOM 3203 N N . LEU B 1 143 ? 22.172 -5.477 -0.458 1 97.31 143 LEU B N 1
ATOM 3204 C CA . LEU B 1 143 ? 22.234 -4.703 -1.692 1 97.31 143 LEU B CA 1
ATOM 3205 C C . LEU B 1 143 ? 20.859 -4.199 -2.104 1 97.31 143 LEU B C 1
ATOM 3207 O O . LEU B 1 143 ? 20.703 -3.031 -2.473 1 97.31 143 LEU B O 1
ATOM 3211 N N . PHE B 1 144 ? 19.922 -5.082 -2.02 1 97.38 144 PHE B N 1
ATOM 3212 C CA . PHE B 1 144 ? 18.547 -4.699 -2.352 1 97.38 144 PHE B CA 1
ATOM 3213 C C . PHE B 1 144 ? 18.078 -3.543 -1.479 1 97.38 144 PHE B C 1
ATOM 3215 O O . PHE B 1 144 ? 17.469 -2.59 -1.974 1 97.38 144 PHE B O 1
ATOM 3222 N N . THR B 1 145 ? 18.391 -3.635 -0.218 1 97.62 145 THR B N 1
ATOM 3223 C CA . THR B 1 145 ? 17.938 -2.623 0.734 1 97.62 145 THR B CA 1
ATOM 3224 C C . THR B 1 145 ? 18.641 -1.292 0.479 1 97.62 145 THR B C 1
ATOM 3226 O O . THR B 1 145 ? 17.984 -0.245 0.419 1 97.62 145 THR B O 1
ATOM 3229 N N . VAL B 1 146 ? 19.891 -1.321 0.29 1 97.75 146 VAL B N 1
ATOM 3230 C CA . VAL B 1 146 ? 20.672 -0.099 0.11 1 97.75 146 VAL B CA 1
ATOM 3231 C C . VAL B 1 146 ? 20.203 0.621 -1.157 1 97.75 146 VAL B C 1
ATOM 3233 O O . VAL B 1 146 ? 19.953 1.825 -1.134 1 97.75 146 VAL B O 1
ATOM 3236 N N . LEU B 1 147 ? 20.047 -0.121 -2.217 1 97.56 147 LEU B N 1
ATOM 3237 C CA . LEU B 1 147 ? 19.625 0.488 -3.477 1 97.56 147 LEU B CA 1
ATOM 3238 C C . LEU B 1 147 ? 18.203 1.001 -3.385 1 97.56 147 LEU B C 1
ATOM 3240 O O . LEU B 1 147 ? 17.875 2.049 -3.949 1 97.56 147 LEU B O 1
ATOM 3244 N N . SER B 1 148 ? 17.344 0.285 -2.717 1 97.38 148 SER B N 1
ATOM 3245 C CA . SER B 1 148 ? 15.961 0.711 -2.549 1 97.38 148 SER B CA 1
ATOM 3246 C C . SER B 1 148 ? 15.875 1.998 -1.736 1 97.38 148 SER B C 1
ATOM 3248 O O . SER B 1 148 ? 15.039 2.859 -2.016 1 97.38 148 SER B O 1
ATOM 3250 N N . LEU B 1 149 ? 16.719 2.125 -0.726 1 97.88 149 LEU B N 1
ATOM 3251 C CA . LEU B 1 149 ? 16.688 3.299 0.14 1 97.88 149 LEU B CA 1
ATOM 3252 C C . LEU B 1 149 ? 17.25 4.52 -0.582 1 97.88 149 LEU B C 1
ATOM 3254 O O . LEU B 1 149 ? 16.984 5.656 -0.177 1 97.88 149 LEU B O 1
ATOM 3258 N N . CYS B 1 150 ? 17.938 4.305 -1.654 1 97.38 150 CYS B N 1
ATOM 3259 C CA . CYS B 1 150 ? 18.422 5.414 -2.471 1 97.38 150 CYS B CA 1
ATOM 3260 C C . CYS B 1 150 ? 17.266 6.098 -3.193 1 97.38 150 CYS B C 1
ATOM 3262 O O . CYS B 1 150 ? 17.422 7.191 -3.734 1 97.38 150 CYS B O 1
ATOM 3264 N N . VAL B 1 151 ? 16.109 5.539 -3.176 1 96.69 151 VAL B N 1
ATOM 3265 C CA . VAL B 1 151 ? 14.93 6.094 -3.836 1 96.69 151 VAL B CA 1
ATOM 3266 C C . VAL B 1 151 ? 14.227 7.074 -2.902 1 96.69 151 VAL B C 1
ATOM 3268 O O . VAL B 1 151 ? 13.258 7.734 -3.297 1 96.69 151 VAL B O 1
ATOM 3271 N N . ILE B 1 152 ? 14.633 7.281 -1.709 1 97.75 152 ILE B N 1
ATOM 3272 C CA . ILE B 1 152 ? 14.023 8.125 -0.689 1 97.75 152 ILE B CA 1
ATOM 3273 C C . ILE B 1 152 ? 13.867 9.547 -1.221 1 97.75 152 ILE B C 1
ATOM 3275 O O . ILE B 1 152 ? 12.828 10.188 -1.017 1 97.75 152 ILE B O 1
ATOM 3279 N N . PRO B 1 153 ? 14.82 10.055 -2.018 1 97.31 153 PRO B N 1
ATOM 3280 C CA . PRO B 1 153 ? 14.664 11.422 -2.535 1 97.31 153 PRO B CA 1
ATOM 3281 C C . PRO B 1 153 ? 13.445 11.57 -3.441 1 97.31 153 PRO B C 1
ATOM 3283 O O . PRO B 1 153 ? 12.844 12.648 -3.496 1 97.31 153 PRO B O 1
ATOM 3286 N N . ILE B 1 154 ? 13.062 10.547 -4.078 1 96.81 154 ILE B N 1
ATOM 3287 C CA . ILE B 1 154 ? 11.891 10.609 -4.945 1 96.81 154 ILE B CA 1
ATOM 3288 C C . ILE B 1 154 ? 10.633 10.773 -4.094 1 96.81 154 ILE B C 1
ATOM 3290 O O . ILE B 1 154 ? 9.781 11.617 -4.395 1 96.81 154 ILE B O 1
ATOM 3294 N N . ALA B 1 155 ? 10.555 10.008 -3.082 1 95.69 155 ALA B N 1
ATOM 3295 C CA . ALA B 1 155 ? 9.43 10.117 -2.164 1 95.69 155 ALA B CA 1
ATOM 3296 C C . ALA B 1 155 ? 9.398 11.492 -1.493 1 95.69 155 ALA B C 1
ATOM 3298 O O . ALA B 1 155 ? 8.328 12.078 -1.321 1 95.69 155 ALA B O 1
ATOM 3299 N N . ALA B 1 156 ? 10.555 11.945 -1.132 1 95.44 156 ALA B N 1
ATOM 3300 C CA . ALA B 1 156 ? 10.672 13.258 -0.497 1 95.44 156 ALA B CA 1
ATOM 3301 C C . ALA B 1 156 ? 10.211 14.367 -1.438 1 95.44 156 ALA B C 1
ATOM 3303 O O . ALA B 1 156 ? 9.5 15.281 -1.023 1 95.44 156 ALA B O 1
ATOM 3304 N N . LEU B 1 157 ? 10.602 14.266 -2.658 1 95.94 157 LEU B N 1
ATOM 3305 C CA . LEU B 1 157 ? 10.211 15.258 -3.658 1 95.94 157 LEU B CA 1
ATOM 3306 C C . LEU B 1 157 ? 8.695 15.25 -3.869 1 95.94 157 LEU B C 1
ATOM 3308 O O . LEU B 1 157 ? 8.062 16.312 -3.887 1 95.94 157 LEU B O 1
ATOM 3312 N N . LEU B 1 158 ? 8.156 14.094 -3.98 1 93.75 158 LEU B N 1
ATOM 3313 C CA . LEU B 1 158 ? 6.719 13.961 -4.184 1 93.75 158 LEU B CA 1
ATOM 3314 C C . LEU B 1 158 ? 5.949 14.547 -3.008 1 93.75 158 LEU B C 1
ATOM 3316 O O . LEU B 1 158 ? 4.965 15.266 -3.201 1 93.75 158 LEU B O 1
ATOM 3320 N N . ALA B 1 159 ? 6.395 14.266 -1.846 1 92.44 159 ALA B N 1
ATOM 3321 C CA . ALA B 1 159 ? 5.746 14.781 -0.643 1 92.44 159 ALA B CA 1
ATOM 3322 C C . ALA B 1 159 ? 5.863 16.297 -0.569 1 92.44 159 ALA B C 1
ATOM 3324 O O . ALA B 1 159 ? 4.906 16.984 -0.196 1 92.44 159 ALA B O 1
ATOM 3325 N N . SER B 1 160 ? 7.004 16.797 -0.964 1 91.75 160 SER B N 1
ATOM 3326 C CA . SER B 1 160 ? 7.258 18.234 -0.848 1 91.75 160 SER B CA 1
ATOM 3327 C C . SER B 1 160 ? 6.461 19.016 -1.88 1 91.75 160 SER B C 1
ATOM 3329 O O . SER B 1 160 ? 5.949 20.094 -1.581 1 91.75 160 SER B O 1
ATOM 3331 N N . ILE B 1 161 ? 6.301 18.484 -3.033 1 91 161 ILE B N 1
ATOM 3332 C CA . ILE B 1 161 ? 5.633 19.203 -4.113 1 91 161 ILE B CA 1
ATOM 3333 C C . ILE B 1 161 ? 4.117 19.125 -3.92 1 91 161 ILE B C 1
ATOM 3335 O O . ILE B 1 161 ? 3.414 20.125 -4.109 1 91 161 ILE B O 1
ATOM 3339 N N . THR B 1 162 ? 3.641 18 -3.529 1 88.56 162 THR B N 1
ATOM 3340 C CA . THR B 1 162 ? 2.193 17.828 -3.471 1 88.56 162 THR B CA 1
ATOM 3341 C C . THR B 1 162 ? 1.648 18.266 -2.117 1 88.56 162 THR B C 1
ATOM 3343 O O . THR B 1 162 ? 0.452 18.531 -1.98 1 88.56 162 THR B O 1
ATOM 3346 N N . LYS B 1 163 ? 2.438 18.219 -1.049 1 88 163 LYS B N 1
ATOM 3347 C CA . LYS B 1 163 ? 2.027 18.547 0.315 1 88 163 LYS B CA 1
ATOM 3348 C C . LYS B 1 163 ? 0.822 17.703 0.738 1 88 163 LYS B C 1
ATOM 3350 O O . LYS B 1 163 ? -0.104 18.219 1.371 1 88 163 LYS B O 1
ATOM 3355 N N . ASN B 1 164 ? 0.855 16.516 0.127 1 86 164 ASN B N 1
ATOM 3356 C CA . ASN B 1 164 ? -0.251 15.594 0.356 1 86 164 ASN B CA 1
ATOM 3357 C C . ASN B 1 164 ? 0.248 14.172 0.621 1 86 164 ASN B C 1
ATOM 3359 O O . ASN B 1 164 ? 0.774 13.516 -0.28 1 86 164 ASN B O 1
ATOM 3363 N N . ILE B 1 165 ? 0.019 13.742 1.851 1 87.12 165 ILE B N 1
ATOM 3364 C CA . ILE B 1 165 ? 0.535 12.453 2.285 1 87.12 165 ILE B CA 1
ATOM 3365 C C . ILE B 1 165 ? -0.179 11.328 1.532 1 87.12 165 ILE B C 1
ATOM 3367 O O . ILE B 1 165 ? 0.385 10.25 1.329 1 87.12 165 ILE B O 1
ATOM 3371 N N . MET B 1 166 ? -1.365 11.5 1.113 1 87.12 166 MET B N 1
ATOM 3372 C CA . MET B 1 166 ? -2.131 10.492 0.39 1 87.12 166 MET B CA 1
ATOM 3373 C C . MET B 1 166 ? -1.474 10.164 -0.947 1 87.12 166 MET B C 1
ATOM 3375 O O . MET B 1 166 ? -1.386 8.992 -1.331 1 87.12 166 MET B O 1
ATOM 3379 N N . VAL B 1 167 ? -1.025 11.195 -1.554 1 87.69 167 VAL B N 1
ATOM 3380 C CA . VAL B 1 167 ? -0.412 11.023 -2.867 1 87.69 167 VAL B CA 1
ATOM 3381 C C . VAL B 1 167 ? 0.834 10.148 -2.744 1 87.69 167 VAL B C 1
ATOM 3383 O O . VAL B 1 167 ? 1.046 9.242 -3.553 1 87.69 167 VAL B O 1
ATOM 3386 N N . VAL B 1 168 ? 1.57 10.391 -1.753 1 91.62 168 VAL B N 1
ATOM 3387 C CA . VAL B 1 168 ? 2.812 9.648 -1.558 1 91.62 168 VAL B CA 1
ATOM 3388 C C . VAL B 1 168 ? 2.498 8.203 -1.177 1 91.62 168 VAL B C 1
ATOM 3390 O O . VAL B 1 168 ? 3.166 7.273 -1.638 1 91.62 168 VAL B O 1
ATOM 3393 N N . SER B 1 169 ? 1.494 8 -0.375 1 91.12 169 SER B N 1
ATOM 3394 C CA . SER B 1 169 ? 1.09 6.652 0.014 1 91.12 169 SER B CA 1
ATOM 3395 C C . SER B 1 169 ? 0.595 5.855 -1.188 1 91.12 169 SER B C 1
ATOM 3397 O O . SER B 1 169 ? 0.937 4.68 -1.345 1 91.12 169 SER B O 1
ATOM 3399 N N . ILE B 1 170 ? -0.143 6.477 -2.014 1 90.38 170 ILE B N 1
ATOM 3400 C CA . ILE B 1 170 ? -0.666 5.836 -3.217 1 90.38 170 ILE B CA 1
ATOM 3401 C C . ILE B 1 170 ? 0.485 5.496 -4.16 1 90.38 170 ILE B C 1
ATOM 3403 O O . ILE B 1 170 ? 0.503 4.422 -4.766 1 90.38 170 ILE B O 1
ATOM 3407 N N . ALA B 1 171 ? 1.439 6.375 -4.254 1 91.31 171 ALA B N 1
ATOM 3408 C CA . ALA B 1 171 ? 2.611 6.125 -5.086 1 91.31 171 ALA B CA 1
ATOM 3409 C C . ALA B 1 171 ? 3.389 4.906 -4.594 1 91.31 171 ALA B C 1
ATOM 3411 O O . ALA B 1 171 ? 3.922 4.137 -5.395 1 91.31 171 ALA B O 1
ATOM 3412 N N . GLY B 1 172 ? 3.453 4.801 -3.32 1 92.12 172 GLY B N 1
ATOM 3413 C CA . GLY B 1 172 ? 4.113 3.639 -2.75 1 92.12 172 GLY B CA 1
ATOM 3414 C C . GLY B 1 172 ? 3.428 2.332 -3.094 1 92.12 172 GLY B C 1
ATOM 3415 O O . GLY B 1 172 ? 4.078 1.373 -3.514 1 92.12 172 GLY B O 1
ATOM 3416 N N . VAL B 1 173 ? 2.119 2.324 -2.99 1 89.5 173 VAL B N 1
ATOM 3417 C CA . VAL B 1 173 ? 1.348 1.127 -3.305 1 89.5 173 VAL B CA 1
ATOM 3418 C C . VAL B 1 173 ? 1.451 0.82 -4.797 1 89.5 173 VAL B C 1
ATOM 3420 O O . VAL B 1 173 ? 1.632 -0.335 -5.188 1 89.5 173 VAL B O 1
ATOM 3423 N N . LEU B 1 174 ? 1.4 1.83 -5.555 1 89.38 174 LEU B N 1
ATOM 3424 C CA . LEU B 1 174 ? 1.535 1.663 -7 1 89.38 174 LEU B CA 1
ATOM 3425 C C . LEU B 1 174 ? 2.904 1.097 -7.355 1 89.38 174 LEU B C 1
ATOM 3427 O O . LEU B 1 174 ? 3.023 0.271 -8.266 1 89.38 174 LEU B O 1
ATOM 3431 N N . SER B 1 175 ? 3.883 1.546 -6.629 1 91.06 175 SER B N 1
ATOM 3432 C CA . SER B 1 175 ? 5.238 1.077 -6.906 1 91.06 175 SER B CA 1
ATOM 3433 C C . SER B 1 175 ? 5.363 -0.424 -6.668 1 91.06 175 SER B C 1
ATOM 3435 O O . SER B 1 175 ? 6.078 -1.116 -7.395 1 91.06 175 SER B O 1
ATOM 3437 N N . PHE B 1 176 ? 4.699 -0.828 -5.703 1 87.19 176 PHE B N 1
ATOM 3438 C CA . PHE B 1 176 ? 4.672 -2.258 -5.422 1 87.19 176 PHE B CA 1
ATOM 3439 C C . PHE B 1 176 ? 4.098 -3.033 -6.602 1 87.19 176 PHE B C 1
ATOM 3441 O O . PHE B 1 176 ? 4.688 -4.02 -7.051 1 87.19 176 PHE B O 1
ATOM 3448 N N . PHE B 1 177 ? 3.072 -2.615 -7.18 1 83.81 177 PHE B N 1
ATOM 3449 C CA . PHE B 1 177 ? 2.385 -3.307 -8.266 1 83.81 177 PHE B CA 1
ATOM 3450 C C . PHE B 1 177 ? 3.186 -3.221 -9.555 1 83.81 177 PHE B C 1
ATOM 3452 O O . PHE B 1 177 ? 3.33 -4.215 -10.273 1 83.81 177 PHE B O 1
ATOM 3459 N N . VAL B 1 178 ? 3.674 -2.1 -9.789 1 88 178 VAL B N 1
ATOM 3460 C CA . VAL B 1 178 ? 4.457 -1.918 -11.008 1 88 178 VAL B CA 1
ATOM 3461 C C . VAL B 1 178 ? 5.688 -2.818 -10.969 1 88 178 VAL B C 1
ATOM 3463 O O . VAL B 1 178 ? 6.027 -3.459 -11.961 1 88 178 VAL B O 1
ATOM 3466 N N . MET B 1 179 ? 6.25 -2.883 -9.789 1 90.62 179 MET B N 1
ATOM 3467 C CA . MET B 1 17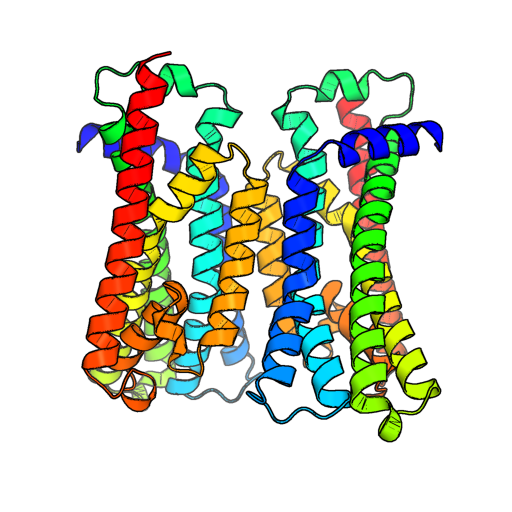9 ? 7.434 -3.725 -9.641 1 90.62 179 MET B CA 1
ATOM 3468 C C . MET B 1 179 ? 7.109 -5.184 -9.945 1 90.62 179 MET B C 1
ATOM 3470 O O . MET B 1 179 ? 7.852 -5.848 -10.672 1 90.62 179 MET B O 1
ATOM 3474 N N . THR B 1 180 ? 6.008 -5.691 -9.477 1 84.38 180 THR B N 1
ATOM 3475 C CA . THR B 1 180 ? 5.6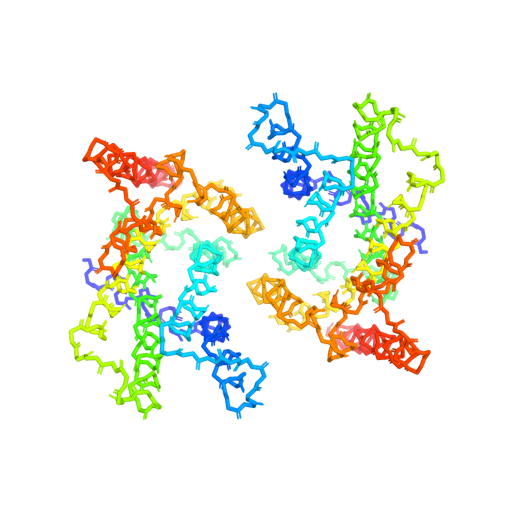68 -7.102 -9.633 1 84.38 180 THR B CA 1
ATOM 3476 C C . THR B 1 180 ? 5.293 -7.41 -11.078 1 84.38 180 THR B C 1
ATOM 3478 O O . THR B 1 180 ? 5.555 -8.508 -11.57 1 84.38 180 THR B O 1
ATOM 3481 N N . ILE B 1 181 ? 4.809 -6.465 -11.797 1 82 181 ILE B N 1
ATOM 3482 C CA . ILE B 1 181 ? 4.383 -6.672 -13.172 1 82 181 ILE B CA 1
ATOM 3483 C C . ILE B 1 181 ? 5.598 -6.676 -14.102 1 82 181 ILE B C 1
ATOM 3485 O O . ILE B 1 181 ? 5.672 -7.48 -15.031 1 82 181 ILE B O 1
ATOM 3489 N N . LEU B 1 182 ? 6.531 -5.887 -13.805 1 86.19 182 LEU B N 1
ATOM 3490 C CA . LEU B 1 182 ? 7.656 -5.707 -14.719 1 86.19 182 LEU B CA 1
ATOM 3491 C C . LEU B 1 182 ? 8.781 -6.684 -14.391 1 86.19 182 LEU B C 1
ATOM 3493 O O . LEU B 1 182 ? 9.727 -6.832 -15.172 1 86.19 182 LEU B O 1
ATOM 3497 N N . LEU B 1 183 ? 8.664 -7.328 -13.32 1 86.06 183 LEU B N 1
ATOM 3498 C CA . LEU B 1 183 ? 9.766 -8.133 -12.789 1 86.06 183 LEU B CA 1
ATOM 3499 C C . LEU B 1 183 ? 10.18 -9.211 -13.789 1 86.06 183 LEU B C 1
ATOM 3501 O O . LEU B 1 183 ? 11.367 -9.531 -13.898 1 86.06 183 LEU B O 1
ATOM 3505 N N . GLY B 1 184 ? 9.367 -9.734 -14.609 1 78.94 184 GLY B N 1
ATOM 3506 C CA . GLY B 1 184 ? 9.656 -10.883 -15.453 1 78.94 184 GLY B CA 1
ATOM 3507 C C . GLY B 1 184 ? 10.281 -10.5 -16.781 1 78.94 184 GLY B C 1
ATOM 3508 O O . GLY B 1 184 ? 10.789 -11.359 -17.5 1 78.94 184 GLY B O 1
ATOM 3509 N N . GLY B 1 185 ? 10.383 -9.211 -17.109 1 80.81 185 GLY B N 1
ATOM 3510 C CA . GLY B 1 185 ? 10.891 -8.812 -18.406 1 80.81 185 GLY B CA 1
ATOM 3511 C C . GLY B 1 185 ? 12.055 -7.844 -18.328 1 80.81 185 GLY B C 1
ATOM 3512 O O . GLY B 1 185 ? 12.359 -7.324 -17.25 1 80.81 185 GLY B O 1
ATOM 3513 N N . ASN B 1 186 ? 12.68 -7.652 -19.453 1 86.38 186 ASN B N 1
ATOM 3514 C CA . ASN B 1 186 ? 13.812 -6.738 -19.531 1 86.38 186 ASN B CA 1
ATOM 3515 C C . ASN B 1 186 ? 13.375 -5.285 -19.344 1 86.38 186 ASN B C 1
ATOM 3517 O O . ASN B 1 186 ? 14.188 -4.422 -19.031 1 86.38 186 ASN B O 1
ATOM 3521 N N . VAL B 1 187 ? 12.094 -5.113 -19.531 1 86.44 187 VAL B N 1
ATOM 3522 C CA . VAL B 1 187 ? 11.555 -3.766 -19.359 1 86.44 187 VAL B CA 1
ATOM 3523 C C . VAL B 1 187 ? 11.672 -3.346 -17.891 1 86.44 187 VAL B C 1
ATOM 3525 O O . VAL B 1 187 ? 11.516 -2.166 -17.562 1 86.44 187 VAL B O 1
ATOM 3528 N N . SER B 1 188 ? 12.109 -4.23 -17.047 1 91.12 188 SER B N 1
ATOM 3529 C CA . SER B 1 188 ? 12.273 -3.949 -15.617 1 91.12 188 SER B CA 1
ATOM 3530 C C . SER B 1 188 ? 13.359 -2.908 -15.383 1 91.12 188 SER B C 1
ATOM 3532 O O . SER B 1 188 ? 13.422 -2.307 -14.305 1 91.12 188 SER B O 1
ATOM 3534 N N . ILE B 1 189 ? 14.188 -2.658 -16.375 1 92.88 189 ILE B N 1
ATOM 3535 C CA . ILE B 1 189 ? 15.273 -1.694 -16.219 1 92.88 189 ILE B CA 1
ATOM 3536 C C . ILE B 1 189 ? 14.703 -0.282 -16.125 1 92.88 189 ILE B C 1
ATOM 3538 O O . ILE B 1 189 ? 15.367 0.637 -15.648 1 92.88 189 ILE B O 1
ATOM 3542 N N . LEU B 1 190 ? 13.461 -0.096 -16.516 1 91.56 190 LEU B N 1
ATOM 3543 C CA . LEU B 1 190 ? 12.875 1.237 -16.625 1 91.56 190 LEU B CA 1
ATOM 3544 C C . LEU B 1 190 ? 12.336 1.709 -15.281 1 91.56 190 LEU B C 1
ATOM 3546 O O . LEU B 1 190 ? 12.164 2.91 -15.062 1 91.56 190 LEU B O 1
ATOM 3550 N N . PHE B 1 191 ? 12.07 0.765 -14.453 1 94.5 191 PHE B N 1
ATOM 3551 C CA . PHE B 1 191 ? 11.5 1.111 -13.156 1 94.5 191 PHE B CA 1
ATOM 3552 C C . PHE B 1 191 ? 12.484 0.795 -12.031 1 94.5 191 PHE B C 1
ATOM 3554 O O . PHE B 1 191 ? 12.969 -0.333 -11.922 1 94.5 191 PHE B O 1
ATOM 3561 N N . PRO B 1 192 ? 12.773 1.739 -11.188 1 94.44 192 PRO B N 1
ATOM 3562 C CA . PRO B 1 192 ? 13.859 1.611 -10.203 1 94.44 192 PRO B CA 1
ATOM 3563 C C . PRO B 1 192 ? 13.727 0.356 -9.344 1 94.44 192 PRO B C 1
ATOM 3565 O O . PRO B 1 192 ? 14.68 -0.425 -9.242 1 94.44 192 PRO B O 1
ATOM 3568 N N . PHE B 1 193 ? 12.547 0.056 -8.82 1 94.94 193 PHE B N 1
ATOM 3569 C CA . PHE B 1 193 ? 12.422 -1.037 -7.863 1 94.94 193 PHE B CA 1
ATOM 3570 C C . PHE B 1 193 ? 12.523 -2.385 -8.57 1 94.94 193 PHE B C 1
ATOM 3572 O O . PHE B 1 193 ? 13.016 -3.357 -7.988 1 94.94 193 PHE B O 1
ATOM 3579 N N . SER B 1 194 ? 12.062 -2.455 -9.797 1 94.44 194 SER B N 1
ATOM 3580 C CA . SER B 1 194 ? 12.211 -3.699 -10.539 1 94.44 194 SER B CA 1
ATOM 3581 C C . SER B 1 194 ? 13.672 -3.949 -10.914 1 94.44 194 SER B C 1
ATOM 3583 O O . SER B 1 194 ? 14.148 -5.082 -10.844 1 94.44 194 SER B O 1
ATOM 3585 N N . PHE B 1 195 ? 14.305 -2.926 -11.289 1 95.81 195 PHE B N 1
ATOM 3586 C CA . PHE B 1 195 ? 15.719 -3.027 -11.609 1 95.81 195 PHE B CA 1
ATOM 3587 C C . PHE B 1 195 ? 16.531 -3.453 -10.391 1 95.81 195 PHE B C 1
ATOM 3589 O O . PHE B 1 195 ? 17.375 -4.344 -10.477 1 95.81 195 PHE B O 1
ATOM 3596 N N . ILE B 1 196 ? 16.266 -2.801 -9.266 1 96.19 196 ILE B N 1
ATOM 3597 C CA . ILE B 1 196 ? 16.969 -3.076 -8.016 1 96.19 196 ILE B CA 1
ATOM 3598 C C . ILE B 1 196 ? 16.797 -4.543 -7.633 1 96.19 196 ILE B C 1
ATOM 3600 O O . ILE B 1 196 ? 17.75 -5.207 -7.219 1 96.19 196 ILE B O 1
ATOM 3604 N N . TYR B 1 197 ? 15.602 -5.027 -7.793 1 95.31 197 TYR B N 1
ATOM 3605 C CA . TYR B 1 197 ? 15.32 -6.418 -7.445 1 95.31 197 TYR B CA 1
ATOM 3606 C C . TYR B 1 197 ? 16.172 -7.367 -8.281 1 95.31 197 TYR B C 1
ATOM 3608 O O . TYR B 1 197 ? 16.859 -8.242 -7.734 1 95.31 197 TYR B O 1
ATOM 3616 N N . ARG B 1 198 ? 16.156 -7.176 -9.562 1 94 198 ARG B N 1
ATOM 3617 C CA . ARG B 1 198 ? 16.828 -8.109 -10.461 1 94 198 ARG B CA 1
ATOM 3618 C C . ARG B 1 198 ? 18.344 -8.008 -10.32 1 94 198 ARG B C 1
ATOM 3620 O O . ARG B 1 198 ? 19.047 -9.023 -10.328 1 94 198 ARG B O 1
ATOM 3627 N N . ILE B 1 199 ? 18.844 -6.812 -10.195 1 94 199 ILE B N 1
ATOM 3628 C CA . ILE B 1 199 ? 20.297 -6.641 -10.094 1 94 199 ILE B CA 1
ATOM 3629 C C . ILE B 1 199 ? 20.797 -7.215 -8.766 1 94 199 ILE B C 1
ATOM 3631 O O . ILE B 1 199 ? 21.891 -7.766 -8.695 1 94 199 ILE B O 1
ATOM 3635 N N . SER B 1 200 ? 20.016 -7.055 -7.691 1 94.56 200 SER B N 1
ATOM 3636 C CA . SER B 1 200 ? 20.406 -7.598 -6.398 1 94.56 200 SER B CA 1
ATOM 3637 C C . SER B 1 200 ? 20.375 -9.125 -6.402 1 94.56 200 SER B C 1
ATOM 3639 O O . SER B 1 200 ? 21.234 -9.773 -5.812 1 94.56 200 SER B O 1
ATOM 3641 N N . MET B 1 201 ? 19.422 -9.664 -7.105 1 92.25 201 MET B N 1
ATOM 3642 C CA . MET B 1 201 ? 19.234 -11.117 -7.137 1 92.25 201 MET B CA 1
ATOM 3643 C C . MET B 1 201 ? 20.375 -11.781 -7.918 1 92.25 201 MET B C 1
ATOM 3645 O O . MET B 1 201 ? 20.625 -12.977 -7.758 1 92.25 201 MET B O 1
ATOM 3649 N N . GLN B 1 202 ? 21.031 -11.016 -8.695 1 89.44 202 GLN B N 1
ATOM 3650 C CA . GLN B 1 202 ? 22.141 -11.555 -9.477 1 89.44 202 GLN B CA 1
ATOM 3651 C C . GLN B 1 202 ? 23.25 -12.062 -8.562 1 89.44 202 GLN B C 1
ATOM 3653 O O . GLN B 1 202 ? 24 -12.969 -8.938 1 89.44 202 GLN B O 1
ATOM 3658 N N . THR B 1 203 ? 23.375 -11.555 -7.336 1 88.31 203 THR B N 1
ATOM 3659 C CA . THR B 1 203 ? 24.391 -11.969 -6.375 1 88.31 203 THR B CA 1
ATOM 3660 C C . THR B 1 203 ? 24.094 -13.359 -5.828 1 88.31 203 THR B C 1
ATOM 3662 O O . THR B 1 203 ? 25.016 -14.109 -5.48 1 88.31 203 THR B O 1
ATOM 3665 N N . PHE B 1 204 ? 22.859 -13.672 -5.82 1 88.62 204 PHE B N 1
ATOM 3666 C CA . PHE B 1 204 ? 22.422 -14.953 -5.289 1 88.62 204 PHE B CA 1
ATOM 3667 C C . PHE B 1 204 ? 22.141 -15.945 -6.418 1 88.62 204 PHE B C 1
ATOM 3669 O O . PHE B 1 204 ? 22.578 -17.094 -6.355 1 88.62 204 PHE B O 1
ATOM 3676 N N . ASP B 1 205 ? 21.438 -15.523 -7.359 1 87.62 205 ASP B N 1
ATOM 3677 C CA . ASP B 1 205 ? 21.078 -16.344 -8.508 1 87.62 205 ASP B CA 1
ATOM 3678 C C . ASP B 1 205 ? 21.281 -15.578 -9.82 1 87.62 205 ASP B C 1
ATOM 3680 O O . ASP B 1 205 ? 20.453 -14.75 -10.195 1 87.62 205 ASP B O 1
ATOM 3684 N N . TYR B 1 206 ? 22.25 -15.992 -10.516 1 82.75 206 TYR B N 1
ATOM 3685 C CA . TYR B 1 206 ? 22.656 -15.305 -11.734 1 82.75 206 TYR B CA 1
ATOM 3686 C C . TYR B 1 206 ? 21.578 -15.406 -12.805 1 82.75 206 TYR B C 1
ATOM 3688 O O . TYR B 1 206 ? 21.391 -14.484 -13.609 1 82.75 206 TYR B O 1
ATOM 3696 N N . GLU B 1 207 ? 20.75 -16.406 -12.781 1 82.38 207 GLU B N 1
ATOM 3697 C CA . GLU B 1 207 ? 19.734 -16.625 -13.805 1 82.38 207 GLU B CA 1
ATOM 3698 C C . GLU B 1 207 ? 18.562 -15.656 -13.648 1 82.38 207 GLU B C 1
ATOM 3700 O O . GLU B 1 207 ? 17.875 -15.352 -14.617 1 82.38 207 GLU B O 1
ATOM 3705 N N . MET B 1 208 ? 18.469 -15.156 -12.445 1 83 208 MET B N 1
ATOM 3706 C CA . MET B 1 208 ? 17.344 -14.266 -12.18 1 83 208 MET B CA 1
ATOM 3707 C C . MET B 1 208 ? 17.734 -12.812 -12.438 1 83 208 MET B C 1
ATOM 3709 O O . MET B 1 208 ? 16.891 -11.922 -12.391 1 83 208 MET B O 1
ATOM 3713 N N . GLY B 1 209 ? 19 -12.594 -12.711 1 87 209 GLY B N 1
ATOM 3714 C CA . GLY B 1 209 ? 19.469 -11.25 -13.008 1 87 209 GLY B CA 1
ATOM 3715 C C . GLY B 1 209 ? 19.469 -10.922 -14.484 1 87 209 GLY B C 1
ATOM 3716 O O . GLY B 1 209 ? 18.578 -11.367 -15.219 1 87 209 GLY B O 1
ATOM 3717 N N . TYR B 1 210 ? 20.25 -9.906 -14.883 1 88.94 210 TYR B N 1
ATOM 3718 C CA . TYR B 1 210 ? 20.344 -9.516 -16.281 1 88.94 210 TYR B CA 1
ATOM 3719 C C . TYR B 1 210 ? 21.484 -10.242 -16.969 1 88.94 210 TYR B C 1
ATOM 3721 O O . TYR B 1 210 ? 22.594 -10.336 -16.422 1 88.94 210 TYR B O 1
ATOM 3729 N N . SER B 1 211 ? 21.25 -10.836 -18.109 1 83.5 211 SER B N 1
ATOM 3730 C CA . SER B 1 211 ? 22.266 -11.594 -18.844 1 83.5 211 SER B CA 1
ATOM 3731 C C . SER B 1 211 ? 23.203 -10.68 -19.609 1 83.5 211 SER B C 1
ATOM 3733 O O . SER B 1 211 ? 24.359 -11.016 -19.828 1 83.5 211 SER B O 1
ATOM 3735 N N . ASP B 1 212 ? 22.75 -9.555 -19.953 1 88.44 212 ASP B N 1
ATOM 3736 C CA . ASP B 1 212 ? 23.5 -8.641 -20.812 1 88.44 212 ASP B CA 1
ATOM 3737 C C . ASP B 1 212 ? 24.047 -7.461 -20 1 88.44 212 ASP B C 1
ATOM 3739 O O . ASP B 1 212 ? 23.312 -6.848 -19.219 1 88.44 212 ASP B O 1
ATOM 3743 N N . PHE B 1 213 ? 25.312 -7.168 -20.234 1 89.44 213 PHE B N 1
ATOM 3744 C CA . PHE B 1 213 ? 25.969 -6.043 -19.578 1 89.44 213 PHE B CA 1
ATOM 3745 C C . PHE B 1 213 ? 25.312 -4.727 -19.984 1 89.44 213 PHE B C 1
ATOM 3747 O O . PHE B 1 213 ? 25.234 -3.789 -19.188 1 89.44 213 PHE B O 1
ATOM 3754 N N . ALA B 1 214 ? 24.844 -4.719 -21.156 1 90.94 214 ALA B N 1
ATOM 3755 C CA . ALA B 1 214 ? 24.188 -3.508 -21.656 1 90.94 214 ALA B CA 1
ATOM 3756 C C . ALA B 1 214 ? 22.938 -3.189 -20.844 1 90.94 214 ALA B C 1
ATOM 3758 O O . ALA B 1 214 ? 22.656 -2.025 -20.562 1 90.94 214 ALA B O 1
ATOM 3759 N N . LEU B 1 215 ? 22.297 -4.242 -20.438 1 91.75 215 LEU B N 1
ATOM 3760 C CA . LEU B 1 215 ? 21.094 -4.055 -19.641 1 91.75 215 LEU B CA 1
ATOM 3761 C C . LEU B 1 215 ? 21.438 -3.613 -18.234 1 91.75 215 LEU B C 1
ATOM 3763 O O . LEU B 1 215 ? 20.75 -2.754 -17.656 1 91.75 215 LEU B O 1
ATOM 3767 N N . GLN B 1 216 ? 22.5 -4.102 -17.688 1 93.12 216 GLN B N 1
ATOM 3768 C CA . GLN B 1 216 ? 22.922 -3.727 -16.344 1 93.12 216 GLN B CA 1
ATOM 3769 C C . GLN B 1 216 ? 23.391 -2.277 -16.297 1 93.12 216 GLN B C 1
ATOM 3771 O O . GLN B 1 216 ? 23 -1.517 -15.414 1 93.12 216 GLN B O 1
ATOM 3776 N N . ALA B 1 217 ? 24.156 -1.958 -17.281 1 93.94 217 ALA B N 1
ATOM 3777 C CA . ALA B 1 217 ? 24.688 -0.597 -17.344 1 93.94 217 ALA B CA 1
ATOM 3778 C C . ALA B 1 217 ? 23.578 0.404 -17.656 1 93.94 217 ALA B C 1
ATOM 3780 O O . ALA B 1 217 ? 23.516 1.484 -17.062 1 93.94 217 ALA B O 1
ATOM 3781 N N . GLY B 1 218 ? 22.766 -0.005 -18.594 1 93.81 218 GLY B N 1
ATOM 3782 C CA . GLY B 1 218 ? 21.641 0.86 -18.922 1 93.81 218 GLY B CA 1
ATOM 3783 C C . GLY B 1 218 ? 20.688 1.062 -17.766 1 93.81 218 GLY B C 1
ATOM 3784 O O . GLY B 1 218 ? 20.25 2.186 -17.5 1 93.81 218 GLY B O 1
ATOM 3785 N N . GLY B 1 219 ? 20.391 -0.038 -17.078 1 94.81 219 GLY B N 1
ATOM 3786 C CA . GLY B 1 219 ? 19.531 0.063 -15.914 1 94.81 219 GLY B CA 1
ATOM 3787 C C . GLY B 1 219 ? 20.125 0.921 -14.812 1 94.81 219 GLY B C 1
ATOM 3788 O O . GLY B 1 219 ? 19.406 1.691 -14.164 1 94.81 219 GLY B O 1
ATOM 3789 N N . SER B 1 220 ? 21.422 0.803 -14.578 1 95.62 220 SER B N 1
ATOM 3790 C CA . SER B 1 220 ? 22.094 1.601 -13.555 1 95.62 220 SER B CA 1
ATOM 3791 C C . SER B 1 220 ? 22.094 3.082 -13.922 1 95.62 220 SER B C 1
ATOM 3793 O O . SER B 1 220 ? 21.922 3.938 -13.047 1 95.62 220 SER B O 1
ATOM 3795 N N . ALA B 1 221 ? 22.234 3.352 -15.188 1 96.44 221 ALA B N 1
ATOM 3796 C CA . ALA B 1 221 ? 22.203 4.738 -15.648 1 96.44 221 ALA B CA 1
ATOM 3797 C C . ALA B 1 221 ? 20.812 5.352 -15.461 1 96.44 221 ALA B C 1
ATOM 3799 O O . ALA B 1 221 ? 20.688 6.492 -15.016 1 96.44 221 ALA B O 1
ATOM 3800 N N . ILE B 1 222 ? 19.844 4.582 -15.797 1 96.69 222 ILE B N 1
ATOM 3801 C CA . ILE B 1 222 ? 18.484 5.066 -15.648 1 96.69 222 ILE B CA 1
ATOM 3802 C C . ILE B 1 222 ? 18.172 5.273 -14.164 1 96.69 222 ILE B C 1
ATOM 3804 O O . ILE B 1 222 ? 17.562 6.277 -13.789 1 96.69 222 ILE B O 1
ATOM 3808 N N . PHE B 1 223 ? 18.578 4.312 -13.398 1 96.88 223 PHE B N 1
ATOM 3809 C CA . PHE B 1 223 ? 18.391 4.41 -11.961 1 96.88 223 PHE B CA 1
ATOM 3810 C C . PHE B 1 223 ? 19.078 5.648 -11.398 1 96.88 223 PHE B C 1
ATOM 3812 O O . PHE B 1 223 ? 18.469 6.398 -10.625 1 96.88 223 PHE B O 1
ATOM 3819 N N . ALA B 1 224 ? 20.281 5.891 -11.812 1 96.81 224 ALA B N 1
ATOM 3820 C CA . ALA B 1 224 ? 21.031 7.07 -11.383 1 96.81 224 ALA B CA 1
ATOM 3821 C C . ALA B 1 224 ? 20.344 8.352 -11.844 1 96.81 224 ALA B C 1
ATOM 3823 O O . ALA B 1 224 ? 20.344 9.352 -11.125 1 96.81 224 ALA B O 1
ATOM 3824 N N . ALA B 1 225 ? 19.75 8.297 -12.992 1 97.06 225 ALA B N 1
ATOM 3825 C CA . ALA B 1 225 ? 19.047 9.461 -13.523 1 97.06 225 ALA B CA 1
ATOM 3826 C C . ALA B 1 225 ? 17.828 9.789 -12.68 1 97.06 225 ALA B C 1
ATOM 3828 O O . ALA B 1 225 ? 17.516 10.969 -12.453 1 97.06 225 ALA B O 1
ATOM 3829 N N . TYR B 1 226 ? 17.156 8.75 -12.25 1 96.94 226 TYR B N 1
ATOM 3830 C CA . TYR B 1 226 ? 16.016 8.969 -11.375 1 96.94 226 TYR B CA 1
ATOM 3831 C C . TYR B 1 226 ? 16.422 9.672 -10.094 1 96.94 226 TYR B C 1
ATOM 3833 O O . TYR B 1 226 ? 15.773 10.633 -9.664 1 96.94 226 TYR B O 1
ATOM 3841 N N . ILE B 1 227 ? 17.484 9.227 -9.516 1 96.69 227 ILE B N 1
ATOM 3842 C CA . ILE B 1 227 ? 17.953 9.766 -8.242 1 96.69 227 ILE B CA 1
ATOM 3843 C C . ILE B 1 227 ? 18.453 11.195 -8.445 1 96.69 227 ILE B C 1
ATOM 3845 O O . ILE B 1 227 ? 18.141 12.086 -7.656 1 96.69 227 ILE B O 1
ATOM 3849 N N . LEU B 1 228 ? 19.141 11.383 -9.516 1 97.06 228 LEU B N 1
ATOM 3850 C CA . LEU B 1 228 ? 19.672 12.711 -9.805 1 97.06 228 LEU B CA 1
ATOM 3851 C C . LEU B 1 228 ? 18.547 13.703 -10.078 1 97.06 228 LEU B C 1
ATOM 3853 O O . LEU B 1 228 ? 18.594 14.844 -9.625 1 97.06 228 LEU B O 1
ATOM 3857 N N . ALA B 1 229 ? 17.609 13.281 -10.82 1 97.19 229 ALA B N 1
ATOM 3858 C CA . ALA B 1 229 ? 16.453 14.141 -11.094 1 97.19 229 ALA B CA 1
ATOM 3859 C C . ALA B 1 229 ? 15.734 14.523 -9.812 1 97.19 229 ALA B C 1
ATOM 3861 O O . ALA B 1 229 ? 15.281 15.664 -9.656 1 97.19 229 ALA B O 1
ATOM 3862 N N . ALA B 1 230 ? 15.633 13.594 -8.922 1 97.12 230 ALA B N 1
ATOM 3863 C CA . ALA B 1 230 ? 14.977 13.852 -7.641 1 97.12 230 ALA B CA 1
ATOM 3864 C C . ALA B 1 230 ? 15.773 14.852 -6.809 1 97.12 230 ALA B C 1
ATOM 3866 O O . ALA B 1 230 ? 15.203 15.766 -6.207 1 97.12 230 ALA B O 1
ATOM 3867 N N . PHE B 1 231 ? 17.047 14.695 -6.797 1 96.75 231 PHE B N 1
ATOM 3868 C CA . PHE B 1 231 ? 17.891 15.617 -6.043 1 96.75 231 PHE B CA 1
ATOM 3869 C C . PHE B 1 231 ? 17.859 17.016 -6.656 1 96.75 231 PHE B C 1
ATOM 3871 O O . PHE B 1 231 ? 17.844 18.016 -5.938 1 96.75 231 PHE B O 1
ATOM 3878 N N . ILE B 1 232 ? 17.812 17.078 -8.008 1 96.69 232 ILE B N 1
ATOM 3879 C CA . ILE B 1 232 ? 17.703 18.359 -8.68 1 96.69 232 ILE B CA 1
ATOM 3880 C C . ILE B 1 232 ? 16.375 19.016 -8.336 1 96.69 232 ILE B C 1
ATOM 3882 O O . ILE B 1 232 ? 16.312 20.219 -8.047 1 96.69 232 ILE B O 1
ATOM 3886 N N . GLY B 1 233 ? 15.391 18.188 -8.367 1 95.88 233 GLY B N 1
ATOM 3887 C CA . GLY B 1 233 ? 14.094 18.703 -7.984 1 95.88 233 GLY B CA 1
ATOM 3888 C C . GLY B 1 233 ? 14.055 19.234 -6.562 1 95.88 233 GLY B C 1
ATOM 3889 O O . GLY B 1 233 ? 13.484 20.297 -6.301 1 95.88 233 GLY B O 1
ATOM 3890 N N . LEU B 1 234 ? 14.625 18.562 -5.668 1 95.38 234 LEU B N 1
ATOM 3891 C CA . LEU B 1 234 ? 14.664 18.969 -4.27 1 95.38 234 LEU B CA 1
ATOM 3892 C C . LEU B 1 234 ? 15.516 20.234 -4.098 1 95.38 234 LEU B C 1
ATOM 3894 O O . LEU B 1 234 ? 15.203 21.094 -3.268 1 95.38 234 LEU B O 1
ATOM 3898 N N . TYR B 1 235 ? 16.547 20.312 -4.875 1 94.44 235 TYR B N 1
ATOM 3899 C CA . TYR B 1 235 ? 17.391 21.5 -4.836 1 94.44 235 TYR B CA 1
ATOM 3900 C C . TYR B 1 235 ? 16.625 22.734 -5.305 1 94.44 235 TYR B C 1
ATOM 3902 O O . TYR B 1 235 ? 16.672 23.781 -4.664 1 94.44 235 TYR B O 1
ATOM 3910 N N . VAL B 1 236 ? 15.93 22.609 -6.383 1 94 236 VAL B N 1
ATOM 3911 C CA . VAL B 1 236 ? 15.117 23.703 -6.902 1 94 236 VAL B CA 1
ATOM 3912 C C . VAL B 1 236 ? 14.039 24.078 -5.887 1 94 236 VAL B C 1
ATOM 3914 O O . VAL B 1 236 ? 13.781 25.266 -5.656 1 94 236 VAL B O 1
ATOM 3917 N N . TYR B 1 237 ? 13.484 23.047 -5.293 1 91.5 237 TYR B N 1
ATOM 3918 C CA . TYR B 1 237 ? 12.461 23.281 -4.273 1 91.5 237 TYR B CA 1
ATOM 3919 C C . TYR B 1 237 ? 13.039 24.047 -3.09 1 91.5 237 TYR B C 1
ATOM 3921 O O . TYR B 1 237 ? 12.383 24.938 -2.537 1 91.5 237 TYR B O 1
ATOM 3929 N N . SER B 1 238 ? 14.203 23.781 -2.676 1 90.12 238 SER B N 1
ATOM 3930 C CA . SER B 1 238 ? 14.844 24.406 -1.527 1 90.12 238 SER B CA 1
ATOM 3931 C C . SER B 1 238 ? 15.117 25.891 -1.789 1 90.12 238 SER B C 1
ATOM 3933 O O . SER B 1 238 ? 15.125 26.688 -0.86 1 90.12 238 SER B O 1
ATOM 3935 N N . LYS B 1 239 ? 15.281 26.266 -2.975 1 88.38 239 LYS B N 1
ATOM 3936 C CA . LYS B 1 239 ? 15.555 27.656 -3.33 1 88.38 239 LYS B CA 1
ATOM 3937 C C . LYS B 1 239 ? 14.273 28.484 -3.367 1 88.38 239 LYS B C 1
ATOM 3939 O O . LYS B 1 239 ? 14.281 29.672 -3.074 1 88.38 239 LYS B O 1
ATOM 3944 N N 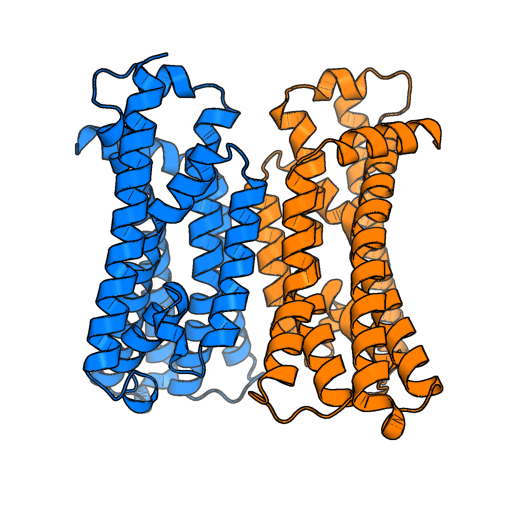. LYS B 1 240 ? 13.219 27.922 -3.711 1 81.62 240 LYS B N 1
ATOM 3945 C CA . LYS B 1 240 ? 11.938 28.625 -3.791 1 81.62 240 LYS B CA 1
ATOM 3946 C C . LYS B 1 240 ? 11.406 28.953 -2.398 1 81.62 240 LYS B C 1
ATOM 3948 O O . LYS B 1 240 ? 10.766 29.984 -2.203 1 81.62 240 LYS B O 1
ATOM 3953 N N . THR B 1 241 ? 11.5 28.141 -1.496 1 67.5 241 THR B N 1
ATOM 3954 C CA . THR B 1 241 ? 10.969 28.328 -0.149 1 67.5 241 THR B CA 1
ATOM 3955 C C . THR B 1 241 ? 11.75 29.406 0.589 1 67.5 241 THR B C 1
ATOM 3957 O O . THR B 1 241 ? 11.242 30.031 1.522 1 67.5 241 THR B O 1
ATOM 3960 N N . ARG B 1 242 ? 12.93 29.672 0.299 1 61.91 242 ARG B N 1
ATOM 3961 C CA . ARG B 1 242 ? 13.727 30.719 0.938 1 61.91 242 ARG B CA 1
ATOM 3962 C C . ARG B 1 242 ? 13.281 32.094 0.477 1 61.91 242 ARG B C 1
ATOM 3964 O O . ARG B 1 242 ? 13.422 33.094 1.209 1 61.91 242 ARG B O 1
ATOM 3971 N N . SER B 1 243 ? 12.648 32.094 -0.651 1 53.41 243 SER B N 1
ATOM 3972 C CA . SER B 1 243 ? 12.273 33.406 -1.174 1 53.41 243 SER B CA 1
ATOM 3973 C C . SER B 1 243 ? 10.953 33.875 -0.579 1 53.41 243 SER B C 1
ATOM 3975 O O . SER B 1 243 ? 10.539 35 -0.805 1 53.41 243 SER B O 1
ATOM 3977 N N . TYR B 1 244 ? 10.336 32.969 0.178 1 49.38 244 TYR B N 1
ATOM 3978 C CA . TYR B 1 244 ? 9.141 33.5 0.814 1 49.38 244 TYR B CA 1
ATOM 3979 C C . TYR B 1 244 ? 9.445 33.969 2.232 1 49.38 244 TYR B C 1
ATOM 3981 O O . TYR B 1 244 ? 10.234 33.344 2.941 1 49.38 244 TYR B O 1
#

Radius of gyration: 23.37 Å; Cα contacts (8 Å, |Δi|>4): 558; chains: 2; bounding box: 58×62×56 Å

Nearest PDB structures (foldseek):
  7o0z-assembly1_E  TM=6.930E-01  e=1.220E-03  Stutzerimonas stutzeri ATCC 14405 = CCUG 16156
  7osi-assembly1_D  TM=6.869E-01  e=2.473E-03  Stutzerimonas stutzeri ATCC 14405 = CCUG 16156
  7znq-assembly1_y  TM=7.265E-01  e=9.305E-03  Stutzerimonas stutzeri ATCC 14405 = CCUG 16156
  7znq-assembly1_Y  TM=6.702E-01  e=3.846E-03  Stutzerimonas stutzeri ATCC 14405 = CCUG 16156
  7o0y-assembly1_E  TM=7.273E-01  e=1.447E-02  Stutzerimonas stutzeri ATCC 14405 = CCUG 16156

Foldseek 3Di:
DVVLLVVLLVVVVPDPVLVVLLCQLQVLVVVLVVCVVVVVDDDDLVRSLCSSLVVNLLQVLLSLLLVLLVSLLVCVVVVCVVVQLPPPDQLLVNVVSNLVSSLVSQLVSQLVSLVVSLVVSCVVNVVPDDPLLSVLSSQLSSQLSNQSSLCSLVSNLVSLVVSDSVVSSVVSNVLSVVLVVPLVDLCLLQRSSSQSNQCSCCSNPVVSHDPDPCSNVSSVVNSVVSSVVSSVSSVVSSVVVVVD/DVVLLVVLLVVVVPDPVLVVLLCQLQVLVVVLVVCVVVVVDDDDLVRSLCSSLVVNLLQVLLSLLLVLLVSLLVCVVVVCVVVQLPPPDQLLVNVVSNLVNSLVSQLVSQLVSLVVSLVVSCVVNVVPDDPLLSVLSSQLSSQLSNQSSLCSLVSNLVSLVVSDSVVSNVVSNVLSVVLVVPLVDLCLLQRSSSQSNQCSCCSNPVVSHDPDPCSNVSSVVNSVVSSVVSSVSSVVSSVVVVVD